Protein AF-A0A9N8F2V9-F1 (afdb_monomer)

Mean predicted aligned error: 12.44 Å

Secondary structure (DSSP, 8-state):
----TTSGGGTTTS---TTSSHHHHHHHHTTTTTSSSS--------------TTS----------------SSHHHHHHHHHHHHHHHHHHGGG-SHHHHHHHHHHHHHS-------EEEEEEEES-GGGHHHHHHHHHHHHHHHHHHT-EEEEEEEEETT--HHHHHHHHHHHHT-TTEEEEEEEEE-SBSTTHHHHHHHHHHHTTS--SEEEEEE--S-HHHHHHHHHHHHSSHHHHHHHHHHHHH-TTEEEEEETT-EE-TT--GGGS-HHHHHHTT--SS--GGGTT-HHHHHHHHHHHHHHHS-SSS-S------GGG--EETTS-EEEEHHHHHS-TTHHHHHTTGGGSPBS---SS-HHHHHHHHHHHHHHHTT-EEEEEPPPPEEEEEE---SS--HHHHHHT-TT--THHHHTT---TT---BPPGGGT---S--TT-HHHHHHHHHHHHHTTEEEEEEEEEE-BSTTS-TTSEES-HHHHHHHHH--S-S-EEEEE--S-EEGGGGT--SS--EEE--B---HHHHHHHHHHHHHHHTSTTB-EETTEEEEEES-GGGTGGGHHHHHHHHHHHHHHTTSS--EEEEEESTTTTTSTTHHHHHHHHT--EEEESSTT--STT-----S--B--S--S-S-S-EEEEEES-B--TTT-TTPPPB---HHHHHHHHHHHHHHHTT-TT---SS-EEEEE-SEEGGGTEE-S-BTTTBTHHHHHHHHHHTTPPPEEE----

Nearest PDB structures (foldseek):
  5wc8-assembly1_M  TM=2.501E-01  e=2.144E-02  Mannheimia haemolytica
  3loq-assembly1_A  TM=4.997E-01  e=1.014E+00  Archaeoglobus fulgidus
  2yfk-assembly2_B  TM=3.468E-01  e=2.652E-01  Enterococcus faecalis
  5ume-assembly2_F  TM=2.755E-01  e=1.500E+00  Haemophilus influenzae Rd KW20
  1tll-assembly1_A  TM=2.735E-01  e=8.578E-01  Rattus norvegicus

Radius of gyration: 31.28 Å; Cα contacts (8 Å, |Δi|>4): 1238; chains: 1; bounding box: 96×68×95 Å

pLDDT: mean 78.49, std 22.44, range [21.75, 98.62]

Sequence (747 aa):
MRINIKTLQSVIKRRCSASSIVKLAFCMIFCVNSILNLFTEIHTNSKYPMLAFKNLLKTETKEDIATTESNEKQSVLGNITSQWELKLAQRRATQVSAINEKTSFQSLIHTQQTIKLKIALLLQIGNTDLWPEMLTCITNIATAAKLSSTAIDIYISLHENTRPNDLTNIQYSVSNLKGIKQIEYIFVQNRGADVEPFLRQILQISKKEYDILLKLHTKSDLIWRERAIQSLCGTPEHIISIWKHLSSNANVDMVVPLGTVFSSYTDPRNVFPHLKRKYNLRGKTDFAKVFDNDTISAIKRVHDVLFLPSNNRGEYVKLNDNNLTIVAGTIFWVRMDVLRSLNYISTLVNLYEEFSLGYSDNKALEHILERLIPTEIVAQGRNISEFPPAPRIFALYFPQYHIFPENDRFWKDGFTEWSFLRSLDLEGIRKPLPLNKNGLGYYNLLNKDIRSKQANMARSAGITGFVYYHYWFVGKNAPICHKAMFRVLEEILIDGEPDMPFMLSWANEPWNKRWSGKSSNNTVLLNQEYGDIADWTLHFKYLLNFFRHPNYILIHGKPVLVIYRLGHLSKQLPPMLNLWQSLAIENGYPGIHLIHTIGSFYSIDKETSKLEERANLDAAFHFWPAATAGTGMELGNKTASTFDFDVNTPVQYWGAFTGFDRRPRVSNATPILRSVGEFRQGLSSSFQAMSNLPQKEIEKNFFFITAWNEWNEQAVLEPDNINEFGYLKALNDALIHFPAKNKIHVE

Organism: NCBI:txid568900

Solvent-accessible surface area (backbone atoms only — not comparable to full-atom values): 41793 Å² total; per-residue (Å²): 130,92,77,68,74,76,64,64,68,72,65,80,76,73,90,83,71,92,72,67,65,66,67,62,56,58,68,62,60,69,74,59,73,84,79,74,86,83,90,90,86,80,90,83,89,84,84,87,89,90,90,77,94,81,79,89,86,80,80,90,83,85,91,85,90,87,86,93,88,78,79,82,69,60,68,63,56,57,61,54,52,56,56,49,55,54,50,57,59,58,63,62,73,73,56,68,64,64,52,52,54,41,53,53,44,31,65,71,42,49,75,90,51,79,46,92,52,38,36,38,38,42,37,35,44,81,42,73,92,52,42,70,62,52,50,50,31,51,52,22,49,22,49,26,22,54,68,22,72,25,53,31,36,40,38,42,34,34,43,73,82,58,54,69,68,56,54,51,51,51,53,56,58,59,73,72,50,65,40,59,75,49,78,47,78,46,73,39,74,71,35,22,57,68,47,46,56,47,52,53,51,49,56,75,45,66,90,55,86,47,53,34,32,36,41,41,63,57,56,87,54,60,74,60,39,50,43,42,43,25,25,65,26,52,35,31,43,45,36,46,13,51,52,48,50,51,72,74,33,87,58,44,47,34,42,33,32,41,27,34,64,44,36,65,81,50,61,72,71,53,30,21,54,73,56,33,62,74,69,65,52,74,92,55,89,54,40,50,72,79,52,32,72,68,52,47,52,49,42,49,54,53,44,49,72,52,55,55,63,95,70,91,77,63,90,66,74,83,83,55,80,88,32,48,30,38,54,65,85,72,45,35,38,33,36,37,65,74,63,57,66,42,85,34,58,72,60,59,59,71,44,57,85,67,35,48,76,40,79,66,83,87,82,39,58,43,64,43,57,64,29,44,61,53,15,49,41,40,60,73,73,36,31,49,31,22,25,37,55,35,74,36,30,29,28,33,32,59,55,73,33,50,70,50,72,69,47,27,75,74,75,37,83,80,36,32,66,58,68,45,54,74,79,55,88,54,91,90,67,68,46,56,13,45,57,97,74,78,33,73,32,93,61,48,56,80,40,53,70,54,37,38,49,51,45,40,48,38,47,48,29,62,39,56,31,37,33,33,55,39,41,72,32,28,61,99,65,30,48,100,77,27,53,48,71,47,60,47,60,54,45,29,76,72,74,52,43,38,89,50,38,30,40,46,26,37,54,62,64,57,42,45,43,71,76,57,50,61,82,85,66,96,48,61,72,32,57,62,43,78,72,50,73,69,51,48,50,53,50,47,61,57,50,50,62,50,60,70,35,89,47,38,44,61,57,95,67,9,40,42,40,33,40,52,49,64,40,77,44,58,87,53,41,45,64,49,52,52,50,50,31,52,53,28,42,77,71,77,26,88,21,60,38,37,30,35,52,38,38,68,52,44,54,62,32,85,48,28,73,70,42,48,76,66,51,74,51,57,28,31,33,24,52,50,43,48,45,44,65,65,32,54,66,53,94,58,87,53,26,23,25,67,73,83,78,100,62,90,52,85,29,77,29,45,15,22,37,48,31,37,30,39,40,56,40,25,80,85,50,82,62,45,85,51,54,52,66,41,34,27,50,16,46,43,51,20,43,48,38,54,30,71,43,30,56,66,80,62,95,69,40,50,30,35,31,37,19,35,55,36,56,58,37,42,13,41,47,56,48,20,65,80,60,41,54,40,52,36,28,27,50,33,54,34,41,40,59,48,48,63,31,73,55,76,77,81,129

Foldseek 3Di:
DPDDPVVVVVPVPDDDDDPVVVVVVVVVVVVPPPPPDDDDDDDDDDDDDDDDPPDPDDDDDDDDDDDDDDPPPPVVVVVVVVVVVVVVVVVVPVPDVLVVLLVVLLPVQDDQAAQEFEEEEEEEEEDLVCVVLVLLLVLQQLVLLVSNVYEYEYEYEDEPPDDPVSVVVNCVSVVPRHRYDYYHYDYDHQWLPLQLSSLVVCVVCLPPDGFKYWYYYDDPDPLVNQQFSLFQRVHSLNVLQVSCCSVVDPQAFKETAFQQKDALPDDNQRHAVVVCVVVVVPPDRVVCVVVPPLLVVVLQVVLCVQQVDPDPDDPGQRDDRLLFMARPPLTIMGTSVLVNSRPCSVVVVVCRVQTGRHDDPDPRPSVSSNRNSSSVCVSVVGWYWHGGRFAAEEFEDELWLFDDDLCCVPPNPGDTLVVLVVPDDDPPAWAWDDVVLVTDHRDHLLDLVSQQSLQSSCVSLNHQAYAYEWFAADDDQAPPLRGDSCNSVVSCLVVVPPVGAYAYEHPQAFAFCVLQQDDDDRDTSGDHDDDDPVSLVSVLVVVVSLLPRPSFDDFVQAGEYEYEAVLVCPPVQQVSQVSQQVVCVVVPGNGHQYEYEDALRCLVSVCNQVVCVRNVHAEYEYAQQVADDSTHDDPDLAFWHLDDDPGPHLYYAIEGFQWFDQCSRHVPDDTGHHDLVSRLVNLLNNLVSSQVRSHHSDRNNYYYYHHCDPSNGPRHCRATPPCGNSNSSSSSVSSSNRDIHIDNSDD

InterPro domains:
  IPR007739 Rhamnan synthesis F-like domain [PF05045] (108-373)
  IPR032719 Glycosyltransferase WbsX [PTHR41244] (380-738)
  IPR060009 Glycosyltransferase WbsX, N-terminal domain [PF14307] (394-730)
  IPR060009 Glycosyltransferase WbsX, N-terminal domain [cd11579] (391-735)

Structure (mmCIF, N/CA/C/O backbone):
data_AF-A0A9N8F2V9-F1
#
_entry.id   AF-A0A9N8F2V9-F1
#
loop_
_atom_site.group_PDB
_atom_site.id
_atom_site.type_symbol
_atom_site.label_atom_id
_atom_site.label_alt_id
_atom_site.label_comp_id
_atom_site.label_asym_id
_atom_site.label_entity_id
_atom_site.label_seq_id
_atom_site.pdbx_PDB_ins_code
_atom_site.Cartn_x
_atom_site.Cartn_y
_atom_site.Cartn_z
_atom_site.occupancy
_atom_site.B_iso_or_equiv
_atom_site.auth_seq_id
_atom_site.auth_comp_id
_atom_site.auth_asym_id
_atom_site.auth_atom_id
_atom_site.pdbx_PDB_model_num
ATOM 1 N N . MET A 1 1 ? -53.732 34.636 -26.649 1.00 30.97 1 MET A N 1
ATOM 2 C CA . MET A 1 1 ? -54.239 35.458 -27.774 1.00 30.97 1 MET A CA 1
ATOM 3 C C . MET A 1 1 ? -54.472 34.570 -28.990 1.00 30.97 1 MET A C 1
ATOM 5 O O . MET A 1 1 ? -53.578 33.809 -29.332 1.00 30.97 1 MET A O 1
ATOM 9 N N . ARG A 1 2 ? -55.638 34.651 -29.652 1.00 29.08 2 ARG A N 1
ATOM 10 C CA . ARG A 1 2 ? -55.781 34.147 -31.031 1.00 29.08 2 ARG A CA 1
ATOM 11 C C . ARG A 1 2 ? -54.828 34.961 -31.908 1.00 29.08 2 ARG A C 1
ATOM 13 O O . ARG A 1 2 ? -55.065 36.150 -32.097 1.00 29.08 2 ARG A O 1
ATOM 20 N N . ILE A 1 3 ? -53.759 34.350 -32.410 1.00 32.00 3 ILE A N 1
ATOM 21 C CA . ILE A 1 3 ? -52.936 34.979 -33.444 1.00 32.00 3 ILE A CA 1
ATOM 22 C C . ILE A 1 3 ? -53.654 34.777 -34.775 1.00 32.00 3 ILE A C 1
ATOM 24 O O . ILE A 1 3 ? -53.959 33.660 -35.190 1.00 32.00 3 ILE A O 1
ATOM 28 N N . ASN A 1 4 ? -53.967 35.898 -35.411 1.00 31.83 4 ASN A N 1
ATOM 29 C CA . ASN A 1 4 ? -54.528 35.974 -36.744 1.00 31.83 4 ASN A CA 1
ATOM 30 C C . ASN A 1 4 ? -53.505 35.419 -37.755 1.00 31.83 4 ASN A C 1
ATOM 32 O O . ASN A 1 4 ? -52.439 35.994 -37.962 1.00 31.83 4 ASN A O 1
ATOM 36 N N . ILE A 1 5 ? -53.848 34.292 -38.382 1.00 40.53 5 ILE A N 1
ATOM 37 C CA . ILE A 1 5 ? -53.035 33.545 -39.361 1.00 40.53 5 ILE A CA 1
ATOM 38 C C . ILE A 1 5 ? -52.695 34.377 -40.621 1.00 40.53 5 ILE A C 1
ATOM 40 O O . ILE A 1 5 ? -51.821 33.997 -41.397 1.00 40.53 5 ILE A O 1
ATOM 44 N N . LYS A 1 6 ? -53.290 35.564 -40.805 1.00 35.62 6 LYS A N 1
ATOM 45 C CA . LYS A 1 6 ? -52.997 36.443 -41.949 1.00 35.62 6 LYS A CA 1
ATOM 46 C C . LYS A 1 6 ? -51.706 37.265 -41.831 1.00 35.62 6 LYS A C 1
ATOM 48 O O . LYS A 1 6 ? -51.233 37.749 -42.855 1.00 35.62 6 LYS A O 1
ATOM 53 N N . THR A 1 7 ? -51.073 37.370 -40.659 1.00 39.88 7 THR A N 1
ATOM 54 C CA . THR A 1 7 ? -49.795 38.109 -40.537 1.00 39.88 7 THR A CA 1
ATOM 55 C C . THR A 1 7 ? -48.567 37.227 -40.821 1.00 39.88 7 THR A C 1
ATOM 57 O O . THR A 1 7 ? -47.537 37.732 -41.266 1.00 39.88 7 THR A O 1
ATOM 60 N N . LEU A 1 8 ? -48.686 35.897 -40.687 1.00 34.38 8 LEU A N 1
ATOM 61 C CA . LEU A 1 8 ? -47.591 34.942 -40.939 1.00 34.38 8 LEU A CA 1
ATOM 62 C C . LEU A 1 8 ? -47.308 34.717 -42.441 1.00 34.38 8 LEU A C 1
ATOM 64 O O . LEU A 1 8 ? -46.210 34.314 -42.817 1.00 34.38 8 LEU A O 1
ATOM 68 N N . GLN A 1 9 ? -48.263 35.037 -43.321 1.00 35.25 9 GLN A N 1
ATOM 69 C CA . GLN A 1 9 ? -48.094 34.913 -44.777 1.00 35.25 9 GLN A CA 1
ATOM 70 C C . GLN A 1 9 ? -47.264 36.046 -45.409 1.00 35.25 9 GLN A C 1
ATOM 72 O O . GLN A 1 9 ? -46.865 35.930 -46.566 1.00 35.25 9 GLN A O 1
ATOM 77 N N . SER A 1 10 ? -46.952 37.118 -44.669 1.00 36.41 10 SER A N 1
ATOM 78 C CA . SER A 1 10 ? -46.193 38.260 -45.210 1.00 36.41 10 SER A CA 1
ATOM 79 C C . SER A 1 10 ? -44.676 38.198 -44.975 1.00 36.41 10 SER A C 1
ATOM 81 O O . SER A 1 10 ? -43.934 38.895 -45.662 1.00 36.41 10 SER A O 1
ATOM 83 N N . VAL A 1 11 ? -44.187 37.318 -44.090 1.00 36.78 11 VAL A N 1
ATOM 84 C CA . VAL A 1 11 ? -42.741 37.200 -43.790 1.00 36.78 11 VAL A CA 1
ATOM 85 C C . VAL A 1 11 ? -42.085 35.996 -44.489 1.00 36.78 11 VAL A C 1
ATOM 87 O O . VAL A 1 11 ? -40.881 35.994 -44.720 1.00 36.78 11 VAL A O 1
ATOM 90 N N . ILE A 1 12 ? -42.870 35.030 -44.983 1.00 40.66 12 ILE A N 1
ATOM 91 C CA . ILE A 1 12 ? -42.379 33.844 -45.725 1.00 40.66 12 ILE A CA 1
ATOM 92 C C . ILE A 1 12 ? -42.066 34.153 -47.211 1.00 40.66 12 ILE A C 1
ATOM 94 O O . ILE A 1 12 ? -41.772 33.257 -47.996 1.00 40.66 12 ILE A O 1
ATOM 98 N N . LYS A 1 13 ? -42.067 35.426 -47.641 1.00 37.69 13 LYS A N 1
ATOM 99 C CA . LYS A 1 13 ? -41.822 35.786 -49.054 1.00 37.69 13 LYS A CA 1
ATOM 100 C C . LYS A 1 13 ? -40.482 36.447 -49.374 1.00 37.69 13 LYS A C 1
ATOM 102 O O . LYS A 1 13 ? -40.286 36.834 -50.524 1.00 37.69 13 LYS A O 1
ATOM 107 N N . ARG A 1 14 ? -39.526 36.550 -48.444 1.00 36.75 14 ARG A N 1
ATOM 108 C CA . ARG A 1 14 ? -38.174 37.033 -48.784 1.00 36.75 14 ARG A CA 1
ATOM 109 C C . ARG A 1 14 ? -37.070 36.297 -48.015 1.00 36.75 14 ARG A C 1
ATOM 111 O O . ARG A 1 14 ? -36.917 36.493 -46.820 1.00 36.75 14 ARG A O 1
ATOM 118 N N . ARG A 1 15 ? -36.245 35.577 -48.792 1.00 35.41 15 ARG A N 1
ATOM 119 C CA . ARG A 1 15 ? -34.910 35.010 -48.492 1.00 35.41 15 ARG A CA 1
ATOM 120 C C . ARG A 1 15 ? -34.866 33.654 -47.767 1.00 35.41 15 ARG A C 1
ATOM 122 O O . ARG A 1 15 ? -34.607 33.580 -46.575 1.00 35.41 15 ARG A O 1
ATOM 129 N N . CYS A 1 16 ? -34.948 32.575 -48.550 1.00 32.22 16 CYS A N 1
ATOM 130 C CA . CYS A 1 16 ? -34.333 31.287 -48.212 1.00 32.22 16 CYS A CA 1
ATOM 131 C C . CYS A 1 16 ? -33.377 30.865 -49.339 1.00 32.22 16 CYS A C 1
ATOM 133 O O . CYS A 1 16 ? -33.783 30.799 -50.496 1.00 32.22 16 CYS A O 1
ATOM 135 N N . SER A 1 17 ? -32.122 30.571 -48.990 1.00 38.34 17 SER A N 1
ATOM 136 C CA . SER A 1 17 ? -31.210 29.732 -49.774 1.00 38.34 17 SER A CA 1
ATOM 137 C C . SER A 1 17 ? -31.076 28.365 -49.085 1.00 38.34 17 SER A C 1
ATOM 139 O O . SER A 1 17 ? -31.327 28.219 -47.888 1.00 38.34 17 SER A O 1
ATOM 141 N N . ALA A 1 18 ? -30.754 27.342 -49.873 1.00 38.91 18 ALA A N 1
ATOM 142 C CA . ALA A 1 18 ? -31.077 25.933 -49.646 1.00 38.91 18 ALA A CA 1
ATOM 143 C C . ALA A 1 18 ? -30.339 25.184 -48.506 1.00 38.91 18 ALA A C 1
ATOM 145 O O . ALA A 1 18 ? -30.407 23.959 -48.469 1.00 38.91 18 ALA A O 1
ATOM 146 N N . SER A 1 19 ? -29.674 25.846 -47.549 1.00 41.41 19 SER A N 1
ATOM 147 C CA . SER A 1 19 ? -28.930 25.141 -46.477 1.00 41.41 19 SER A CA 1
ATOM 148 C C . SER A 1 19 ? -29.618 25.092 -45.101 1.00 41.41 19 SER A C 1
ATOM 150 O O . SER A 1 19 ? -29.145 24.383 -44.212 1.00 41.41 19 SER A O 1
ATOM 152 N N . SER A 1 20 ? -30.781 25.732 -44.927 1.00 39.66 20 SER A N 1
ATOM 153 C CA . SER A 1 20 ? -31.524 25.726 -43.646 1.00 39.66 20 SER A CA 1
ATOM 154 C C . SER A 1 20 ? -32.678 24.713 -43.567 1.00 39.66 20 SER A C 1
ATOM 156 O O . SER A 1 20 ? -33.317 24.599 -42.526 1.00 39.66 20 SER A O 1
ATOM 158 N N . ILE A 1 21 ? -32.926 23.931 -44.625 1.00 41.34 21 ILE A N 1
ATOM 159 C CA . ILE A 1 21 ? -33.958 22.870 -44.641 1.00 41.34 21 ILE A CA 1
ATOM 160 C C . ILE A 1 21 ? -33.389 21.515 -44.171 1.00 41.34 21 ILE A C 1
ATOM 162 O O . ILE A 1 21 ? -34.109 20.698 -43.604 1.00 41.34 21 ILE A O 1
ATOM 166 N N . VAL A 1 22 ? -32.072 21.308 -44.276 1.00 42.00 22 VAL A N 1
ATOM 167 C CA . VAL A 1 22 ? -31.405 20.061 -43.850 1.00 42.00 22 VAL A CA 1
ATOM 168 C C . VAL A 1 22 ? -31.198 19.996 -42.326 1.00 42.00 22 VAL A C 1
ATOM 170 O O . VAL A 1 22 ? -31.173 18.912 -41.749 1.00 42.00 22 VAL A O 1
ATOM 173 N N . LYS A 1 23 ? -31.150 21.144 -41.631 1.00 40.03 23 LYS A N 1
ATOM 174 C CA . LYS A 1 23 ? -30.990 21.197 -40.164 1.00 40.03 23 LYS A CA 1
ATOM 175 C C . LYS A 1 23 ? -32.294 21.029 -39.369 1.00 40.03 23 LYS A C 1
ATOM 177 O O . LYS A 1 23 ? -32.226 20.656 -38.205 1.00 40.03 23 LYS A O 1
ATOM 182 N N . LEU A 1 24 ? -33.469 21.219 -39.981 1.00 35.94 24 LEU A N 1
ATOM 183 C CA . LEU A 1 24 ? -34.766 20.974 -39.323 1.00 35.94 24 LEU A CA 1
ATOM 184 C C . LEU A 1 24 ? -35.269 19.523 -39.472 1.00 35.94 24 LEU A C 1
ATOM 186 O O . LEU A 1 24 ? -36.090 19.083 -38.672 1.00 35.94 24 LEU A O 1
ATOM 190 N N . ALA A 1 25 ? -34.755 18.758 -40.443 1.00 36.12 25 ALA A N 1
ATOM 191 C CA . ALA A 1 25 ? -35.122 17.351 -40.642 1.00 36.12 25 ALA A CA 1
ATOM 192 C C . ALA A 1 25 ? -34.342 16.381 -39.727 1.00 36.12 25 ALA A C 1
ATOM 194 O O . ALA A 1 25 ? -34.879 15.356 -39.314 1.00 36.12 25 ALA A O 1
ATOM 195 N N . PHE A 1 26 ? -33.107 16.722 -39.336 1.00 36.25 26 PHE A N 1
ATOM 196 C CA . PHE A 1 26 ? -32.279 15.864 -38.474 1.00 36.25 26 PHE A CA 1
ATOM 197 C C . PHE A 1 26 ? -32.667 15.912 -36.982 1.00 36.25 26 PHE A C 1
ATOM 199 O O . PHE A 1 26 ? -32.509 14.913 -36.283 1.00 36.25 26 PHE A O 1
ATOM 206 N N . CYS A 1 27 ? -33.256 17.014 -36.494 1.00 34.72 27 CYS A N 1
ATOM 207 C CA . CYS A 1 27 ? -33.721 17.118 -35.101 1.00 34.72 27 CYS A CA 1
ATOM 208 C C . CYS A 1 27 ? -35.041 16.377 -34.816 1.00 34.72 27 CYS A C 1
ATOM 210 O O . CYS A 1 27 ? -35.311 16.078 -33.657 1.00 34.72 27 CYS A O 1
ATOM 212 N N . MET A 1 28 ? -35.844 16.028 -35.831 1.00 32.91 28 MET A N 1
ATOM 213 C CA . MET A 1 28 ? -37.064 15.222 -35.633 1.00 32.91 28 MET A CA 1
ATOM 214 C C . MET A 1 28 ? -36.840 13.705 -35.749 1.00 32.91 28 MET A C 1
ATOM 216 O O . MET A 1 28 ? -37.657 12.939 -35.250 1.00 32.91 28 MET A O 1
ATOM 220 N N . ILE A 1 29 ? -35.721 13.252 -36.327 1.00 34.78 29 ILE A N 1
ATOM 221 C CA . ILE A 1 29 ? -35.413 11.816 -36.491 1.00 34.78 29 ILE A CA 1
ATOM 222 C C . ILE A 1 29 ? -34.713 11.226 -35.248 1.00 34.78 29 ILE A C 1
ATOM 224 O O . ILE A 1 29 ? -34.816 10.028 -34.992 1.00 34.78 29 ILE A O 1
ATOM 228 N N . PHE A 1 30 ? -34.084 12.055 -34.407 1.00 32.66 30 PHE A N 1
ATOM 229 C CA . PHE A 1 30 ? -33.364 11.587 -33.212 1.00 32.66 30 PHE A CA 1
ATOM 230 C C . PHE A 1 30 ? -34.199 11.489 -31.921 1.00 32.66 30 PHE A C 1
ATOM 232 O O . PHE A 1 30 ? -33.745 10.863 -30.968 1.00 32.66 30 PHE A O 1
ATOM 239 N N . CYS A 1 31 ? -35.428 12.017 -31.885 1.00 31.47 31 CYS A N 1
ATOM 240 C CA . CYS A 1 31 ? -36.320 11.869 -30.720 1.00 31.47 31 CYS A CA 1
ATOM 241 C C . CYS A 1 31 ? -37.387 10.770 -30.869 1.00 31.47 31 CYS A C 1
ATOM 243 O O . CYS A 1 31 ? -38.139 10.537 -29.928 1.00 31.47 31 CYS A O 1
ATOM 245 N N . VAL A 1 32 ? -37.453 10.070 -32.010 1.00 32.56 32 VAL A N 1
ATOM 246 C CA . VAL A 1 32 ? -38.481 9.037 -32.268 1.00 32.56 32 VAL A CA 1
ATOM 247 C C . VAL A 1 32 ? -37.928 7.601 -32.193 1.00 32.56 32 VAL A C 1
ATOM 249 O O . VAL A 1 32 ? -38.695 6.666 -31.998 1.00 32.56 32 VAL A O 1
ATOM 252 N N . ASN A 1 33 ? -36.604 7.401 -32.209 1.00 30.69 33 ASN A N 1
ATOM 253 C CA . ASN A 1 33 ? -35.992 6.059 -32.180 1.00 30.69 33 ASN A CA 1
ATOM 254 C C . ASN A 1 33 ? -35.590 5.526 -30.789 1.00 30.69 33 ASN A C 1
ATOM 256 O O . ASN A 1 33 ? -35.081 4.412 -30.700 1.00 30.69 33 ASN A O 1
ATOM 260 N N . SER A 1 34 ? -35.857 6.258 -29.702 1.00 31.75 34 SER A N 1
ATOM 261 C CA . SER A 1 34 ? -35.563 5.792 -28.330 1.00 31.75 34 SER A CA 1
ATOM 262 C C . SER A 1 34 ? -36.787 5.294 -27.552 1.00 31.75 34 SER A C 1
ATOM 264 O O . SER A 1 34 ? -36.648 4.909 -26.396 1.00 31.75 34 SER A O 1
ATOM 266 N N . ILE A 1 35 ? -37.983 5.270 -28.152 1.00 31.08 35 ILE A N 1
ATOM 267 C CA . ILE A 1 35 ? -39.210 4.764 -27.500 1.00 31.08 35 ILE A CA 1
ATOM 268 C C . ILE A 1 35 ? -40.003 3.881 -28.475 1.00 31.08 35 ILE A C 1
ATOM 270 O O . ILE A 1 35 ? -41.203 4.040 -28.670 1.00 31.08 35 ILE A O 1
ATOM 274 N N . LEU A 1 36 ? -39.313 2.958 -29.146 1.00 27.97 36 LEU A N 1
ATOM 275 C CA . LEU A 1 36 ? -39.956 1.937 -29.976 1.00 27.97 36 LEU A CA 1
ATOM 276 C C . LEU A 1 36 ? -39.061 0.697 -30.087 1.00 27.97 36 LEU A C 1
ATOM 278 O O . LEU A 1 36 ? -38.638 0.316 -31.168 1.00 27.97 36 LEU A O 1
ATOM 282 N N . ASN A 1 37 ? -38.696 0.108 -28.942 1.00 28.39 37 ASN A N 1
ATOM 283 C CA . ASN A 1 37 ? -38.094 -1.233 -28.913 1.00 28.39 37 ASN A CA 1
ATOM 284 C C . ASN A 1 37 ? -38.222 -1.964 -27.569 1.00 28.39 37 ASN A C 1
ATOM 286 O O . ASN A 1 37 ? -37.374 -2.776 -27.217 1.00 28.39 37 ASN A O 1
ATOM 290 N N . LEU A 1 38 ? -39.300 -1.730 -26.821 1.00 25.41 38 LEU A N 1
ATOM 291 C CA . LEU A 1 38 ? -39.711 -2.675 -25.787 1.00 25.41 38 LEU A CA 1
ATOM 292 C C . LEU A 1 38 ? -41.238 -2.661 -25.658 1.00 25.41 38 LEU A C 1
ATOM 294 O O . LEU A 1 38 ? -41.821 -1.622 -25.367 1.00 25.41 38 LEU A O 1
ATOM 298 N N . PHE A 1 39 ? -41.822 -3.847 -25.849 1.00 25.62 39 PHE A N 1
ATOM 299 C CA . PHE A 1 39 ? -43.206 -4.272 -25.591 1.00 25.62 39 PHE A CA 1
ATOM 300 C C . PHE A 1 39 ? -44.210 -4.289 -26.757 1.00 25.62 39 PHE A C 1
ATOM 302 O O . PHE A 1 39 ? -44.991 -3.369 -26.967 1.00 25.62 39 PHE A O 1
ATOM 309 N N . THR A 1 40 ? -44.266 -5.448 -27.422 1.00 26.78 40 THR A N 1
ATOM 310 C CA . THR A 1 40 ? -45.496 -6.131 -27.883 1.00 26.78 40 THR A CA 1
ATOM 311 C C . THR A 1 40 ? -45.253 -7.640 -27.724 1.00 26.78 40 THR A C 1
ATOM 313 O O . THR A 1 40 ? -44.328 -8.159 -28.331 1.00 26.78 40 THR A O 1
ATOM 316 N N . GLU A 1 41 ? -45.787 -8.273 -26.671 1.00 24.95 41 GLU A N 1
ATOM 317 C CA . GLU A 1 41 ? -46.856 -9.306 -26.650 1.00 24.95 41 GLU A CA 1
ATOM 318 C C . GLU A 1 41 ? -47.004 -9.718 -25.153 1.00 24.95 41 GLU A C 1
ATOM 320 O O . GLU A 1 41 ? -45.977 -9.871 -24.502 1.00 24.95 41 GLU A O 1
ATOM 325 N N . ILE A 1 42 ? -48.138 -9.850 -24.439 1.00 25.88 42 ILE A N 1
ATOM 326 C CA . ILE A 1 42 ? -49.522 -10.291 -24.704 1.00 25.88 42 ILE A CA 1
ATOM 327 C C . ILE A 1 42 ? -50.480 -9.745 -23.594 1.00 25.88 42 ILE A C 1
ATOM 329 O O . ILE A 1 42 ? -50.080 -9.605 -22.441 1.00 25.88 42 ILE A O 1
ATOM 333 N N . HIS A 1 43 ? -51.733 -9.455 -23.997 1.00 25.55 43 HIS A N 1
ATOM 334 C CA . HIS A 1 43 ? -53.055 -9.318 -23.314 1.00 25.55 43 HIS A CA 1
ATOM 335 C C . HIS A 1 43 ? -53.221 -9.614 -21.791 1.00 25.55 43 HIS A C 1
ATOM 337 O O . HIS A 1 43 ? -52.583 -10.512 -21.271 1.00 25.55 43 HIS A O 1
ATOM 343 N N . THR A 1 44 ? -54.125 -9.015 -20.981 1.00 25.12 44 THR A N 1
ATOM 344 C CA . THR A 1 44 ? -55.447 -8.347 -21.177 1.00 25.12 44 THR A CA 1
ATOM 345 C C . THR A 1 44 ? -55.928 -7.644 -19.871 1.0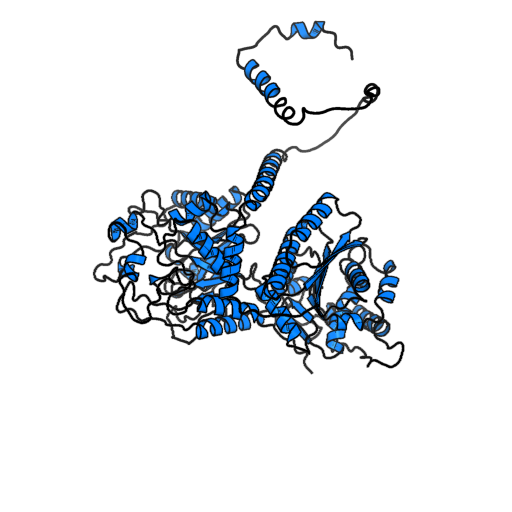0 25.12 44 THR A C 1
ATOM 347 O O . THR A 1 44 ? -55.596 -8.116 -18.789 1.00 25.12 44 THR A O 1
ATOM 350 N N . ASN A 1 45 ? -56.845 -6.657 -20.012 1.00 22.23 45 ASN A N 1
ATOM 351 C CA . ASN A 1 45 ? -57.757 -6.011 -19.021 1.00 22.23 45 ASN A CA 1
ATOM 352 C C . ASN A 1 45 ? -57.156 -5.031 -17.978 1.00 22.23 45 ASN A C 1
ATOM 354 O O . ASN A 1 45 ? -56.193 -5.360 -17.322 1.00 22.23 45 ASN A O 1
ATOM 358 N N . SER A 1 46 ? -57.677 -3.829 -17.672 1.00 23.30 46 SER A N 1
ATOM 359 C CA . SER A 1 46 ? -58.906 -3.115 -18.060 1.00 23.30 46 SER A CA 1
ATOM 360 C C . SER A 1 46 ? -58.814 -1.595 -17.760 1.00 23.30 46 SER A C 1
ATOM 362 O O . SER A 1 46 ? -58.181 -1.205 -16.791 1.00 23.30 46 SER A O 1
ATOM 364 N N . LYS A 1 47 ? -59.505 -0.803 -18.599 1.00 24.16 47 LYS A N 1
ATOM 365 C CA . LYS A 1 47 ? -60.202 0.498 -18.404 1.00 24.16 47 LYS A CA 1
ATOM 366 C C . LYS A 1 47 ? -59.456 1.800 -17.976 1.00 24.16 47 LYS A C 1
ATOM 368 O O . LYS A 1 47 ? -59.074 1.952 -16.829 1.00 24.16 47 LYS A O 1
ATOM 373 N N . TYR A 1 48 ? -59.419 2.757 -18.933 1.00 27.48 48 TYR A N 1
ATOM 374 C CA . TYR A 1 48 ? -59.522 4.256 -18.931 1.00 27.48 48 TYR A CA 1
ATOM 375 C C . TYR A 1 48 ? -59.682 5.036 -17.593 1.00 27.48 48 TYR A C 1
ATOM 377 O O . TYR A 1 48 ? -60.330 4.487 -16.705 1.00 27.48 48 TYR A O 1
ATOM 385 N N . PRO A 1 49 ? -59.290 6.347 -17.460 1.00 36.66 49 PRO A N 1
ATOM 386 C CA . PRO A 1 49 ? -59.619 7.442 -18.412 1.00 36.66 49 PRO A CA 1
ATOM 387 C C . PRO A 1 49 ? -58.643 8.651 -18.542 1.00 36.66 49 PRO A C 1
ATOM 389 O O . PRO A 1 49 ? -57.748 8.867 -17.733 1.00 36.66 49 PRO A O 1
ATOM 392 N N . MET A 1 50 ? -58.885 9.513 -19.545 1.00 22.98 50 MET A N 1
ATOM 393 C CA . MET A 1 50 ? -58.219 10.814 -19.730 1.00 22.98 50 MET A CA 1
ATOM 394 C C . MET A 1 50 ? -59.266 11.944 -19.818 1.00 22.98 50 MET A C 1
ATOM 396 O O . MET A 1 50 ? -59.919 12.105 -20.846 1.00 22.98 50 MET A O 1
ATOM 400 N N . LEU A 1 51 ? -59.432 12.731 -18.745 1.00 22.95 51 LEU A N 1
ATOM 401 C CA . LEU A 1 51 ? -60.232 13.967 -18.745 1.00 22.95 51 LEU A CA 1
ATOM 402 C C . LEU A 1 51 ? -59.840 14.914 -17.589 1.00 22.95 51 LEU A C 1
ATOM 404 O O . LEU A 1 51 ? -60.616 15.127 -16.669 1.00 22.95 51 LEU A O 1
ATOM 408 N N . ALA A 1 52 ? -58.635 15.493 -17.618 1.00 24.92 52 ALA A N 1
ATOM 409 C CA . ALA A 1 52 ? -58.290 16.646 -16.761 1.00 24.92 52 ALA A CA 1
ATOM 410 C C . ALA A 1 52 ? -57.112 17.495 -17.287 1.00 24.92 52 ALA A C 1
ATOM 412 O O . ALA A 1 52 ? -56.556 18.313 -16.564 1.00 24.92 52 ALA A O 1
ATOM 413 N N . PHE A 1 53 ? -56.736 17.358 -18.564 1.00 24.50 53 PHE A N 1
ATOM 414 C CA . PHE A 1 53 ? -55.606 18.089 -19.164 1.00 24.50 53 PHE A CA 1
ATOM 415 C C . PHE A 1 53 ? -55.972 19.513 -19.634 1.00 24.50 53 PHE A C 1
ATOM 417 O O . PHE A 1 53 ? -55.295 20.101 -20.471 1.00 24.50 53 PHE A O 1
ATOM 424 N N . LYS A 1 54 ? -57.090 20.073 -19.157 1.00 25.14 54 LYS A N 1
ATOM 425 C CA . LYS A 1 54 ? -57.713 21.249 -19.783 1.00 25.14 54 LYS A CA 1
ATOM 426 C C . LYS A 1 54 ? -57.801 22.505 -18.922 1.00 25.14 54 LYS A C 1
ATOM 428 O O . LYS A 1 54 ? -58.547 23.389 -19.313 1.00 25.14 54 LYS A O 1
ATOM 433 N N . ASN A 1 55 ? -57.079 22.615 -17.799 1.00 24.17 55 ASN A N 1
ATOM 434 C CA . ASN A 1 55 ? -57.309 23.758 -16.901 1.00 24.17 55 ASN A CA 1
ATOM 435 C C . ASN A 1 55 ? -56.132 24.399 -16.151 1.00 24.17 55 ASN A C 1
ATOM 437 O O . ASN A 1 55 ? -56.390 25.349 -15.421 1.00 24.17 55 ASN A O 1
ATOM 441 N N . LEU A 1 56 ? -54.870 23.998 -16.308 1.00 24.56 56 LEU A N 1
ATOM 442 C CA . LEU A 1 56 ? -53.819 24.525 -15.417 1.00 24.56 56 LEU A CA 1
ATOM 443 C C . LEU A 1 56 ? -52.566 25.022 -16.137 1.00 24.56 56 LEU A C 1
ATOM 445 O O . LEU A 1 56 ? -51.454 24.624 -15.828 1.00 24.56 56 LEU A O 1
ATOM 449 N N . LEU A 1 57 ? -52.759 25.968 -17.057 1.00 21.75 57 LEU A N 1
ATOM 450 C CA . LEU A 1 57 ? -51.769 27.019 -17.295 1.00 21.75 57 LEU A CA 1
ATOM 451 C C . LEU A 1 57 ? -52.492 28.371 -17.387 1.00 21.75 57 LEU A C 1
ATOM 453 O O . LEU A 1 57 ? -53.091 28.706 -18.409 1.00 21.75 57 LEU A O 1
ATOM 457 N N . LYS A 1 58 ? -52.434 29.139 -16.295 1.00 22.61 58 LYS A N 1
ATOM 458 C CA . LYS A 1 58 ? -52.662 30.589 -16.255 1.00 22.61 58 LYS A CA 1
ATOM 459 C C . LYS A 1 58 ? -51.361 31.260 -15.789 1.00 22.61 58 LYS A C 1
ATOM 461 O O . LYS A 1 58 ? -50.923 30.993 -14.679 1.00 22.61 58 LYS A O 1
ATOM 466 N N . THR A 1 59 ? -50.787 32.054 -16.702 1.00 24.09 59 THR A N 1
ATOM 467 C CA . THR A 1 59 ? -50.173 33.404 -16.560 1.00 24.09 59 THR A CA 1
ATOM 468 C C . THR A 1 59 ? -49.260 33.702 -15.359 1.00 24.09 59 THR A C 1
ATOM 470 O O . THR A 1 59 ? -49.730 33.651 -14.232 1.00 24.09 59 THR A O 1
ATOM 473 N N . GLU A 1 60 ? -47.957 33.945 -15.611 1.00 23.30 60 GLU A N 1
ATOM 474 C CA . GLU A 1 60 ? -47.228 35.258 -15.590 1.00 23.30 60 GLU A CA 1
ATOM 475 C C . GLU A 1 60 ? -46.933 35.765 -14.150 1.00 23.30 60 GLU A C 1
ATOM 477 O O . GLU A 1 60 ? -47.805 35.682 -13.301 1.00 23.30 60 GLU A O 1
ATOM 482 N N . THR A 1 61 ? -45.733 36.208 -13.731 1.00 22.56 61 THR A N 1
ATOM 483 C CA . THR A 1 61 ? -44.863 37.300 -14.240 1.00 22.56 61 THR A CA 1
ATOM 484 C C . THR A 1 61 ? -43.486 37.361 -13.514 1.00 22.56 61 THR A C 1
ATOM 486 O O . THR A 1 61 ? -43.453 37.116 -12.312 1.00 22.56 61 THR A O 1
ATOM 489 N N . LYS A 1 62 ? -42.458 37.870 -14.235 1.00 22.50 62 LYS A N 1
ATOM 490 C CA . LYS A 1 62 ? -41.350 38.812 -13.855 1.00 22.50 62 LYS A CA 1
ATOM 491 C C . LYS A 1 62 ? -40.141 38.377 -12.988 1.00 22.50 62 LYS A C 1
ATOM 493 O O . LYS A 1 62 ? -40.324 37.830 -11.913 1.00 22.50 62 LYS A O 1
ATOM 498 N N . GLU A 1 63 ? -38.922 38.473 -13.564 1.00 22.97 63 GLU A N 1
ATOM 499 C CA . GLU A 1 63 ? -37.803 39.448 -13.306 1.00 22.97 63 GLU A CA 1
ATOM 500 C C . GLU A 1 63 ? -37.100 39.158 -11.954 1.00 22.97 63 GLU A C 1
ATOM 502 O O . GLU A 1 63 ? -37.764 39.121 -10.932 1.00 22.97 63 GLU A O 1
ATOM 507 N N . ASP A 1 64 ? -35.796 38.862 -11.827 1.00 21.88 64 ASP A N 1
ATOM 508 C CA . ASP A 1 64 ? -34.634 39.589 -12.353 1.00 21.88 64 ASP A CA 1
ATOM 509 C C . ASP A 1 64 ? -33.287 38.868 -12.009 1.00 21.88 64 ASP A C 1
ATOM 511 O O . ASP A 1 64 ? -33.201 38.160 -11.009 1.00 21.88 64 ASP A O 1
ATOM 515 N N . ILE A 1 65 ? -32.231 39.163 -12.790 1.00 22.84 65 ILE A N 1
ATOM 516 C CA . ILE A 1 65 ? -30.784 39.216 -12.428 1.00 22.84 65 ILE A CA 1
ATOM 517 C C . ILE A 1 65 ? -29.902 37.925 -12.354 1.00 22.84 65 ILE A C 1
ATOM 519 O O . ILE A 1 65 ? -30.048 37.058 -11.503 1.00 22.84 65 ILE 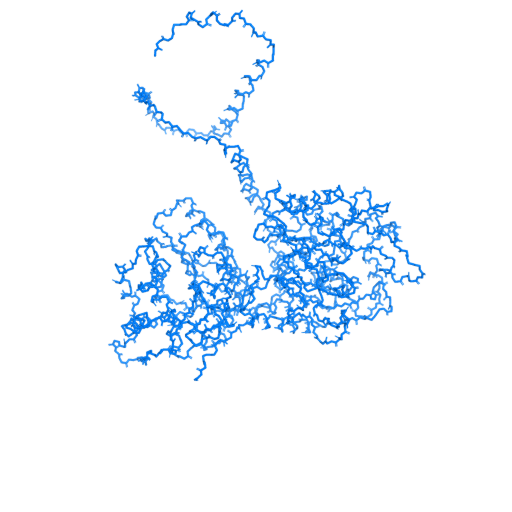A O 1
ATOM 523 N N . ALA A 1 66 ? -28.839 37.974 -13.183 1.00 23.02 66 ALA A N 1
ATOM 524 C CA . ALA A 1 66 ? -27.453 37.477 -13.019 1.00 23.02 66 ALA A CA 1
ATOM 525 C C . ALA A 1 66 ? -26.989 36.083 -13.529 1.00 23.02 66 ALA A C 1
ATOM 527 O O . ALA A 1 66 ? -27.254 35.028 -12.963 1.00 23.02 66 ALA A O 1
ATOM 528 N N . THR A 1 67 ? -26.086 36.186 -14.521 1.00 25.36 67 THR A N 1
ATOM 529 C CA . THR A 1 67 ? -24.857 35.399 -14.781 1.00 25.36 67 THR A CA 1
ATOM 530 C C . THR A 1 67 ? -24.965 33.952 -15.276 1.00 25.36 67 THR A C 1
ATOM 532 O O . THR A 1 67 ? -24.945 32.983 -14.525 1.00 25.36 67 THR A O 1
ATOM 535 N N . THR A 1 68 ? -24.943 33.840 -16.604 1.00 24.91 68 THR A N 1
ATOM 536 C CA . THR A 1 68 ? -24.536 32.686 -17.415 1.00 24.91 68 THR A CA 1
ATOM 537 C C . THR A 1 68 ? -23.021 32.461 -17.378 1.00 24.91 68 THR A C 1
ATOM 539 O O . THR A 1 68 ? -22.286 33.377 -17.726 1.00 24.91 68 THR A O 1
ATOM 542 N N . GLU A 1 69 ? -22.584 31.246 -17.019 1.00 28.30 69 GLU A N 1
ATOM 543 C CA . GLU A 1 69 ? -21.618 30.395 -17.759 1.00 28.30 69 GLU A CA 1
ATOM 544 C C . GLU A 1 69 ? -21.173 29.199 -16.887 1.00 28.30 69 GLU A C 1
ATOM 546 O O . GLU A 1 69 ? -20.156 29.250 -16.200 1.00 28.30 69 GLU A O 1
ATOM 551 N N . SER A 1 70 ? -21.933 28.092 -16.891 1.00 28.73 70 SER A N 1
ATOM 552 C CA . SER A 1 70 ? -21.471 26.835 -16.260 1.00 28.73 70 SER A CA 1
ATOM 553 C C . SER A 1 70 ? -22.148 25.527 -16.713 1.00 28.73 70 SER A C 1
ATOM 555 O O . SER A 1 70 ? -21.890 24.494 -16.103 1.00 28.73 70 SER A O 1
ATOM 557 N N . ASN A 1 71 ? -22.945 25.492 -17.791 1.00 27.34 71 ASN A N 1
ATOM 558 C CA . ASN A 1 71 ? -23.800 24.319 -18.071 1.00 27.34 71 ASN A CA 1
ATOM 559 C C . ASN A 1 71 ? -23.512 23.489 -19.335 1.00 27.34 71 ASN A C 1
ATOM 561 O O . ASN A 1 71 ? -24.289 22.590 -19.645 1.00 27.34 71 ASN A O 1
ATOM 565 N N . GLU A 1 72 ? -22.365 23.650 -19.999 1.00 29.12 72 GLU A N 1
ATOM 566 C CA . GLU A 1 72 ? -21.942 22.692 -21.046 1.00 29.12 72 GLU A CA 1
ATOM 567 C C . GLU A 1 72 ? -20.970 21.598 -20.560 1.00 29.12 72 GLU A C 1
ATOM 569 O O . GLU A 1 72 ? -20.689 20.657 -21.298 1.00 29.12 72 GLU A O 1
ATOM 574 N N . LYS A 1 73 ? -20.511 21.627 -19.297 1.00 30.08 73 LYS A N 1
ATOM 575 C CA . LYS A 1 73 ? -19.612 20.587 -18.747 1.00 30.08 73 LYS A CA 1
ATOM 576 C C . LYS A 1 73 ? -20.319 19.410 -18.057 1.00 30.08 73 LYS A C 1
ATOM 578 O O . LYS A 1 73 ? -19.688 18.376 -17.861 1.00 30.08 73 LYS A O 1
ATOM 583 N N . GLN A 1 74 ? -21.610 19.505 -17.724 1.00 30.09 74 GLN A N 1
ATOM 584 C CA . GLN A 1 74 ? -22.322 18.447 -16.982 1.00 30.09 74 GLN A CA 1
ATOM 585 C C . GLN A 1 74 ? -22.966 17.356 -17.858 1.00 30.09 74 GLN A C 1
ATOM 587 O O . GLN A 1 74 ? -23.137 16.233 -17.387 1.00 30.09 74 GLN A O 1
ATOM 592 N N . SER A 1 75 ? -23.264 17.616 -19.137 1.00 31.36 75 SER A N 1
ATOM 593 C CA . SER A 1 75 ? -23.918 16.614 -20.003 1.00 31.36 75 SER A CA 1
ATOM 594 C C . SER A 1 75 ? -22.959 15.533 -20.527 1.00 31.36 75 SER A C 1
ATOM 596 O O . SER A 1 75 ? -23.382 14.416 -20.822 1.00 31.36 75 SER A O 1
ATOM 598 N N . VAL A 1 76 ? -21.654 15.823 -20.576 1.00 33.97 76 VAL A N 1
ATOM 599 C CA . VAL A 1 76 ? -20.617 14.867 -21.004 1.00 33.97 76 VAL A CA 1
ATOM 600 C C . VAL A 1 76 ? -20.246 13.896 -19.872 1.00 33.97 76 VAL A C 1
ATOM 602 O O . VAL A 1 76 ? -19.992 12.721 -20.128 1.00 33.97 76 VAL A O 1
ATOM 605 N N . LEU A 1 77 ? -20.301 14.343 -18.612 1.00 32.47 77 LEU A N 1
ATOM 606 C CA . LEU A 1 77 ? -20.002 13.519 -17.432 1.00 32.47 77 LEU A CA 1
ATOM 607 C C . LEU A 1 77 ? -21.063 12.434 -17.171 1.00 32.47 77 LEU A C 1
ATOM 609 O O . LEU A 1 77 ? -20.688 11.318 -16.815 1.00 32.47 77 LEU A O 1
ATOM 613 N N . GLY A 1 78 ? -22.351 12.721 -17.413 1.00 27.08 78 GLY A N 1
ATOM 614 C CA . GLY A 1 78 ? -23.468 11.781 -17.196 1.00 27.08 78 GLY A CA 1
ATOM 615 C C . GLY A 1 78 ? -23.576 10.641 -18.224 1.00 27.08 78 GLY A C 1
ATOM 616 O O . GLY A 1 78 ? -24.006 9.533 -17.901 1.00 27.08 78 GLY A O 1
ATOM 617 N N . ASN A 1 79 ? -23.129 10.868 -19.464 1.00 31.81 79 ASN A N 1
ATOM 618 C CA . ASN A 1 79 ? -23.109 9.826 -20.501 1.00 31.81 79 ASN A CA 1
ATOM 619 C C . ASN A 1 79 ? -21.904 8.874 -20.380 1.00 31.81 79 ASN A C 1
ATOM 621 O O . ASN A 1 79 ? -21.968 7.736 -20.841 1.00 31.81 79 ASN A O 1
ATOM 625 N N . ILE A 1 80 ? -20.821 9.303 -19.724 1.00 35.84 80 ILE A N 1
ATOM 626 C CA . ILE A 1 80 ? -19.650 8.457 -19.442 1.00 35.84 80 ILE A CA 1
ATOM 627 C C . ILE A 1 80 ? -19.909 7.554 -18.223 1.00 35.84 80 ILE A C 1
ATOM 629 O O . ILE A 1 80 ? -19.496 6.394 -18.223 1.00 35.84 80 ILE A O 1
ATOM 633 N N . THR A 1 81 ? -20.650 8.036 -17.218 1.00 35.25 81 THR A N 1
ATOM 634 C CA . THR A 1 81 ? -21.022 7.251 -16.022 1.00 35.25 81 THR A CA 1
ATOM 635 C C . THR A 1 81 ? -21.993 6.113 -16.347 1.00 35.25 81 THR A C 1
ATOM 637 O O . THR A 1 81 ? -21.819 5.002 -15.854 1.00 35.25 81 THR A O 1
ATOM 640 N N . SER A 1 82 ? -22.957 6.325 -17.245 1.00 35.41 82 SER A N 1
ATOM 641 C CA . SER A 1 82 ? -23.937 5.289 -17.614 1.00 35.41 82 SER A CA 1
ATOM 642 C C . SER A 1 82 ? -23.345 4.146 -18.458 1.00 35.41 82 SER A C 1
ATOM 644 O O . SER A 1 82 ? -23.705 2.985 -18.264 1.00 35.41 82 SER A O 1
ATOM 646 N N . GLN A 1 83 ? -22.370 4.417 -19.337 1.00 35.12 83 GLN A N 1
ATOM 647 C CA . GLN A 1 83 ? -21.618 3.354 -20.028 1.00 35.12 83 GLN A CA 1
ATOM 648 C C . GLN A 1 83 ? -20.629 2.613 -19.106 1.00 35.12 83 GLN A C 1
ATOM 650 O O . GLN A 1 83 ? -20.325 1.440 -19.345 1.00 35.12 83 GLN A O 1
ATOM 655 N N . TRP A 1 84 ? -20.134 3.278 -18.056 1.00 40.75 84 TRP A N 1
ATOM 656 C CA . TRP A 1 84 ? -19.241 2.714 -17.037 1.00 40.75 84 TRP A CA 1
ATOM 657 C C . TRP A 1 84 ? -19.956 1.683 -16.147 1.00 40.75 84 TRP A C 1
ATOM 659 O O . TRP A 1 84 ? -19.439 0.579 -15.959 1.00 40.75 84 TRP A O 1
ATOM 669 N N . GLU A 1 85 ? -21.183 1.972 -15.703 1.00 34.66 85 GLU A N 1
ATOM 670 C CA . GLU A 1 85 ? -21.999 1.037 -14.908 1.00 34.66 85 GLU A CA 1
ATOM 671 C C . GLU A 1 85 ? -22.432 -0.202 -15.713 1.00 34.66 85 GLU A C 1
ATOM 673 O O . GLU A 1 85 ? -22.346 -1.332 -15.222 1.00 34.66 85 GLU A O 1
ATOM 678 N N . LEU A 1 86 ? -22.797 -0.024 -16.989 1.00 34.53 86 LEU A N 1
ATOM 679 C CA . LEU A 1 86 ? -23.169 -1.123 -17.892 1.00 34.53 86 LEU A CA 1
ATOM 680 C C . LEU A 1 86 ? -21.986 -2.056 -18.220 1.00 34.53 86 LEU A C 1
ATOM 682 O O . LEU A 1 86 ? -22.159 -3.277 -18.275 1.00 34.53 86 LEU A O 1
ATOM 686 N N . LYS A 1 87 ? -20.764 -1.523 -18.374 1.00 43.03 87 LYS A N 1
ATOM 687 C CA . LYS A 1 87 ? -19.549 -2.335 -18.600 1.00 43.03 87 LYS A CA 1
ATOM 688 C C . LYS A 1 87 ? -19.067 -3.062 -17.341 1.00 43.03 87 LYS A C 1
ATOM 690 O O . LYS A 1 87 ? -18.576 -4.188 -17.451 1.00 43.03 87 LYS A O 1
ATOM 695 N N . LEU A 1 88 ? -19.236 -2.470 -16.155 1.00 41.78 88 LEU A N 1
ATOM 696 C CA . LEU A 1 88 ? -18.988 -3.134 -14.865 1.00 41.78 88 LEU A CA 1
ATOM 697 C C . LEU A 1 88 ? -19.949 -4.308 -14.634 1.00 41.78 88 LEU A C 1
ATOM 699 O O . LEU A 1 88 ? -19.530 -5.351 -14.129 1.00 41.78 88 LEU A O 1
ATOM 703 N N . ALA A 1 89 ? -21.211 -4.169 -15.048 1.00 34.34 89 ALA A N 1
ATOM 704 C CA . ALA A 1 89 ? -22.194 -5.247 -14.997 1.00 34.34 89 ALA A CA 1
ATOM 705 C C . ALA A 1 89 ? -21.874 -6.382 -15.991 1.00 34.34 89 ALA A C 1
ATOM 707 O O . ALA A 1 89 ? -21.953 -7.553 -15.625 1.00 34.34 89 ALA A O 1
ATOM 708 N N . GLN A 1 90 ? -21.433 -6.061 -17.215 1.00 34.38 90 GLN A N 1
ATOM 709 C CA . GLN A 1 90 ? -21.092 -7.062 -18.241 1.00 34.38 90 GLN A CA 1
ATOM 710 C C . GLN A 1 90 ? -19.779 -7.817 -17.960 1.00 34.38 90 GLN A C 1
ATOM 712 O O . GLN A 1 90 ? -19.696 -9.015 -18.227 1.00 34.38 90 GLN A O 1
ATOM 717 N N . ARG A 1 91 ? -18.763 -7.175 -17.361 1.00 43.38 91 ARG A N 1
ATOM 718 C CA . ARG A 1 91 ? -17.489 -7.835 -16.990 1.00 43.38 91 ARG A CA 1
ATOM 719 C C . ARG A 1 91 ? -17.622 -8.842 -15.840 1.00 43.38 91 ARG A C 1
ATOM 721 O O . ARG A 1 91 ? -16.788 -9.734 -15.710 1.00 43.38 91 ARG A O 1
ATOM 728 N N . ARG A 1 92 ? -18.688 -8.759 -15.036 1.00 43.91 92 ARG A N 1
ATOM 729 C CA . ARG A 1 92 ? -18.984 -9.729 -13.964 1.00 43.91 92 ARG A CA 1
ATOM 730 C C . ARG A 1 92 ? -19.467 -11.093 -14.486 1.00 43.91 92 ARG A C 1
ATOM 732 O O . ARG A 1 92 ? -19.527 -12.038 -13.707 1.00 43.91 92 ARG A O 1
ATOM 739 N N . ALA A 1 93 ? -19.753 -11.227 -15.784 1.00 29.03 93 ALA A N 1
ATOM 740 C CA . ALA A 1 93 ? -20.277 -12.461 -16.377 1.00 29.03 93 ALA A CA 1
ATOM 741 C C . ALA A 1 93 ? -19.206 -13.493 -16.804 1.00 29.03 93 ALA A C 1
ATOM 743 O O . ALA A 1 93 ? -19.554 -14.637 -17.082 1.00 29.03 93 ALA A O 1
ATOM 744 N N . THR A 1 94 ? -17.907 -13.160 -16.797 1.00 38.53 94 THR A N 1
ATOM 745 C CA . THR A 1 94 ? -16.818 -14.079 -17.219 1.00 38.53 94 THR A CA 1
ATOM 746 C C . THR A 1 94 ? -15.955 -14.578 -16.051 1.00 38.53 94 THR A C 1
ATOM 748 O O . THR A 1 94 ? -14.750 -14.782 -16.176 1.00 38.53 94 THR A O 1
ATOM 751 N N . GLN A 1 95 ? -16.562 -14.765 -14.876 1.00 42.09 95 GLN A N 1
ATOM 752 C CA . GLN A 1 95 ? -15.852 -14.851 -13.595 1.00 42.09 95 GLN A CA 1
ATOM 753 C C . GLN A 1 95 ? -15.787 -16.258 -12.970 1.00 42.09 95 GLN A C 1
ATOM 755 O O . GLN A 1 95 ? -15.718 -16.378 -11.755 1.00 42.09 95 GLN A O 1
ATOM 760 N N . VAL A 1 96 ? -15.794 -17.342 -13.751 1.00 38.06 96 VAL A N 1
ATOM 761 C CA . VAL A 1 96 ? -15.722 -18.708 -13.177 1.00 38.06 96 VAL A CA 1
ATOM 762 C C . VAL A 1 96 ? -14.303 -19.297 -13.229 1.00 38.06 96 VAL A C 1
ATOM 764 O O . VAL A 1 96 ? -13.878 -19.940 -12.272 1.00 38.06 96 VAL A O 1
ATOM 767 N N . SER A 1 97 ? -13.503 -19.002 -14.261 1.00 38.28 97 SER A N 1
ATOM 768 C CA . SER A 1 97 ? -12.104 -19.469 -14.353 1.00 38.28 97 SER A CA 1
ATOM 769 C C . SER A 1 97 ? -11.137 -18.651 -13.481 1.00 38.28 97 SER A C 1
ATOM 771 O O . SER A 1 97 ? -10.339 -19.227 -12.743 1.00 38.28 97 SER A O 1
ATOM 773 N N . ALA A 1 98 ? -11.258 -17.318 -13.480 1.00 42.59 98 ALA A N 1
ATOM 774 C CA . ALA A 1 98 ? -10.401 -16.421 -12.694 1.00 42.59 98 ALA A CA 1
ATOM 775 C C . ALA A 1 98 ? -10.591 -16.574 -11.171 1.00 42.59 98 ALA A C 1
ATOM 777 O O . ALA A 1 98 ? -9.647 -16.397 -10.401 1.00 42.59 98 ALA A O 1
ATOM 778 N N . ILE A 1 99 ? -11.798 -16.939 -10.717 1.00 50.00 99 ILE A N 1
ATOM 779 C CA . ILE A 1 99 ? -12.064 -17.222 -9.298 1.00 50.00 99 ILE A CA 1
ATOM 780 C C . ILE A 1 99 ? -11.386 -18.533 -8.875 1.00 50.00 99 ILE A C 1
ATOM 782 O O . ILE A 1 99 ? -10.799 -18.581 -7.792 1.00 50.00 99 ILE A O 1
ATOM 786 N N . ASN A 1 100 ? -11.401 -19.564 -9.724 1.00 44.53 100 ASN A N 1
ATOM 787 C CA . ASN A 1 100 ? -10.751 -20.843 -9.430 1.00 44.53 100 ASN A CA 1
ATOM 788 C C . ASN A 1 100 ? -9.219 -20.711 -9.373 1.00 44.53 100 ASN A C 1
ATOM 790 O O . ASN A 1 100 ? -8.617 -21.182 -8.410 1.00 44.53 100 ASN A O 1
ATOM 794 N N . GLU A 1 101 ? -8.596 -19.991 -10.314 1.00 52.94 101 GLU A N 1
ATOM 795 C CA . GLU A 1 101 ? -7.141 -19.743 -10.286 1.00 52.94 101 GLU A CA 1
ATOM 796 C C . GLU A 1 101 ? -6.705 -18.838 -9.119 1.00 52.94 101 GLU A C 1
ATOM 798 O O . GLU A 1 101 ? -5.670 -19.063 -8.490 1.00 52.94 101 GLU A O 1
ATOM 803 N N . LYS A 1 102 ? -7.504 -17.823 -8.762 1.00 55.72 102 LYS A N 1
ATOM 804 C CA . LYS A 1 102 ? -7.219 -16.992 -7.580 1.00 55.72 102 LYS A CA 1
ATOM 805 C C . LYS A 1 102 ? -7.240 -17.828 -6.299 1.00 55.72 102 LYS A C 1
ATOM 807 O O . LYS A 1 102 ? -6.390 -17.650 -5.433 1.00 55.72 102 LYS A O 1
ATOM 812 N N . THR A 1 103 ? -8.177 -18.767 -6.195 1.00 58.59 103 THR A N 1
ATOM 813 C CA . THR A 1 103 ? -8.294 -19.649 -5.026 1.00 58.59 103 THR A CA 1
ATOM 814 C C . THR A 1 103 ? -7.162 -20.688 -4.983 1.00 58.59 103 THR A C 1
ATOM 816 O O . THR A 1 103 ? -6.674 -21.008 -3.898 1.00 58.59 103 THR A O 1
ATOM 819 N N . SER A 1 104 ? -6.667 -21.158 -6.138 1.00 68.88 104 SER A N 1
ATOM 820 C CA . SER A 1 104 ? -5.532 -22.090 -6.187 1.00 68.88 104 SER A CA 1
ATOM 821 C C . SER A 1 104 ? -4.225 -21.441 -5.728 1.00 68.88 104 SER A C 1
ATOM 823 O O . SER A 1 104 ? -3.544 -22.009 -4.877 1.00 68.88 104 SER A O 1
ATOM 825 N N . PHE A 1 105 ? -3.889 -20.232 -6.198 1.00 80.19 105 PHE A N 1
ATOM 826 C CA . PHE A 1 105 ? -2.669 -19.545 -5.741 1.00 80.19 105 PHE A CA 1
ATOM 827 C C . PHE A 1 105 ? -2.731 -19.136 -4.273 1.00 80.19 105 PHE A C 1
ATOM 829 O O . PHE A 1 105 ? -1.728 -19.249 -3.570 1.00 80.19 105 PHE A O 1
ATOM 836 N N . GLN A 1 106 ? -3.907 -18.736 -3.787 1.00 78.00 106 GLN A N 1
ATOM 837 C CA . GLN A 1 106 ? -4.112 -18.462 -2.367 1.00 78.00 106 GLN A CA 1
ATOM 838 C C . GLN A 1 106 ? -3.724 -19.663 -1.496 1.00 78.00 106 GLN A C 1
ATOM 840 O O . GLN A 1 106 ? -2.989 -19.487 -0.530 1.00 78.00 106 GLN A O 1
ATOM 845 N N . SER A 1 107 ? -4.126 -20.882 -1.866 1.00 80.75 107 SER A N 1
ATOM 846 C CA . SER A 1 107 ? -3.759 -22.098 -1.118 1.00 80.75 107 SER A CA 1
ATOM 847 C C . SER A 1 107 ? -2.257 -22.418 -1.138 1.00 80.75 107 SER A C 1
ATOM 849 O O . SER A 1 107 ? -1.751 -23.074 -0.232 1.00 80.75 107 SER A O 1
ATOM 851 N N . LEU A 1 108 ? -1.531 -21.936 -2.153 1.00 83.12 108 LEU A N 1
ATOM 852 C CA . LEU A 1 108 ? -0.086 -22.134 -2.285 1.00 83.12 108 LEU A CA 1
ATOM 853 C C . LEU A 1 108 ? 0.724 -21.120 -1.476 1.00 83.12 108 LEU A C 1
ATOM 855 O O . LEU A 1 108 ? 1.879 -21.403 -1.167 1.00 83.12 108 LEU A O 1
ATOM 859 N N . ILE A 1 109 ? 0.156 -19.955 -1.155 1.00 83.56 109 ILE A N 1
ATOM 860 C CA . ILE A 1 109 ? 0.846 -18.855 -0.463 1.00 83.56 109 ILE A CA 1
ATOM 861 C C . ILE A 1 109 ? 0.429 -18.776 1.005 1.00 83.56 109 ILE A C 1
ATOM 863 O O . ILE A 1 109 ? 1.282 -18.625 1.877 1.00 83.56 109 ILE A O 1
ATOM 867 N N . HIS A 1 110 ? -0.864 -18.895 1.292 1.00 80.62 110 HIS A N 1
ATOM 868 C CA . HIS A 1 110 ? -1.370 -18.786 2.650 1.00 80.62 110 HIS A CA 1
ATOM 869 C C . HIS A 1 110 ? -1.292 -20.134 3.361 1.00 80.62 110 HIS A C 1
ATOM 871 O O . HIS A 1 110 ? -1.896 -21.120 2.939 1.00 80.62 110 HIS A O 1
ATOM 877 N N . THR A 1 111 ? -0.617 -20.162 4.506 1.00 65.69 111 THR A N 1
ATOM 878 C CA . THR A 1 111 ? -0.812 -21.239 5.476 1.00 65.69 111 THR A CA 1
ATOM 879 C C . THR A 1 111 ? -2.204 -21.072 6.081 1.00 65.69 111 THR A C 1
ATOM 881 O O . THR A 1 111 ? -2.540 -19.982 6.542 1.00 65.69 111 THR A O 1
ATOM 884 N N . GLN A 1 112 ? -3.023 -22.125 6.077 1.00 58.91 112 GLN A N 1
ATOM 885 C CA . GLN A 1 112 ? -4.390 -22.078 6.597 1.00 58.91 112 GLN A CA 1
ATOM 886 C C . GLN A 1 112 ? -4.369 -21.742 8.099 1.00 58.91 112 GLN A C 1
ATOM 888 O O . GLN A 1 112 ? -4.095 -22.592 8.942 1.00 58.91 112 GLN A O 1
ATOM 893 N N . GLN A 1 113 ? -4.616 -20.477 8.437 1.00 63.75 113 GLN A N 1
ATOM 894 C CA . GLN A 1 113 ? -4.644 -19.985 9.811 1.00 63.75 113 GLN A CA 1
ATOM 895 C C . GLN A 1 113 ? -6.093 -19.711 10.189 1.00 63.75 113 GLN A C 1
ATOM 897 O O . GLN A 1 113 ? -6.699 -18.740 9.744 1.00 63.75 113 GLN A O 1
ATOM 902 N N . THR A 1 114 ? -6.664 -20.606 10.991 1.00 70.81 114 THR A N 1
ATOM 903 C CA . THR A 1 114 ? -8.046 -20.457 11.452 1.00 70.81 114 THR A CA 1
ATOM 904 C C . THR A 1 114 ? -8.065 -19.500 12.637 1.00 70.81 114 THR A C 1
ATOM 906 O O . THR A 1 114 ? -7.575 -19.847 13.711 1.00 70.81 114 THR A O 1
ATOM 909 N N . ILE A 1 115 ? -8.648 -18.314 12.459 1.00 79.31 115 ILE A N 1
ATOM 910 C CA . ILE A 1 115 ? -8.913 -17.381 13.560 1.00 79.31 115 ILE A CA 1
ATOM 911 C C . ILE A 1 115 ? -10.385 -17.537 13.935 1.00 79.31 115 ILE A C 1
ATOM 913 O O . ILE A 1 115 ? -11.281 -17.086 13.220 1.00 79.31 115 ILE A O 1
ATOM 917 N N . LYS A 1 116 ? -10.651 -18.204 15.060 1.00 83.31 116 LYS A N 1
ATOM 918 C CA . LYS A 1 116 ? -12.013 -18.378 15.579 1.00 83.31 116 LYS A CA 1
ATOM 919 C C . LYS A 1 116 ? -12.383 -17.193 16.468 1.00 83.31 116 LYS A C 1
ATOM 921 O O . LYS A 1 116 ? -12.313 -17.303 17.684 1.00 83.31 116 LYS A O 1
ATOM 926 N N . LEU A 1 117 ? -12.746 -16.076 15.844 1.00 88.81 117 LEU A N 1
ATOM 927 C CA . LEU A 1 117 ? -13.335 -14.920 16.521 1.00 88.81 117 LEU A CA 1
ATOM 928 C C . LEU A 1 117 ? -14.772 -14.704 16.033 1.00 88.81 117 LEU A C 1
ATOM 930 O O . LEU A 1 117 ? -15.077 -14.883 14.853 1.00 88.81 117 LEU A O 1
ATOM 934 N N . LYS A 1 118 ? -15.661 -14.299 16.934 1.00 92.56 118 LYS A N 1
ATOM 935 C CA . LYS A 1 118 ? -16.973 -13.734 16.619 1.00 92.56 118 LYS A CA 1
ATOM 936 C C . LYS A 1 118 ? -16.811 -12.220 16.539 1.00 92.56 118 LYS A C 1
ATOM 938 O O . LYS A 1 118 ? -16.499 -11.582 17.544 1.00 92.56 118 LYS A O 1
ATOM 943 N N . ILE A 1 119 ? -17.008 -11.644 15.355 1.00 95.25 119 ILE A N 1
ATOM 944 C CA . ILE A 1 119 ? -16.691 -10.234 15.093 1.00 95.25 119 ILE A CA 1
ATOM 945 C C . ILE A 1 119 ? -17.950 -9.446 14.726 1.00 95.25 119 ILE A C 1
ATOM 947 O O . ILE A 1 119 ? -18.735 -9.891 13.887 1.00 95.25 119 ILE A O 1
ATOM 951 N N . ALA A 1 120 ? -18.095 -8.251 15.304 1.00 96.06 120 ALA A N 1
ATOM 952 C CA . ALA A 1 120 ? -19.101 -7.267 14.909 1.00 96.06 120 ALA A CA 1
ATOM 953 C C . ALA A 1 120 ? -18.456 -6.014 14.294 1.00 96.06 120 ALA A C 1
ATOM 955 O O . ALA A 1 120 ? -17.494 -5.470 14.834 1.00 96.06 120 ALA A O 1
ATOM 956 N N . LEU A 1 121 ? -19.002 -5.514 13.186 1.00 96.94 121 LEU A N 1
ATOM 957 C CA . LEU A 1 121 ? -18.640 -4.208 12.629 1.00 96.94 121 LEU A CA 1
ATOM 958 C C . LEU A 1 121 ? -19.772 -3.224 12.889 1.00 96.94 121 LEU A C 1
ATOM 960 O O . LEU A 1 121 ? -20.888 -3.435 12.418 1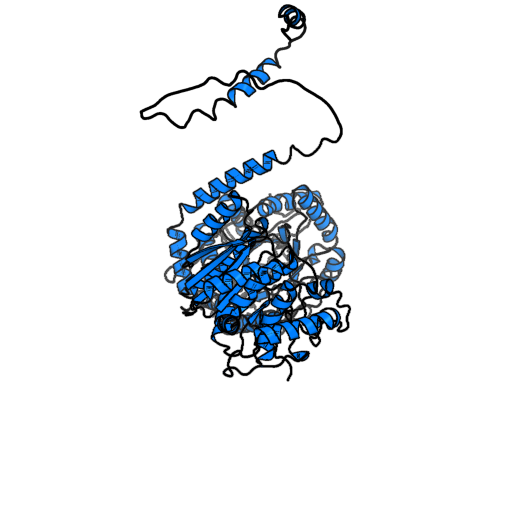.00 96.94 121 LEU A O 1
ATOM 964 N N . LEU A 1 122 ? -19.479 -2.152 13.617 1.00 96.69 122 LEU A N 1
ATOM 965 C CA . LEU A 1 122 ? -20.419 -1.081 13.921 1.00 96.69 122 LEU A CA 1
ATOM 966 C C . LEU A 1 122 ? -20.056 0.135 13.072 1.00 96.69 122 LEU A C 1
ATOM 968 O O . LEU A 1 122 ? -19.079 0.831 13.356 1.00 96.69 122 LEU A O 1
ATOM 972 N N . LEU A 1 123 ? -20.830 0.354 12.011 1.00 96.31 123 LEU A N 1
ATOM 973 C CA . LEU A 1 123 ? -20.629 1.411 11.024 1.00 96.31 123 LEU A CA 1
ATOM 974 C C . LEU A 1 123 ? -21.630 2.538 11.267 1.00 96.31 123 LEU A C 1
ATOM 976 O O . LEU A 1 123 ? -22.834 2.306 11.154 1.00 96.31 123 LEU A O 1
ATOM 980 N N . GLN A 1 124 ? -21.146 3.747 11.546 1.00 95.88 124 GLN A N 1
ATOM 981 C CA . GLN A 1 124 ? -21.977 4.946 11.651 1.00 95.88 124 GLN A CA 1
ATOM 982 C C . GLN A 1 124 ? -21.829 5.824 10.399 1.00 95.88 124 GLN A C 1
ATOM 984 O O . GLN A 1 124 ? -20.825 6.519 10.216 1.00 95.88 124 GLN A O 1
ATOM 989 N N . ILE A 1 125 ? -22.822 5.779 9.506 1.00 94.81 125 ILE A N 1
ATOM 990 C CA . ILE A 1 125 ? -22.818 6.505 8.231 1.00 94.81 125 ILE A CA 1
ATOM 991 C C . ILE A 1 125 ? -23.616 7.803 8.380 1.00 94.81 125 ILE A C 1
ATOM 993 O O . ILE A 1 125 ? -24.830 7.834 8.185 1.00 94.81 125 ILE A O 1
ATOM 997 N N . GLY A 1 126 ? -22.911 8.882 8.720 1.00 91.31 126 GLY A N 1
ATOM 998 C CA . GLY A 1 126 ? -23.471 10.236 8.768 1.00 91.31 126 GLY A CA 1
ATOM 999 C C . GLY A 1 126 ? -23.368 10.993 7.439 1.00 91.31 126 GLY A C 1
ATOM 1000 O O . GLY A 1 126 ? -24.179 11.868 7.154 1.00 91.31 126 GLY A O 1
ATOM 1001 N N . ASN A 1 127 ? -22.395 10.637 6.594 1.00 92.31 127 ASN A N 1
ATOM 1002 C CA . ASN A 1 127 ? -22.227 11.194 5.253 1.00 92.31 127 ASN A CA 1
ATOM 1003 C C . ASN A 1 127 ? -22.118 10.072 4.210 1.00 92.31 127 ASN A C 1
ATOM 1005 O O . ASN A 1 127 ? -21.100 9.380 4.130 1.00 92.31 127 ASN A O 1
ATOM 1009 N N . THR A 1 128 ? -23.158 9.912 3.392 1.00 94.12 128 THR A N 1
ATOM 1010 C CA . THR A 1 128 ? -23.244 8.868 2.362 1.00 94.12 128 THR A CA 1
ATOM 1011 C C . THR A 1 128 ? -22.283 9.077 1.195 1.00 94.12 128 THR A C 1
ATOM 1013 O O . THR A 1 128 ? -21.891 8.093 0.569 1.00 94.12 128 THR A O 1
ATOM 1016 N N . ASP A 1 129 ? -21.806 10.301 0.946 1.00 93.00 129 ASP A N 1
ATOM 1017 C CA . ASP A 1 129 ? -20.827 10.574 -0.115 1.00 93.00 129 ASP A CA 1
ATOM 1018 C C . ASP A 1 129 ? -19.461 9.914 0.184 1.00 93.00 129 ASP A C 1
ATOM 1020 O O . ASP A 1 129 ? -18.665 9.667 -0.720 1.00 93.00 129 ASP A O 1
ATOM 1024 N N . LEU A 1 130 ? -19.198 9.562 1.452 1.00 93.25 130 LEU A N 1
ATOM 1025 C CA . LEU A 1 130 ? -17.990 8.849 1.889 1.00 93.25 130 LEU A CA 1
ATOM 1026 C C . LEU A 1 130 ? -18.131 7.316 1.845 1.00 93.25 130 LEU A C 1
ATOM 1028 O O . LEU A 1 130 ? -17.207 6.594 2.232 1.00 93.25 130 LEU A O 1
ATOM 1032 N N . TRP A 1 131 ? -19.264 6.794 1.360 1.00 92.88 131 TRP A N 1
ATOM 1033 C CA . TRP A 1 131 ? -19.513 5.354 1.263 1.00 92.88 131 TRP A CA 1
ATOM 1034 C C . TRP A 1 131 ? -18.452 4.566 0.476 1.00 92.88 131 TRP A C 1
ATOM 1036 O O . TRP A 1 131 ? -18.089 3.488 0.946 1.00 92.88 131 TRP A O 1
ATOM 1046 N N . PRO A 1 132 ? -17.888 5.043 -0.654 1.00 90.38 132 PRO A N 1
ATOM 1047 C CA . PRO A 1 132 ? -16.889 4.269 -1.400 1.00 90.38 132 PRO A CA 1
ATOM 1048 C C . PRO A 1 132 ? -15.647 3.892 -0.573 1.00 90.38 132 PRO A C 1
ATOM 1050 O O . PRO A 1 132 ? -15.115 2.783 -0.690 1.00 90.38 132 PRO A O 1
ATOM 1053 N N . GLU A 1 133 ? -15.202 4.788 0.311 1.00 88.00 133 GLU A N 1
ATOM 1054 C CA . GLU A 1 133 ? -14.075 4.531 1.213 1.00 88.00 133 GLU A CA 1
ATOM 1055 C C . GLU A 1 133 ? -14.453 3.519 2.308 1.00 88.00 133 GLU A C 1
ATOM 1057 O O . GLU A 1 133 ? -13.684 2.599 2.602 1.00 88.00 133 GLU A O 1
ATOM 1062 N N . MET A 1 134 ? -15.668 3.629 2.860 1.00 91.38 134 MET A N 1
ATOM 1063 C CA . MET A 1 134 ? -16.203 2.662 3.829 1.00 91.38 134 MET A CA 1
ATOM 1064 C C . MET A 1 134 ? -16.364 1.274 3.201 1.00 91.38 134 MET A C 1
ATOM 1066 O O . MET A 1 134 ? -15.962 0.274 3.790 1.00 91.38 134 MET A O 1
ATOM 1070 N N . LEU A 1 135 ? -16.876 1.199 1.973 1.00 92.00 135 LEU A N 1
ATOM 1071 C CA . LEU A 1 135 ? -17.026 -0.048 1.232 1.00 92.00 135 LEU A CA 1
ATOM 1072 C C . LEU A 1 135 ? -15.674 -0.727 0.994 1.00 92.00 135 LEU A C 1
ATOM 1074 O O . LEU A 1 135 ? -15.578 -1.948 1.109 1.00 92.00 135 LEU A O 1
ATOM 1078 N N . THR A 1 136 ? -14.622 0.047 0.713 1.00 90.62 136 THR A N 1
ATOM 1079 C CA . THR A 1 136 ? -13.253 -0.479 0.573 1.00 90.62 136 THR A CA 1
ATOM 1080 C C . THR A 1 136 ? -12.789 -1.142 1.872 1.00 90.62 136 THR A C 1
ATOM 1082 O O . THR A 1 136 ? -12.353 -2.294 1.860 1.00 90.62 136 THR A O 1
ATOM 1085 N N . CYS A 1 137 ? -12.963 -0.456 3.003 1.00 92.56 137 CYS A N 1
ATOM 1086 C CA . CYS A 1 137 ? -12.663 -0.985 4.333 1.00 92.56 137 CYS A CA 1
ATOM 1087 C C . CYS A 1 137 ? -13.433 -2.290 4.624 1.00 92.56 137 CYS A C 1
ATOM 1089 O O . CYS A 1 137 ? -12.832 -3.305 4.979 1.00 92.56 137 CYS A O 1
ATOM 1091 N N . ILE A 1 138 ? -14.752 -2.305 4.394 1.00 93.12 138 ILE A N 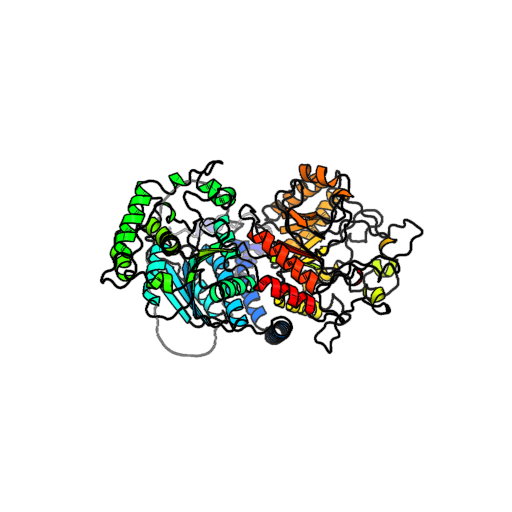1
ATOM 1092 C CA . ILE A 1 138 ? -15.606 -3.484 4.624 1.00 93.12 138 ILE A CA 1
ATOM 1093 C C . ILE A 1 138 ? -15.213 -4.639 3.692 1.00 93.12 138 ILE A C 1
ATOM 1095 O O . ILE A 1 138 ? -15.176 -5.791 4.118 1.00 93.12 138 ILE A O 1
ATOM 1099 N N . THR A 1 139 ? -14.861 -4.350 2.438 1.00 92.94 139 THR A N 1
ATOM 1100 C CA . THR A 1 139 ? -14.402 -5.360 1.470 1.00 92.94 139 THR A CA 1
ATOM 1101 C C . THR A 1 139 ? -13.100 -6.020 1.924 1.00 92.94 139 THR A C 1
ATOM 1103 O O . THR A 1 139 ? -12.960 -7.244 1.823 1.00 92.94 139 THR A O 1
ATOM 1106 N N . ASN A 1 140 ? -12.160 -5.242 2.469 1.00 93.81 140 ASN A N 1
ATOM 1107 C CA . ASN A 1 140 ? -10.922 -5.775 3.036 1.00 93.81 140 ASN A CA 1
ATOM 1108 C C . ASN A 1 140 ? -11.198 -6.668 4.252 1.00 93.81 140 ASN A C 1
ATOM 1110 O O . ASN A 1 140 ? -10.624 -7.752 4.353 1.00 93.81 140 ASN A O 1
ATOM 1114 N N . ILE A 1 141 ? -12.122 -6.260 5.127 1.00 94.62 141 ILE A N 1
ATOM 1115 C CA . ILE A 1 141 ? -12.535 -7.040 6.303 1.00 94.62 141 ILE A CA 1
ATOM 1116 C C . ILE A 1 141 ? -13.223 -8.346 5.898 1.00 94.62 141 ILE A C 1
ATOM 1118 O O . ILE A 1 141 ? -12.865 -9.409 6.399 1.00 94.62 141 ILE A O 1
ATOM 1122 N N . ALA A 1 142 ? -14.152 -8.299 4.947 1.00 91.62 142 ALA A N 1
ATOM 1123 C CA . ALA A 1 142 ? -14.825 -9.484 4.422 1.00 91.62 142 ALA A CA 1
ATOM 1124 C C . ALA A 1 142 ? -13.830 -10.455 3.751 1.00 91.62 142 ALA A C 1
ATOM 1126 O O . ALA A 1 142 ? -13.920 -11.675 3.907 1.00 91.62 142 ALA A O 1
ATOM 1127 N N . THR A 1 143 ? -12.823 -9.914 3.057 1.00 90.06 143 THR A N 1
ATOM 1128 C CA . THR A 1 143 ? -11.733 -10.708 2.473 1.00 90.06 143 THR A CA 1
ATOM 1129 C C . THR A 1 143 ? -10.872 -11.361 3.555 1.00 90.06 143 THR A C 1
ATOM 1131 O O . THR A 1 143 ? -10.615 -12.561 3.464 1.00 90.06 143 THR A O 1
ATOM 1134 N N . ALA A 1 144 ? -10.476 -10.615 4.593 1.00 91.81 144 ALA A N 1
ATOM 1135 C CA . ALA A 1 144 ? -9.749 -11.151 5.745 1.00 91.81 144 ALA A CA 1
ATOM 1136 C C . ALA A 1 144 ? -10.534 -12.285 6.418 1.00 91.81 144 ALA A C 1
ATOM 1138 O O . ALA A 1 144 ? -9.986 -13.364 6.624 1.00 91.81 144 ALA A O 1
ATOM 1139 N N . ALA A 1 145 ? -11.837 -12.086 6.641 1.00 90.62 145 ALA A N 1
ATOM 1140 C CA . ALA A 1 145 ? -12.736 -13.075 7.232 1.00 90.62 145 ALA A CA 1
ATOM 1141 C C . ALA A 1 145 ? -12.756 -14.389 6.450 1.00 90.62 145 ALA A C 1
ATOM 1143 O O . ALA A 1 145 ? -12.668 -15.475 7.023 1.00 90.62 145 ALA A O 1
ATOM 1144 N N . LYS A 1 146 ? -12.829 -14.293 5.116 1.00 87.00 146 LYS A N 1
ATOM 1145 C CA . LYS A 1 146 ? -12.782 -15.458 4.232 1.00 87.00 146 LYS A CA 1
ATOM 1146 C C . LYS A 1 146 ? -11.442 -16.190 4.349 1.00 87.00 146 LYS A C 1
ATOM 1148 O O . LYS A 1 146 ? -11.435 -17.416 4.409 1.00 87.00 146 LYS A O 1
ATOM 1153 N N . LEU A 1 147 ? -10.328 -15.455 4.372 1.00 85.94 147 LEU A N 1
ATOM 1154 C CA . LEU A 1 147 ? -8.982 -16.030 4.474 1.00 85.94 147 LEU A CA 1
ATOM 1155 C C . LEU A 1 147 ? -8.745 -16.725 5.823 1.00 85.94 147 LEU A C 1
ATOM 1157 O O . LEU A 1 147 ? -8.058 -17.743 5.865 1.00 85.94 147 LEU A O 1
ATOM 1161 N N . SER A 1 148 ? -9.344 -16.225 6.906 1.00 87.06 148 SER A N 1
ATOM 1162 C CA . SER A 1 148 ? -9.180 -16.763 8.262 1.00 87.06 148 SER A CA 1
ATOM 1163 C C . SER A 1 148 ? -10.313 -17.683 8.732 1.00 87.06 148 SER A C 1
ATOM 1165 O O . SER A 1 148 ? -10.281 -18.157 9.869 1.00 87.06 148 SER A O 1
ATOM 1167 N N . SER A 1 149 ? -11.304 -17.963 7.872 1.00 86.56 149 SER A N 1
ATOM 1168 C CA . SER A 1 149 ? -12.519 -18.731 8.205 1.00 86.56 149 SER A CA 1
ATOM 1169 C C . SER A 1 149 ? -13.277 -18.170 9.419 1.00 86.56 149 SER A C 1
ATOM 1171 O O . SER A 1 149 ? -13.738 -18.909 10.289 1.00 86.56 149 SER A O 1
ATOM 1173 N N . THR A 1 150 ? -13.389 -16.845 9.476 1.00 87.50 150 THR A N 1
ATOM 1174 C CA . THR A 1 150 ? -14.019 -16.084 10.560 1.00 87.50 150 THR A CA 1
ATOM 1175 C C . THR A 1 150 ? -15.402 -15.594 10.127 1.00 87.50 150 THR A C 1
ATOM 1177 O O . THR A 1 150 ? -15.609 -15.263 8.961 1.00 87.50 150 THR A O 1
ATOM 1180 N N . ALA A 1 151 ? -16.362 -15.540 11.055 1.00 85.19 151 ALA A N 1
ATOM 1181 C CA . ALA A 1 151 ? -17.700 -15.015 10.787 1.00 85.19 151 ALA A CA 1
ATOM 1182 C C . ALA A 1 151 ? -17.815 -13.558 11.252 1.00 85.19 151 ALA A C 1
ATOM 1184 O O . ALA A 1 151 ? -17.407 -13.228 12.368 1.00 85.19 151 ALA A O 1
ATOM 1185 N N . ILE A 1 152 ? -18.401 -12.710 10.403 1.00 93.19 152 ILE A N 1
ATOM 1186 C CA . ILE A 1 152 ? -18.567 -11.280 10.670 1.00 93.19 152 ILE A CA 1
ATOM 1187 C C . ILE A 1 152 ? -20.024 -10.877 10.512 1.00 93.19 152 ILE A C 1
ATOM 1189 O O . ILE A 1 152 ? -20.646 -11.166 9.488 1.00 93.19 152 ILE A O 1
ATOM 1193 N N . ASP A 1 153 ? -20.521 -10.153 11.505 1.00 95.31 153 ASP A N 1
ATOM 1194 C CA . ASP A 1 153 ? -21.817 -9.491 11.474 1.00 95.31 153 ASP A CA 1
ATOM 1195 C C . ASP A 1 153 ? -21.619 -7.979 11.330 1.00 95.31 153 ASP A C 1
ATOM 1197 O O . ASP A 1 153 ? -20.714 -7.402 11.937 1.00 95.31 153 ASP A O 1
ATOM 1201 N N . ILE A 1 154 ? -22.455 -7.325 10.527 1.00 95.88 154 ILE A N 1
ATOM 1202 C CA . ILE A 1 154 ? -22.358 -5.888 10.259 1.00 95.88 154 ILE A CA 1
ATOM 1203 C C . ILE A 1 154 ? -23.618 -5.174 10.737 1.00 95.88 154 ILE A C 1
ATOM 1205 O O . ILE A 1 154 ? -24.732 -5.608 10.459 1.00 95.88 154 ILE A O 1
ATOM 1209 N N . TYR A 1 155 ? -23.431 -4.038 11.396 1.00 96.69 155 TYR A N 1
ATOM 1210 C CA . TYR A 1 155 ? -24.487 -3.138 11.834 1.00 96.69 155 TYR A CA 1
ATOM 1211 C C . TYR A 1 155 ? -24.217 -1.763 11.236 1.00 96.69 155 TYR A C 1
ATOM 1213 O O . TYR A 1 155 ? -23.162 -1.177 11.475 1.00 96.69 155 TYR A O 1
ATOM 1221 N N . ILE A 1 156 ? -25.153 -1.255 10.439 1.00 96.88 156 ILE A N 1
ATOM 1222 C CA . ILE A 1 156 ? -25.023 0.025 9.737 1.00 96.88 156 ILE A CA 1
ATOM 1223 C C . ILE A 1 156 ? -26.064 0.990 10.292 1.00 96.88 156 ILE A C 1
ATOM 1225 O O . ILE A 1 156 ? -27.261 0.724 10.197 1.00 96.88 156 ILE A O 1
ATOM 1229 N N . SER A 1 157 ? -25.621 2.113 10.857 1.00 96.06 157 SER A N 1
ATOM 1230 C CA . SER A 1 157 ? -26.506 3.220 11.207 1.00 96.06 157 SER A CA 1
ATOM 1231 C C . SER A 1 157 ? -26.515 4.271 10.105 1.00 96.06 157 SER A C 1
ATOM 1233 O O . SER A 1 157 ? -25.463 4.619 9.565 1.00 96.06 157 SER A O 1
ATOM 1235 N N . LEU A 1 158 ? -27.701 4.779 9.785 1.00 95.44 158 LEU A N 1
ATOM 1236 C CA . LEU A 1 158 ? -27.945 5.813 8.778 1.00 95.44 158 LEU A CA 1
ATOM 1237 C C . LEU A 1 158 ? -28.888 6.868 9.348 1.00 95.44 158 LEU A C 1
ATOM 1239 O O . LEU A 1 158 ? -29.722 6.558 10.197 1.00 95.44 158 LEU A O 1
ATOM 1243 N N . HIS A 1 159 ? -28.811 8.102 8.856 1.00 93.00 159 HIS A N 1
ATOM 1244 C CA . HIS A 1 159 ? -29.793 9.106 9.252 1.00 93.00 159 HIS A CA 1
ATOM 1245 C C . HIS A 1 159 ? -31.183 8.795 8.676 1.00 93.00 159 HIS A C 1
ATOM 1247 O O . HIS A 1 159 ? -31.294 8.319 7.543 1.00 93.00 159 HIS A O 1
ATOM 1253 N N . GLU A 1 160 ? -32.249 9.099 9.419 1.00 91.19 160 GLU A N 1
ATOM 1254 C CA . GLU A 1 160 ? -33.647 8.903 8.981 1.00 91.19 160 GLU A CA 1
ATOM 1255 C C . GLU A 1 160 ? -33.971 9.607 7.650 1.00 91.19 160 GLU A C 1
ATOM 1257 O O . GLU A 1 160 ? -34.797 9.136 6.875 1.00 91.19 160 GLU A O 1
ATOM 1262 N N . ASN A 1 161 ? -33.287 10.713 7.353 1.00 89.69 161 ASN A N 1
ATOM 1263 C CA . ASN A 1 161 ? -33.444 11.496 6.127 1.00 89.69 161 ASN A CA 1
ATOM 1264 C C . ASN A 1 161 ? -32.484 11.081 4.990 1.00 89.69 161 ASN A C 1
ATOM 1266 O O . ASN A 1 161 ? -32.327 11.828 4.021 1.00 89.69 161 ASN A O 1
ATOM 1270 N N . THR A 1 162 ? -31.826 9.920 5.094 1.00 92.69 162 THR A N 1
ATOM 1271 C CA . THR A 1 162 ? -30.932 9.402 4.046 1.00 92.69 162 THR A CA 1
ATOM 1272 C C . THR A 1 162 ? -31.667 9.280 2.709 1.00 92.69 162 THR A C 1
ATOM 1274 O O . THR A 1 162 ? -32.778 8.752 2.639 1.00 92.69 162 THR A O 1
ATOM 1277 N N . ARG A 1 163 ? -31.033 9.731 1.616 1.00 93.75 163 ARG A N 1
ATOM 1278 C CA . ARG A 1 163 ? -31.614 9.656 0.266 1.00 93.75 163 ARG A CA 1
ATOM 1279 C C . ARG A 1 163 ? -31.903 8.188 -0.107 1.00 93.75 163 ARG A C 1
ATOM 1281 O O . ARG A 1 163 ? -31.005 7.356 0.033 1.00 93.75 163 ARG A O 1
ATOM 1288 N N . PRO A 1 164 ? -33.083 7.852 -0.669 1.00 93.75 164 PRO A N 1
ATOM 1289 C CA . PRO A 1 164 ? -33.420 6.470 -1.038 1.00 93.75 164 PRO A CA 1
ATOM 1290 C C . PRO A 1 164 ? -32.408 5.798 -1.979 1.00 93.75 164 PRO A C 1
ATOM 1292 O O . PRO A 1 164 ? -32.114 4.610 -1.836 1.00 93.75 164 PRO A O 1
ATOM 1295 N N . ASN A 1 165 ? -31.831 6.565 -2.909 1.00 93.56 165 ASN A N 1
ATOM 1296 C CA . ASN A 1 165 ? -30.805 6.065 -3.827 1.00 93.56 165 ASN A CA 1
ATOM 1297 C C . ASN A 1 165 ? -29.515 5.679 -3.092 1.00 93.56 165 ASN A C 1
ATOM 1299 O O . ASN A 1 165 ? -28.944 4.631 -3.383 1.00 93.56 165 ASN A O 1
ATOM 1303 N N . ASP A 1 166 ? -29.087 6.478 -2.111 1.00 93.31 166 ASP A N 1
ATOM 1304 C CA . ASP A 1 166 ? -27.891 6.183 -1.318 1.00 93.31 166 ASP A CA 1
ATOM 1305 C C . ASP A 1 166 ? -28.102 4.928 -0.473 1.00 93.31 166 ASP A C 1
ATOM 1307 O O . ASP A 1 166 ? -27.245 4.048 -0.455 1.00 93.31 166 ASP A O 1
ATOM 1311 N N . LEU A 1 167 ? -29.269 4.804 0.173 1.00 93.75 167 LEU A N 1
ATOM 1312 C CA . LEU A 1 167 ? -29.638 3.608 0.933 1.00 93.75 167 LEU A CA 1
ATOM 1313 C C . LEU A 1 167 ? -29.600 2.355 0.048 1.00 93.75 167 LEU A C 1
ATOM 1315 O O . LEU A 1 167 ? -28.988 1.354 0.420 1.00 93.75 167 LEU A O 1
ATOM 1319 N N . THR A 1 168 ? -30.209 2.430 -1.137 1.00 93.75 168 THR A N 1
ATOM 1320 C CA . THR A 1 168 ? -30.237 1.321 -2.101 1.00 93.75 168 THR A CA 1
ATOM 1321 C C . THR A 1 168 ? -28.824 0.948 -2.546 1.00 93.75 168 THR A C 1
ATOM 1323 O O . THR A 1 168 ? -28.473 -0.231 -2.571 1.00 93.75 168 THR A O 1
ATOM 1326 N N . ASN A 1 169 ? -27.982 1.943 -2.842 1.00 92.75 169 ASN A N 1
ATOM 1327 C CA . ASN A 1 169 ? -26.587 1.729 -3.220 1.00 92.75 169 ASN A CA 1
ATOM 1328 C C . ASN A 1 169 ? -25.788 1.049 -2.095 1.00 92.75 169 ASN A C 1
ATOM 1330 O O . ASN A 1 169 ? -25.063 0.082 -2.339 1.00 92.75 169 ASN A O 1
ATOM 1334 N N . ILE A 1 170 ? -25.956 1.507 -0.852 1.00 93.25 170 ILE A N 1
ATOM 1335 C CA . ILE A 1 170 ? -25.326 0.913 0.331 1.00 93.25 170 ILE A CA 1
ATOM 1336 C C . ILE A 1 170 ? -25.754 -0.550 0.472 1.00 93.25 170 ILE A C 1
ATOM 1338 O O . ILE A 1 170 ? -24.898 -1.434 0.489 1.00 93.25 170 ILE A O 1
ATOM 1342 N N . GLN A 1 171 ? -27.061 -0.825 0.496 1.00 93.06 171 GLN A N 1
ATOM 1343 C CA . GLN A 1 171 ? -27.619 -2.177 0.628 1.00 93.06 171 GLN A CA 1
ATOM 1344 C C . GLN A 1 171 ? -27.146 -3.122 -0.482 1.00 93.06 171 GLN A C 1
ATOM 1346 O O . GLN A 1 171 ? -26.715 -4.249 -0.214 1.00 93.06 171 GLN A O 1
ATOM 1351 N N . TYR A 1 172 ? -27.161 -2.656 -1.729 1.00 91.00 172 TYR A N 1
ATOM 1352 C CA . TYR A 1 172 ? -26.668 -3.424 -2.866 1.00 91.00 172 TYR A CA 1
ATOM 1353 C C . TYR A 1 172 ? -25.161 -3.701 -2.764 1.00 91.00 172 TYR A C 1
ATOM 1355 O O . TYR A 1 172 ? -24.705 -4.807 -3.051 1.00 91.00 172 TYR A O 1
ATOM 1363 N N . SER A 1 173 ? -24.374 -2.725 -2.310 1.00 89.94 173 SER A N 1
ATOM 1364 C CA . SER A 1 173 ? -22.922 -2.869 -2.186 1.00 89.94 173 SER A CA 1
ATOM 1365 C C . SER A 1 173 ? -22.526 -3.928 -1.154 1.00 89.94 173 SER A C 1
ATOM 1367 O O . SER A 1 173 ? -21.687 -4.775 -1.456 1.00 89.94 173 SER A O 1
ATOM 1369 N N . VAL A 1 174 ? -23.133 -3.923 0.042 1.00 87.88 174 VAL A N 1
ATOM 1370 C CA . VAL A 1 174 ? -22.782 -4.892 1.102 1.00 87.88 174 VAL A CA 1
ATOM 1371 C C . VAL A 1 174 ? -23.404 -6.275 0.915 1.00 87.88 174 VAL A C 1
ATOM 1373 O O . VAL A 1 174 ? -22.767 -7.260 1.276 1.00 87.88 174 VAL A O 1
ATOM 1376 N N . SER A 1 175 ? -24.592 -6.393 0.311 1.00 85.38 175 SER A N 1
ATOM 1377 C CA . SER A 1 175 ? -25.230 -7.704 0.066 1.00 85.38 175 SER A CA 1
ATOM 1378 C C . SER A 1 175 ? -24.441 -8.604 -0.894 1.00 85.38 175 SER A C 1
ATOM 1380 O O . SER A 1 175 ? -24.548 -9.826 -0.831 1.00 85.38 175 SER A O 1
ATOM 1382 N N . ASN A 1 176 ? -23.606 -8.014 -1.753 1.00 83.25 176 ASN A N 1
ATOM 1383 C CA . ASN A 1 176 ? -22.752 -8.741 -2.693 1.00 83.25 176 ASN A CA 1
ATOM 1384 C C . ASN A 1 176 ? -21.413 -9.208 -2.090 1.00 83.25 176 ASN A C 1
ATOM 1386 O O . ASN A 1 176 ? -20.640 -9.906 -2.758 1.00 83.25 176 ASN A O 1
ATOM 1390 N N . LEU A 1 177 ? -21.100 -8.823 -0.851 1.00 84.12 177 LEU A N 1
ATOM 1391 C CA . LEU A 1 177 ? -19.838 -9.179 -0.212 1.00 84.12 177 LEU A CA 1
ATOM 1392 C C . LEU A 1 177 ? -19.896 -10.598 0.365 1.00 84.12 177 LEU A C 1
ATOM 1394 O O . LEU A 1 177 ? -20.768 -10.958 1.151 1.00 84.12 177 LEU A O 1
ATOM 1398 N N . LYS A 1 178 ? -18.907 -11.416 -0.002 1.00 82.31 178 LYS A N 1
ATOM 1399 C CA . LYS A 1 178 ? -18.721 -12.764 0.551 1.00 82.31 178 LYS A CA 1
ATOM 1400 C C . LYS A 1 178 ? -17.967 -12.679 1.879 1.00 82.31 178 LYS A C 1
ATOM 1402 O O . LYS A 1 178 ? -17.019 -11.912 1.974 1.00 82.31 178 LYS A O 1
ATOM 1407 N N . GLY A 1 179 ? -18.321 -13.516 2.856 1.00 79.00 179 GLY A N 1
ATOM 1408 C CA . GLY A 1 179 ? -17.668 -13.546 4.178 1.00 79.00 179 GLY A CA 1
ATOM 1409 C C . GLY A 1 179 ? -18.407 -12.768 5.273 1.00 79.00 179 GLY A C 1
ATOM 1410 O O . GLY A 1 179 ? -17.937 -12.722 6.405 1.00 79.00 179 GLY A O 1
ATOM 1411 N N . ILE A 1 180 ? -19.570 -12.195 4.953 1.00 86.88 180 ILE A N 1
ATOM 1412 C CA . ILE A 1 180 ? -20.479 -11.567 5.917 1.00 86.88 180 ILE A CA 1
ATOM 1413 C C . ILE A 1 180 ? -21.613 -12.546 6.219 1.00 86.88 180 ILE A C 1
ATOM 1415 O O . ILE A 1 180 ? -22.187 -13.131 5.300 1.00 86.88 180 ILE A O 1
ATOM 1419 N N . LYS A 1 181 ? -21.924 -12.733 7.502 1.00 89.69 181 LYS A N 1
ATOM 1420 C CA . LYS A 1 181 ? -22.981 -13.635 7.968 1.00 89.69 181 LYS A CA 1
ATOM 1421 C C . LYS A 1 181 ? -24.334 -12.931 8.043 1.00 89.69 181 LYS A C 1
ATOM 1423 O O . LYS A 1 181 ? -25.317 -13.479 7.554 1.00 89.69 181 LYS A O 1
ATOM 1428 N N . GLN A 1 182 ? -24.389 -11.742 8.641 1.00 92.06 182 GLN A N 1
ATOM 1429 C CA . GLN A 1 182 ? -25.617 -10.949 8.725 1.00 92.06 182 GLN A CA 1
ATOM 1430 C C . GLN A 1 182 ? -25.328 -9.450 8.615 1.00 92.06 182 GLN A C 1
ATOM 1432 O O . GLN A 1 182 ? -24.235 -8.990 8.955 1.00 92.06 182 GLN A O 1
ATOM 1437 N N . ILE A 1 183 ? -26.328 -8.700 8.152 1.00 94.31 183 ILE A N 1
ATOM 1438 C CA . ILE A 1 183 ? -26.295 -7.240 8.065 1.00 94.31 183 ILE A CA 1
ATOM 1439 C C . ILE A 1 183 ? -27.585 -6.710 8.687 1.00 94.31 183 ILE A C 1
ATOM 1441 O O . ILE A 1 183 ? -28.675 -7.117 8.287 1.00 94.31 183 ILE A O 1
ATOM 1445 N N . GLU A 1 184 ? -27.464 -5.800 9.645 1.00 95.19 184 GLU A N 1
ATOM 1446 C CA . GLU A 1 184 ? -28.591 -5.125 10.287 1.00 95.19 184 GLU A CA 1
ATOM 1447 C C . GLU A 1 184 ? -28.470 -3.608 10.107 1.00 95.19 184 GLU A C 1
ATOM 1449 O O . GLU A 1 184 ? -27.373 -3.045 10.125 1.00 95.19 184 GLU A O 1
ATOM 1454 N N . TYR A 1 185 ? -29.611 -2.944 9.928 1.00 94.81 185 TYR A N 1
ATOM 1455 C CA . TYR A 1 185 ? -29.691 -1.501 9.723 1.00 94.81 185 TYR A CA 1
ATOM 1456 C C . TYR A 1 185 ? -30.435 -0.846 10.880 1.00 94.81 185 TYR A C 1
ATOM 1458 O O . TYR A 1 185 ? -31.444 -1.375 11.346 1.00 94.81 185 TYR A O 1
ATOM 1466 N N . ILE A 1 186 ? -29.962 0.323 11.303 1.00 93.50 186 ILE A N 1
ATOM 1467 C CA . ILE A 1 186 ? -30.655 1.184 12.261 1.00 93.50 186 ILE A CA 1
ATOM 1468 C C . ILE A 1 186 ? -30.728 2.607 11.708 1.00 93.50 186 ILE A C 1
ATOM 1470 O O . ILE A 1 186 ? -29.747 3.135 11.186 1.00 93.50 186 ILE A O 1
ATOM 1474 N N . PHE A 1 187 ? -31.900 3.224 11.803 1.00 93.62 187 PHE A N 1
ATOM 1475 C CA . PHE A 1 187 ? -32.102 4.610 11.395 1.00 93.62 187 PHE A CA 1
ATOM 1476 C C . PHE A 1 187 ? -32.131 5.496 12.635 1.00 93.62 187 PHE A C 1
ATOM 1478 O O . PHE A 1 187 ? -32.771 5.149 13.626 1.00 93.62 187 PHE A O 1
ATOM 1485 N N . VAL A 1 188 ? -31.381 6.593 12.589 1.00 89.88 188 VAL A N 1
ATOM 1486 C CA . VAL A 1 188 ? -31.154 7.487 13.730 1.00 89.88 188 VAL A CA 1
ATOM 1487 C C . VAL A 1 188 ? -31.348 8.944 13.329 1.00 89.88 188 VAL A C 1
ATOM 1489 O O . VAL A 1 188 ? -31.158 9.329 12.172 1.00 89.88 188 VAL A O 1
ATOM 1492 N N . GLN A 1 189 ? -31.692 9.791 14.291 1.00 86.75 189 GLN A N 1
ATOM 1493 C CA . GLN A 1 189 ? -31.680 11.237 14.087 1.00 86.75 189 GLN A CA 1
ATOM 1494 C C . GLN A 1 189 ? -30.236 11.759 14.083 1.00 86.75 189 GLN A C 1
ATOM 1496 O O . GLN A 1 189 ? -29.322 11.104 14.577 1.00 86.75 189 GLN A O 1
ATOM 1501 N N . ASN A 1 190 ? -30.000 12.940 13.509 1.00 84.12 190 ASN A N 1
ATOM 1502 C CA . ASN A 1 190 ? -28.679 13.576 13.555 1.00 84.12 190 ASN A CA 1
ATOM 1503 C C . ASN A 1 190 ? -28.436 14.240 14.922 1.00 84.12 190 ASN A C 1
ATOM 1505 O O . ASN A 1 190 ? -28.495 15.465 15.056 1.00 84.12 190 ASN A O 1
ATOM 1509 N N . ARG A 1 191 ? -28.222 13.412 15.945 1.00 83.38 191 ARG A N 1
ATOM 1510 C CA . ARG A 1 191 ? -28.035 13.815 17.341 1.00 83.38 191 ARG A CA 1
ATOM 1511 C C . ARG A 1 191 ? -26.829 13.077 17.929 1.00 83.38 191 ARG A C 1
ATOM 1513 O O . ARG A 1 191 ? -26.673 11.892 17.668 1.00 83.38 191 ARG A O 1
ATOM 1520 N N . GLY A 1 192 ? -25.977 13.764 18.694 1.00 78.31 192 GLY A N 1
ATOM 1521 C CA . GLY A 1 192 ? -24.805 13.160 19.349 1.00 78.31 192 GLY A CA 1
ATOM 1522 C C . GLY A 1 192 ? -23.740 12.615 18.384 1.00 78.31 192 GLY A C 1
ATOM 1523 O O . GLY A 1 192 ? -22.990 11.709 18.753 1.00 78.31 192 GLY A O 1
ATOM 1524 N N . ALA A 1 193 ? -23.694 13.141 17.154 1.00 84.94 193 ALA A N 1
ATOM 1525 C CA . ALA A 1 193 ? -22.775 12.756 16.081 1.00 84.94 193 ALA A CA 1
ATOM 1526 C C . ALA A 1 193 ? -22.635 11.226 15.887 1.00 84.94 193 ALA A C 1
ATOM 1528 O O . ALA A 1 193 ? -23.604 10.557 15.537 1.00 84.94 193 ALA A O 1
ATOM 1529 N N . ASP A 1 194 ? -21.434 10.661 16.056 1.00 87.19 194 ASP A N 1
ATOM 1530 C CA . ASP A 1 194 ? -21.174 9.219 15.930 1.00 87.19 194 ASP A CA 1
ATOM 1531 C C . ASP A 1 194 ? -21.335 8.434 17.243 1.00 87.19 194 ASP A C 1
ATOM 1533 O O . ASP A 1 194 ? -21.308 7.201 17.225 1.00 87.19 194 ASP A O 1
ATOM 1537 N N . VAL A 1 195 ? -21.540 9.119 18.370 1.00 87.50 195 VAL A N 1
ATOM 1538 C CA . VAL A 1 195 ? -21.612 8.507 19.704 1.00 87.50 195 VAL A CA 1
ATOM 1539 C C . VAL A 1 195 ? -22.979 7.900 19.962 1.00 87.50 195 VAL A C 1
ATOM 1541 O O . VAL A 1 195 ? -23.071 6.739 20.352 1.00 87.50 195 VAL A O 1
ATOM 1544 N N . GLU A 1 196 ? -24.047 8.658 19.722 1.00 86.38 196 GLU A N 1
ATOM 1545 C CA . GLU A 1 196 ? -25.415 8.175 19.927 1.00 86.38 196 GLU A CA 1
ATOM 1546 C C . GLU A 1 196 ? -25.725 6.933 19.070 1.00 86.38 196 GLU A C 1
ATOM 1548 O O . GLU A 1 196 ? -26.156 5.919 19.641 1.00 86.38 196 GLU A O 1
ATOM 1553 N N . PRO A 1 197 ? -25.410 6.914 17.755 1.00 90.19 197 PRO A N 1
ATOM 1554 C CA . PRO A 1 197 ? -25.704 5.750 16.929 1.00 90.19 197 PRO A CA 1
ATOM 1555 C C . PRO A 1 197 ? -24.868 4.538 17.347 1.00 90.19 197 PRO A C 1
ATOM 1557 O O . PRO A 1 197 ? -25.354 3.406 17.330 1.00 90.19 197 PRO A O 1
ATOM 1560 N N . PHE A 1 198 ? -23.627 4.770 17.787 1.00 90.62 198 PHE A N 1
ATOM 1561 C CA . PHE A 1 198 ? -22.771 3.730 18.347 1.00 90.62 198 PHE A CA 1
ATOM 1562 C C . PHE A 1 198 ? -23.367 3.131 19.631 1.00 90.62 198 PHE A C 1
ATOM 1564 O O . PHE A 1 198 ? -23.447 1.909 19.744 1.00 90.62 198 PHE A O 1
ATOM 1571 N N . LEU A 1 199 ? -23.861 3.947 20.567 1.00 86.94 199 LEU A N 1
ATOM 1572 C CA . LEU A 1 199 ? -24.499 3.458 21.798 1.00 86.94 199 LEU A CA 1
ATOM 1573 C C . LEU A 1 199 ? -25.765 2.638 21.512 1.00 86.94 199 LEU A C 1
ATOM 1575 O O . LEU A 1 199 ? -25.967 1.589 22.130 1.00 86.94 199 LEU A O 1
ATOM 1579 N N . ARG A 1 200 ? -26.588 3.050 20.537 1.00 87.06 200 ARG A N 1
ATOM 1580 C CA . ARG A 1 200 ? -27.743 2.245 20.098 1.00 87.06 200 ARG A CA 1
ATOM 1581 C C . ARG A 1 200 ? -27.330 0.905 19.505 1.00 87.06 200 ARG A C 1
ATOM 1583 O O . ARG A 1 200 ? -27.953 -0.113 19.805 1.00 87.06 200 ARG A O 1
ATOM 1590 N N . GLN A 1 201 ? -26.283 0.887 18.687 1.00 91.44 201 GLN A N 1
ATOM 1591 C CA . GLN A 1 201 ? -25.756 -0.355 18.129 1.00 91.44 201 GLN A CA 1
ATOM 1592 C C . GLN A 1 201 ? -25.217 -1.274 19.231 1.00 91.44 201 GLN A C 1
ATOM 1594 O O . GLN A 1 201 ? -25.495 -2.471 19.214 1.00 91.44 201 GLN A O 1
ATOM 1599 N N . ILE A 1 202 ? -24.531 -0.726 20.238 1.00 88.56 202 ILE A N 1
ATOM 1600 C CA . ILE A 1 202 ? -24.076 -1.486 21.409 1.00 88.56 202 ILE A CA 1
ATOM 1601 C C . ILE A 1 202 ? -25.254 -2.089 22.188 1.00 88.56 202 ILE A C 1
ATOM 1603 O O . ILE A 1 202 ? -25.203 -3.271 22.533 1.00 88.56 202 ILE A O 1
ATOM 1607 N N . LEU A 1 203 ? -26.353 -1.351 22.395 1.00 85.00 203 LEU A N 1
ATOM 1608 C CA . LEU A 1 203 ? -27.582 -1.917 22.975 1.00 85.00 203 LEU A CA 1
ATOM 1609 C C . LEU A 1 203 ? -28.116 -3.094 22.163 1.00 85.00 203 LEU A C 1
ATOM 1611 O O . LEU A 1 203 ? -28.427 -4.143 22.733 1.00 85.00 203 LEU A O 1
ATOM 1615 N N . GLN A 1 204 ? -28.218 -2.919 20.845 1.00 87.00 204 GLN A N 1
ATOM 1616 C CA . GLN A 1 204 ? -28.742 -3.922 19.919 1.00 87.00 204 GLN A CA 1
ATOM 1617 C C . GLN A 1 204 ? -27.945 -5.230 19.986 1.00 87.00 204 GLN A C 1
ATOM 1619 O O . GLN A 1 204 ? -28.526 -6.314 19.896 1.00 87.00 204 GLN A O 1
ATOM 1624 N N . ILE A 1 205 ? -26.628 -5.144 20.198 1.00 89.12 205 ILE A N 1
ATOM 1625 C CA . ILE A 1 205 ? -25.746 -6.315 20.264 1.00 89.12 205 ILE A CA 1
ATOM 1626 C C . ILE A 1 205 ? -25.420 -6.790 21.683 1.00 89.12 205 ILE A C 1
ATOM 1628 O O . ILE A 1 205 ? -24.744 -7.803 21.828 1.00 89.12 205 ILE A O 1
ATOM 1632 N N . SER A 1 206 ? -25.906 -6.115 22.727 1.00 82.12 206 SER A N 1
ATOM 1633 C CA . SER A 1 206 ? -25.544 -6.389 24.131 1.00 82.12 206 SER A CA 1
ATOM 1634 C C . SER A 1 206 ? -25.769 -7.843 24.571 1.00 82.12 206 SER A C 1
ATOM 1636 O O . SER A 1 206 ? -24.983 -8.391 25.340 1.00 82.12 206 SER A O 1
ATOM 1638 N N . LYS A 1 207 ? -26.816 -8.494 24.046 1.00 81.44 207 LYS A N 1
ATOM 1639 C CA . LYS A 1 207 ? -27.159 -9.902 24.327 1.00 81.44 207 LYS A CA 1
ATOM 1640 C C . LYS A 1 207 ? -26.470 -10.905 23.396 1.00 81.44 207 LYS A C 1
ATOM 1642 O O . LYS A 1 207 ? -26.667 -12.108 23.550 1.00 81.44 207 LYS A O 1
ATOM 1647 N N . LYS A 1 208 ? -25.718 -10.433 22.401 1.00 87.00 208 LYS A N 1
ATOM 1648 C CA . LYS A 1 208 ? -25.000 -11.278 21.443 1.00 87.00 208 LYS A CA 1
ATOM 1649 C C . LYS A 1 208 ? -23.582 -11.550 21.950 1.00 87.00 208 LYS A C 1
ATOM 1651 O O . LYS A 1 208 ? -22.994 -10.779 22.712 1.00 87.00 208 LYS A O 1
ATOM 1656 N N . GLU A 1 209 ? -23.029 -12.681 21.529 1.00 88.56 209 GLU A N 1
ATOM 1657 C CA . GLU A 1 209 ? -21.662 -13.074 21.856 1.00 88.56 209 GLU A CA 1
ATOM 1658 C C . GLU A 1 209 ? -20.708 -12.663 20.741 1.00 88.56 209 GLU A C 1
ATOM 1660 O O . GLU A 1 209 ? -20.644 -13.327 19.708 1.00 88.56 209 GLU A O 1
ATOM 1665 N N . TYR A 1 210 ? -19.969 -11.581 20.970 1.00 93.25 210 TYR A N 1
ATOM 1666 C CA . TYR A 1 210 ? -18.849 -11.148 20.139 1.00 93.25 210 TYR A CA 1
ATOM 1667 C C . TYR A 1 210 ? -17.583 -11.118 20.987 1.00 93.25 210 TYR A C 1
ATOM 1669 O O . TYR A 1 210 ? -17.656 -10.793 22.169 1.00 93.25 210 TYR A O 1
ATOM 1677 N N . ASP A 1 211 ? -16.443 -11.439 20.384 1.00 93.25 211 ASP A N 1
ATOM 1678 C CA . ASP A 1 211 ? -15.137 -11.360 21.041 1.00 93.25 211 ASP A CA 1
ATOM 1679 C C . ASP A 1 211 ? -14.547 -9.955 20.865 1.00 93.25 211 ASP A C 1
ATOM 1681 O O . ASP A 1 211 ? -14.062 -9.331 21.811 1.00 93.25 211 ASP A O 1
ATOM 1685 N N . ILE A 1 212 ? -14.628 -9.435 19.638 1.00 94.94 212 ILE A N 1
ATOM 1686 C CA . ILE A 1 212 ? -14.119 -8.117 19.257 1.00 94.94 212 ILE A CA 1
ATOM 1687 C C . ILE A 1 212 ? -15.110 -7.386 18.350 1.00 94.94 212 ILE A C 1
ATOM 1689 O O . ILE A 1 212 ? -15.888 -8.005 17.617 1.00 94.94 212 ILE A O 1
ATOM 1693 N N . LEU A 1 213 ? -15.036 -6.058 18.358 1.00 95.38 213 LEU A N 1
ATOM 1694 C CA . LEU A 1 213 ? -15.758 -5.196 17.431 1.00 95.38 213 LEU A CA 1
ATOM 1695 C C . LEU A 1 213 ? -14.849 -4.151 16.787 1.00 95.38 213 LEU A C 1
ATOM 1697 O O . LEU A 1 213 ? -13.851 -3.741 17.376 1.00 95.38 213 LEU A O 1
ATOM 1701 N N . LEU A 1 214 ? -15.236 -3.689 15.601 1.00 97.25 214 LEU A N 1
ATOM 1702 C CA . LEU A 1 214 ? -14.712 -2.469 14.989 1.00 97.25 214 LEU A CA 1
ATOM 1703 C C . LEU A 1 214 ? -15.778 -1.380 15.070 1.00 97.25 214 LEU A C 1
ATOM 1705 O O . LEU A 1 214 ? -16.865 -1.556 14.519 1.00 97.25 214 LEU A O 1
ATOM 1709 N N . LYS A 1 215 ? -15.453 -0.246 15.693 1.00 95.94 215 LYS A N 1
ATOM 1710 C CA . LYS A 1 215 ? -16.218 0.998 15.554 1.00 95.94 215 LYS A CA 1
ATOM 1711 C C . LYS A 1 215 ? -15.628 1.804 14.402 1.00 95.94 215 LYS A C 1
ATOM 1713 O O . LYS A 1 215 ? -14.443 2.140 14.436 1.00 95.94 215 LYS A O 1
ATOM 1718 N N . LEU A 1 216 ? -16.446 2.134 13.407 1.00 95.44 216 LEU A N 1
ATOM 1719 C CA . LEU A 1 216 ? -16.064 2.964 12.268 1.00 95.44 216 LEU A CA 1
ATOM 1720 C C . LEU A 1 216 ? -17.182 3.951 11.940 1.00 95.44 216 LEU A C 1
ATOM 1722 O O . LEU A 1 216 ? -18.350 3.582 11.925 1.00 95.44 216 LEU A O 1
ATOM 1726 N N . HIS A 1 217 ? -16.827 5.191 11.619 1.00 94.44 217 HIS A N 1
ATOM 1727 C CA . HIS A 1 217 ? -17.800 6.197 11.214 1.00 94.44 217 HIS A CA 1
ATOM 1728 C C . HIS A 1 217 ? -17.282 7.061 10.064 1.00 94.44 217 HIS A C 1
ATOM 1730 O O . HIS A 1 217 ? -16.076 7.160 9.818 1.00 94.44 217 HIS A O 1
ATOM 1736 N N . THR A 1 218 ? -18.197 7.712 9.349 1.00 93.06 218 THR A N 1
ATOM 1737 C CA . THR A 1 218 ? -17.844 8.640 8.269 1.00 93.06 218 THR A CA 1
ATOM 1738 C C . THR A 1 218 ? -17.266 9.933 8.845 1.00 93.06 218 THR A C 1
ATOM 1740 O O . THR A 1 218 ? -18.002 10.788 9.339 1.00 93.06 218 THR A O 1
ATOM 1743 N N . LYS A 1 219 ? -15.940 10.089 8.777 1.00 90.69 219 LYS A N 1
ATOM 1744 C CA . LYS A 1 219 ? -15.218 11.270 9.273 1.00 90.69 219 LYS A CA 1
ATOM 1745 C C . LYS A 1 219 ? -14.966 12.276 8.152 1.00 90.69 219 LYS A C 1
ATOM 1747 O O . LYS A 1 219 ? -14.302 11.933 7.188 1.00 90.69 219 LYS A O 1
ATOM 1752 N N . SER A 1 220 ? -15.410 13.525 8.275 1.00 88.69 220 SER A N 1
ATOM 1753 C CA . SER A 1 220 ? -15.244 14.522 7.196 1.00 88.69 220 SER A CA 1
ATOM 1754 C C . SER A 1 220 ? -13.786 14.916 6.914 1.00 88.69 220 SER A C 1
ATOM 1756 O O . SER A 1 220 ? -13.440 15.194 5.769 1.00 88.69 220 SER A O 1
ATOM 1758 N N . ASP A 1 221 ? -12.922 14.904 7.933 1.00 89.44 221 ASP A N 1
ATOM 1759 C CA . ASP A 1 221 ? -11.492 15.213 7.799 1.00 89.44 221 ASP A CA 1
ATOM 1760 C C . ASP A 1 221 ? -10.765 14.113 7.005 1.00 89.44 221 ASP A C 1
ATOM 1762 O O . ASP A 1 221 ? -10.647 12.985 7.484 1.00 89.44 221 ASP A O 1
ATOM 1766 N N . LEU A 1 222 ? -10.296 14.445 5.796 1.00 87.31 222 LEU A N 1
ATOM 1767 C CA . LEU A 1 222 ? -9.673 13.498 4.864 1.00 87.31 222 LEU A CA 1
ATOM 1768 C C . L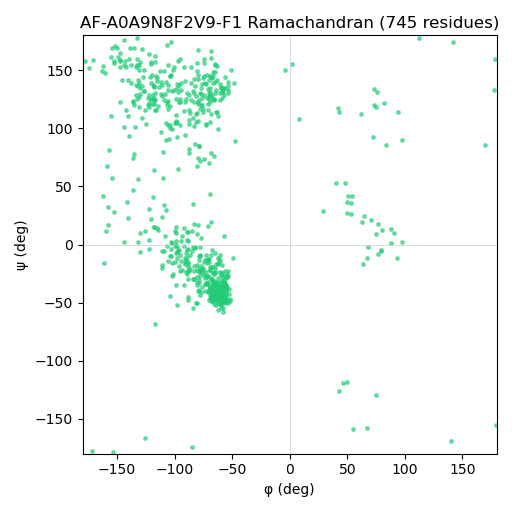EU A 1 222 ? -8.418 12.841 5.449 1.00 87.31 222 LEU A C 1
ATOM 1770 O O . LEU A 1 222 ? -8.322 11.620 5.446 1.00 87.31 222 LEU A O 1
ATOM 1774 N N . ILE A 1 223 ? -7.480 13.633 5.976 1.00 88.12 223 ILE A N 1
ATOM 1775 C CA . ILE A 1 223 ? -6.185 13.134 6.466 1.00 88.12 223 ILE A CA 1
ATOM 1776 C C . ILE A 1 223 ? -6.406 12.170 7.635 1.00 88.12 223 ILE A C 1
ATOM 1778 O O . ILE A 1 223 ? -5.782 11.110 7.727 1.00 88.12 223 ILE A O 1
ATOM 1782 N N . TRP A 1 224 ? -7.328 12.522 8.530 1.00 87.75 224 TRP A N 1
ATOM 1783 C CA . TRP A 1 224 ? -7.684 11.672 9.657 1.00 87.75 224 TRP A CA 1
ATOM 1784 C C . TRP A 1 224 ? -8.376 10.386 9.210 1.00 87.75 224 TRP A C 1
ATOM 1786 O O . TRP A 1 224 ? -8.005 9.295 9.651 1.00 87.75 224 TRP A O 1
ATOM 1796 N N . ARG A 1 225 ? -9.362 10.513 8.317 1.00 90.00 225 ARG A N 1
ATOM 1797 C CA . ARG A 1 225 ? -10.118 9.387 7.770 1.00 90.00 225 ARG A CA 1
ATOM 1798 C C . ARG A 1 225 ? -9.196 8.401 7.063 1.00 90.00 225 ARG A C 1
ATOM 1800 O O . ARG A 1 225 ? -9.247 7.211 7.362 1.00 90.00 225 ARG A O 1
ATOM 1807 N N . GLU A 1 226 ? -8.311 8.887 6.197 1.00 89.31 226 GLU A N 1
ATOM 1808 C CA . GLU A 1 226 ? -7.350 8.049 5.483 1.00 89.31 226 GLU A CA 1
ATOM 1809 C C . GLU A 1 226 ? -6.417 7.315 6.443 1.00 89.31 226 GLU A C 1
ATOM 1811 O O . GLU A 1 226 ? -6.233 6.107 6.293 1.00 89.31 226 GLU A O 1
ATOM 1816 N N . ARG A 1 227 ? -5.881 7.997 7.465 1.00 91.38 227 ARG A N 1
ATOM 1817 C CA . ARG A 1 227 ? -5.029 7.345 8.468 1.00 91.38 227 ARG A CA 1
ATOM 1818 C C . ARG A 1 227 ? -5.783 6.249 9.216 1.00 91.38 227 ARG A C 1
ATOM 1820 O O . ARG A 1 227 ? -5.255 5.152 9.360 1.00 91.38 227 ARG A O 1
ATOM 1827 N N . ALA A 1 228 ? -7.012 6.514 9.656 1.00 92.31 228 ALA A N 1
ATOM 1828 C CA . ALA A 1 228 ? -7.811 5.537 10.390 1.00 92.31 228 ALA A CA 1
ATOM 1829 C C . ALA A 1 228 ? -8.157 4.306 9.540 1.00 92.31 228 ALA A C 1
ATOM 1831 O O . ALA A 1 228 ? -7.937 3.176 9.977 1.00 92.31 228 ALA A O 1
ATOM 1832 N N . ILE A 1 229 ? -8.632 4.518 8.307 1.00 92.00 229 ILE A N 1
ATOM 1833 C CA . ILE A 1 229 ? -8.961 3.432 7.375 1.00 92.00 229 ILE A CA 1
ATOM 1834 C C . ILE A 1 229 ? -7.712 2.613 7.056 1.00 92.00 229 ILE A C 1
ATOM 1836 O O . ILE A 1 229 ? -7.744 1.389 7.163 1.00 92.00 229 ILE A O 1
ATOM 1840 N N . GLN A 1 230 ? -6.598 3.264 6.707 1.00 92.44 230 GLN A N 1
ATOM 1841 C CA . GLN A 1 230 ? -5.368 2.549 6.370 1.00 92.44 230 GLN A CA 1
ATOM 1842 C C . GLN A 1 230 ? -4.827 1.759 7.569 1.00 92.44 230 GLN A C 1
ATOM 1844 O O . GLN A 1 230 ? -4.365 0.639 7.375 1.00 92.44 230 GLN A O 1
ATOM 1849 N N . SER A 1 231 ? -4.911 2.296 8.788 1.00 94.44 231 SER A N 1
ATOM 1850 C CA . SER A 1 231 ? -4.428 1.629 10.005 1.00 94.44 231 SER A CA 1
ATOM 1851 C C . SER A 1 231 ? -5.285 0.455 10.469 1.00 94.44 231 SER A C 1
ATOM 1853 O O . SER A 1 231 ? -4.759 -0.474 11.066 1.00 94.44 231 SER A O 1
ATOM 1855 N N . LEU A 1 232 ? -6.605 0.493 10.272 1.00 95.94 232 LEU A N 1
ATOM 1856 C CA . LEU A 1 232 ? -7.510 -0.482 10.902 1.00 95.94 232 LEU A CA 1
ATOM 1857 C C . LEU A 1 232 ? -8.153 -1.448 9.910 1.00 95.94 232 LEU A C 1
ATOM 1859 O O . LEU A 1 232 ? -8.614 -2.515 10.317 1.00 95.94 232 LEU A O 1
ATOM 1863 N N . CYS A 1 233 ? -8.183 -1.089 8.626 1.00 94.62 233 CYS A N 1
ATOM 1864 C CA . CYS A 1 233 ? -8.750 -1.909 7.561 1.00 94.62 233 CYS A CA 1
ATOM 1865 C C . CYS A 1 233 ? -8.124 -1.654 6.177 1.00 94.62 233 CYS A C 1
ATOM 1867 O O . CYS A 1 233 ? -8.773 -1.850 5.146 1.00 94.62 233 CYS A O 1
ATOM 1869 N N . GLY A 1 234 ? -6.857 -1.224 6.137 1.00 92.19 234 GLY A N 1
ATOM 1870 C CA . GLY A 1 234 ? -6.179 -0.838 4.897 1.00 92.19 234 GLY A CA 1
ATOM 1871 C C . GLY A 1 234 ? -5.953 -1.994 3.923 1.00 92.19 234 GLY A C 1
ATOM 1872 O O . GLY A 1 234 ? -6.117 -1.811 2.717 1.00 92.19 234 GLY A O 1
ATOM 1873 N N . THR A 1 235 ? -5.627 -3.185 4.435 1.00 93.75 235 THR A N 1
ATOM 1874 C CA . THR A 1 235 ? -5.504 -4.424 3.649 1.00 93.75 235 THR A CA 1
ATOM 1875 C C . THR A 1 235 ? -6.021 -5.633 4.439 1.00 93.75 235 THR A C 1
ATOM 1877 O O . THR A 1 235 ? -6.048 -5.584 5.675 1.00 93.75 235 THR A O 1
ATOM 1880 N N . PRO A 1 236 ? -6.414 -6.733 3.765 1.00 93.44 236 PRO A N 1
ATOM 1881 C CA . PRO A 1 236 ? -6.817 -7.968 4.438 1.00 93.44 236 PRO A CA 1
ATOM 1882 C C . PRO A 1 236 ? -5.744 -8.524 5.383 1.00 93.44 236 PRO A C 1
ATOM 1884 O O . PRO A 1 236 ? -6.056 -8.925 6.502 1.00 93.44 236 PRO A O 1
ATOM 1887 N N . GLU A 1 237 ? -4.476 -8.513 4.972 1.00 93.88 237 GLU A N 1
ATOM 1888 C CA . GLU A 1 237 ? -3.361 -9.029 5.771 1.00 93.88 237 GLU A CA 1
ATOM 1889 C C . GLU A 1 237 ? -3.162 -8.218 7.052 1.00 93.88 237 GLU A C 1
ATOM 1891 O O . GLU A 1 237 ? -2.942 -8.783 8.123 1.00 93.88 237 GLU A O 1
ATOM 1896 N N . HIS A 1 238 ? -3.303 -6.894 6.958 1.00 94.19 238 HIS A N 1
ATOM 1897 C CA . HIS A 1 238 ? -3.173 -6.004 8.105 1.00 94.19 238 HIS A CA 1
ATOM 1898 C C . HIS A 1 238 ? -4.290 -6.238 9.134 1.00 94.19 238 HIS A C 1
ATOM 1900 O O . HIS A 1 238 ? -4.028 -6.281 10.333 1.00 94.19 238 HIS A O 1
ATOM 1906 N N . ILE A 1 239 ? -5.521 -6.485 8.671 1.00 96.12 239 ILE A N 1
ATOM 1907 C CA . ILE A 1 239 ? -6.664 -6.843 9.528 1.00 96.12 239 ILE A CA 1
ATOM 1908 C C . ILE A 1 239 ? -6.420 -8.181 10.233 1.00 96.12 239 ILE A C 1
ATOM 1910 O O . ILE A 1 239 ? -6.637 -8.290 11.439 1.00 96.12 239 ILE A O 1
ATOM 1914 N N . ILE A 1 240 ? -5.913 -9.184 9.507 1.00 94.88 240 ILE A N 1
ATOM 1915 C CA . ILE A 1 240 ? -5.516 -10.472 10.093 1.00 94.88 240 ILE A CA 1
ATOM 1916 C C . ILE A 1 240 ? -4.445 -10.257 11.171 1.00 94.88 240 ILE A C 1
ATOM 1918 O O . ILE A 1 240 ? -4.533 -10.873 12.234 1.00 94.88 240 ILE A O 1
ATOM 1922 N N . SER A 1 241 ? -3.475 -9.363 10.942 1.00 95.06 241 SER A N 1
ATOM 1923 C CA . SER A 1 241 ? -2.467 -9.014 11.952 1.00 95.06 241 SER A CA 1
ATOM 1924 C C . SER A 1 241 ? -3.097 -8.417 13.216 1.00 95.06 241 SER A C 1
ATOM 1926 O O . SER A 1 241 ? -2.765 -8.832 14.326 1.00 95.06 241 SER A O 1
ATOM 1928 N N . ILE A 1 242 ? -4.066 -7.507 13.071 1.00 96.44 242 ILE A N 1
ATOM 1929 C CA . ILE A 1 242 ? -4.801 -6.921 14.205 1.00 96.44 242 ILE A CA 1
ATOM 1930 C C . ILE A 1 242 ? -5.569 -7.997 14.980 1.00 96.44 242 ILE A C 1
ATOM 1932 O O . ILE A 1 242 ? -5.502 -8.041 16.209 1.00 96.44 242 ILE A O 1
ATOM 1936 N N . TRP A 1 243 ? -6.279 -8.890 14.287 1.00 95.88 243 TRP A N 1
ATOM 1937 C CA . TRP A 1 243 ? -7.027 -9.971 14.934 1.00 95.88 243 TRP A CA 1
ATOM 1938 C C . TRP A 1 243 ? -6.115 -10.943 15.664 1.00 95.88 243 TRP A C 1
ATOM 1940 O O . TRP A 1 243 ? -6.423 -11.329 16.790 1.00 95.88 243 TRP A O 1
ATOM 1950 N N . LYS A 1 244 ? -4.970 -11.294 15.071 1.00 93.81 244 LYS A N 1
ATOM 1951 C CA . LYS A 1 244 ? -3.943 -12.079 15.756 1.00 93.81 244 LYS A CA 1
ATOM 1952 C C . LYS A 1 244 ? -3.455 -11.364 16.998 1.00 93.81 244 LYS A C 1
ATOM 1954 O O . LYS A 1 244 ? -3.497 -11.968 18.062 1.00 93.81 244 LYS A O 1
ATOM 1959 N N . HIS A 1 245 ? -3.081 -10.090 16.878 1.00 94.44 245 HIS A N 1
ATOM 1960 C CA . HIS A 1 245 ? -2.594 -9.278 17.991 1.00 94.44 245 HIS A CA 1
ATOM 1961 C C . HIS A 1 245 ? -3.596 -9.247 19.146 1.00 94.44 245 HIS A C 1
ATOM 1963 O O . HIS A 1 245 ? -3.219 -9.515 20.284 1.00 94.44 245 HIS A O 1
ATOM 1969 N N . LEU A 1 246 ? -4.879 -9.010 18.866 1.00 93.88 246 LEU A N 1
ATOM 1970 C CA . LEU A 1 246 ? -5.936 -9.072 19.878 1.00 93.88 246 LEU A CA 1
ATOM 1971 C C . LEU A 1 246 ? -6.153 -10.503 20.395 1.00 93.88 246 LEU A C 1
ATOM 1973 O O . LEU A 1 246 ? -6.374 -10.693 21.582 1.00 93.88 246 LEU A O 1
ATOM 1977 N N . SER A 1 247 ? -6.062 -11.543 19.573 1.00 91.62 247 SER A N 1
ATOM 1978 C CA . SER A 1 247 ? -6.231 -12.923 20.058 1.00 91.62 247 SER A CA 1
ATOM 1979 C C . SER A 1 247 ? -5.064 -13.415 20.927 1.00 91.62 247 SER A C 1
ATOM 1981 O O . SER A 1 247 ? -5.283 -14.183 21.858 1.00 91.62 247 SER A O 1
ATOM 1983 N N . SER A 1 248 ? -3.834 -12.961 20.657 1.00 91.25 248 SER A N 1
ATOM 1984 C CA . SER A 1 248 ? -2.616 -13.428 21.328 1.00 91.25 248 SER A CA 1
ATOM 1985 C C . SER A 1 248 ? -2.214 -12.581 22.533 1.00 91.25 248 SER A C 1
ATOM 1987 O O . SER A 1 248 ? -1.483 -13.064 23.393 1.00 91.25 248 SER A O 1
ATOM 1989 N N . ASN A 1 249 ? -2.657 -11.323 22.612 1.00 91.75 249 ASN A N 1
ATOM 1990 C CA . ASN A 1 249 ? -2.296 -10.412 23.698 1.00 91.75 249 ASN A CA 1
ATOM 1991 C C . ASN A 1 249 ? -3.478 -10.192 24.639 1.00 91.75 249 ASN A C 1
ATOM 1993 O O . ASN A 1 249 ? -4.244 -9.241 24.487 1.00 91.75 249 ASN A O 1
ATOM 1997 N N . ALA A 1 250 ? -3.583 -11.044 25.658 1.00 90.38 250 ALA A N 1
ATOM 1998 C CA . ALA A 1 250 ? -4.663 -11.001 26.641 1.00 90.38 250 ALA A CA 1
ATOM 1999 C C . ALA A 1 250 ? -4.714 -9.711 27.478 1.00 90.38 250 ALA A C 1
ATOM 2001 O O . ALA A 1 250 ? -5.712 -9.515 28.152 1.00 90.38 250 ALA A O 1
ATOM 2002 N N . ASN A 1 251 ? -3.691 -8.846 27.441 1.00 91.00 251 ASN A N 1
ATOM 2003 C CA . ASN A 1 251 ? -3.653 -7.555 28.151 1.00 91.00 251 ASN A CA 1
ATOM 2004 C C . ASN A 1 251 ? -4.028 -6.350 27.277 1.00 91.00 251 ASN A C 1
ATOM 2006 O O . ASN A 1 251 ? -4.105 -5.234 27.783 1.00 91.00 251 ASN A O 1
ATOM 2010 N N . VAL A 1 252 ? -4.209 -6.552 25.971 1.00 94.00 252 VAL A N 1
ATOM 2011 C CA . VAL A 1 252 ? -4.612 -5.496 25.037 1.00 94.00 252 VAL A CA 1
ATOM 2012 C C . VAL A 1 252 ? -6.107 -5.605 24.814 1.00 94.00 252 VAL A C 1
ATOM 2014 O O . VAL A 1 252 ? -6.584 -6.661 24.390 1.00 94.00 252 VAL A O 1
ATOM 2017 N N . ASP A 1 253 ? -6.826 -4.513 25.052 1.00 93.94 253 ASP A N 1
ATOM 2018 C CA . ASP A 1 253 ? -8.276 -4.470 24.860 1.00 93.94 253 ASP A CA 1
ATOM 2019 C C . ASP A 1 253 ? -8.715 -3.595 23.696 1.00 93.94 253 ASP A C 1
ATOM 2021 O O . ASP A 1 253 ? -9.833 -3.761 23.214 1.00 93.94 253 ASP A O 1
ATOM 2025 N N . MET A 1 254 ? -7.848 -2.706 23.211 1.00 95.56 254 MET A N 1
ATOM 2026 C CA . MET A 1 254 ? -8.164 -1.805 22.110 1.00 95.56 254 MET A CA 1
ATOM 2027 C C . MET A 1 254 ? -6.980 -1.643 21.157 1.00 95.56 254 MET A C 1
ATOM 2029 O O . MET A 1 254 ? -5.825 -1.562 21.577 1.00 95.56 254 MET A O 1
ATOM 2033 N N . VAL A 1 255 ? -7.284 -1.573 19.862 1.00 97.19 255 VAL A N 1
ATOM 2034 C CA . VAL A 1 255 ? -6.345 -1.253 18.785 1.00 97.19 255 VAL A CA 1
ATOM 2035 C C . VAL A 1 255 ? -6.843 -0.028 18.026 1.00 97.19 255 VAL A C 1
ATOM 2037 O O . VAL A 1 255 ? -7.988 0.010 17.572 1.00 97.19 255 VAL A O 1
ATOM 2040 N N . VAL A 1 256 ? -5.970 0.966 17.864 1.00 96.75 256 VAL A N 1
ATOM 2041 C CA . VAL A 1 256 ? -6.305 2.262 17.254 1.00 96.75 256 VAL A CA 1
ATOM 2042 C C . VAL A 1 256 ? -5.235 2.707 16.243 1.00 96.75 256 VAL A C 1
ATOM 2044 O O . VAL A 1 256 ? -4.160 2.104 16.182 1.00 96.75 256 VAL A O 1
ATOM 2047 N N . PRO A 1 257 ? -5.475 3.756 15.433 1.00 95.56 257 PRO A N 1
ATOM 2048 C CA . PRO A 1 257 ? -4.480 4.252 14.486 1.00 95.56 257 PRO A CA 1
ATOM 2049 C C . PRO A 1 257 ? -3.264 4.873 15.187 1.00 95.56 257 PRO A C 1
ATOM 2051 O O . PRO A 1 257 ? -3.393 5.564 16.197 1.00 95.56 257 PRO A O 1
ATOM 2054 N N . LEU A 1 258 ? -2.071 4.687 14.625 1.00 93.94 258 LEU A N 1
ATOM 2055 C CA . LEU A 1 258 ? -0.821 5.145 15.229 1.00 93.94 258 LEU A CA 1
ATOM 2056 C C . LEU A 1 258 ? -0.778 6.657 15.459 1.00 93.94 258 LEU A C 1
ATOM 2058 O O . LEU A 1 258 ? -1.004 7.445 14.538 1.00 93.94 258 LEU A O 1
ATOM 2062 N N . GLY A 1 259 ? -0.389 7.061 16.665 1.00 91.62 259 GLY A N 1
ATOM 2063 C CA . GLY A 1 259 ? -0.251 8.452 17.080 1.00 91.62 259 GLY A CA 1
ATOM 2064 C C . GLY A 1 259 ? -1.581 9.140 17.379 1.00 91.62 259 GLY A C 1
ATOM 2065 O O . GLY A 1 259 ? -1.623 10.371 17.373 1.00 91.62 259 GLY A O 1
ATOM 2066 N N . THR A 1 260 ? -2.657 8.378 17.596 1.00 91.94 260 THR A N 1
ATOM 2067 C CA . THR A 1 260 ? -3.986 8.917 17.937 1.00 91.94 260 THR A CA 1
ATOM 2068 C C . THR A 1 260 ? -4.339 8.758 19.412 1.00 91.94 260 THR A C 1
ATOM 2070 O O . THR A 1 260 ? -5.299 9.386 19.859 1.00 91.94 260 THR A O 1
ATOM 2073 N N . VAL A 1 261 ? -3.550 7.996 20.182 1.00 91.19 261 VAL A N 1
ATOM 2074 C CA . VAL A 1 261 ? -3.713 7.887 21.639 1.00 91.19 261 VAL A CA 1
ATOM 2075 C C . VAL A 1 261 ? -2.878 8.943 22.343 1.00 91.19 261 VAL A C 1
ATOM 2077 O O . VAL A 1 261 ? -1.650 8.965 22.198 1.00 91.19 261 VAL A O 1
ATOM 2080 N N . PHE A 1 262 ? -3.486 9.759 23.200 1.00 87.25 262 PHE A N 1
ATOM 2081 C CA . PHE A 1 262 ? -2.737 10.670 24.067 1.00 87.25 262 PHE A CA 1
ATOM 2082 C C . PHE A 1 262 ? -3.456 11.015 25.375 1.00 87.25 262 PHE A C 1
ATOM 2084 O O . PHE A 1 262 ? -4.671 10.908 25.499 1.00 87.25 262 PHE A O 1
ATOM 2091 N N . SER A 1 263 ? -2.656 11.437 26.349 1.00 84.94 263 SER A N 1
ATOM 2092 C CA . SER A 1 263 ? -3.036 11.937 27.673 1.00 84.94 263 SER A CA 1
ATOM 2093 C C . SER A 1 263 ? -2.272 13.235 27.958 1.00 84.94 263 SER A C 1
ATOM 2095 O O . SER A 1 263 ? -1.415 13.636 27.160 1.00 84.94 263 SER A O 1
ATOM 2097 N N . SER A 1 264 ? -2.527 13.871 29.103 1.00 78.62 264 SER A N 1
ATOM 2098 C CA . SER A 1 264 ? -1.793 15.062 29.564 1.00 78.62 264 SER A CA 1
ATOM 2099 C C . SER A 1 264 ? -0.266 14.869 29.619 1.00 78.62 264 SER A C 1
ATOM 2101 O O . SER A 1 264 ? 0.475 15.835 29.440 1.00 78.62 264 SER A O 1
ATOM 2103 N N . TYR A 1 265 ? 0.204 13.626 29.776 1.00 78.31 265 TYR A N 1
ATOM 2104 C CA . TYR A 1 265 ? 1.620 13.254 29.913 1.00 78.31 265 TYR A CA 1
ATOM 2105 C C . TYR A 1 265 ? 2.253 12.677 28.637 1.00 78.31 265 TYR A C 1
ATOM 2107 O O . TYR A 1 265 ? 3.418 12.284 28.638 1.00 78.31 265 TYR A O 1
ATOM 2115 N N . THR A 1 266 ? 1.507 12.577 27.533 1.00 82.44 266 THR A N 1
ATOM 2116 C CA . THR A 1 266 ? 2.050 11.993 26.298 1.00 82.44 266 THR A CA 1
ATOM 2117 C C . THR A 1 266 ? 3.090 12.921 25.664 1.00 82.44 266 THR A C 1
ATOM 2119 O O . THR A 1 266 ? 2.823 14.096 25.436 1.00 82.44 266 THR A O 1
ATOM 2122 N N . ASP A 1 267 ? 4.266 12.392 25.311 1.00 83.44 267 ASP A N 1
ATOM 2123 C CA . ASP A 1 267 ? 5.256 13.142 24.528 1.00 83.44 267 ASP A CA 1
ATOM 2124 C C . ASP A 1 267 ? 4.662 13.534 23.153 1.00 83.44 267 ASP A C 1
ATOM 2126 O O . ASP A 1 267 ? 4.249 12.644 22.401 1.00 83.44 267 ASP A O 1
ATOM 2130 N N . PRO A 1 268 ? 4.641 14.827 22.766 1.00 80.62 268 PRO A N 1
ATOM 2131 C CA . PRO A 1 268 ? 4.117 15.274 21.472 1.00 80.62 268 PRO A CA 1
ATOM 2132 C C . PRO A 1 268 ? 4.767 14.610 20.245 1.00 80.62 268 PRO A C 1
ATOM 2134 O O . PRO A 1 268 ? 4.174 14.566 19.163 1.00 80.62 268 PRO A O 1
ATOM 2137 N N . ARG A 1 269 ? 5.986 14.077 20.359 1.00 83.06 269 ARG A N 1
ATOM 2138 C CA . ARG A 1 269 ? 6.632 13.305 19.282 1.00 83.06 269 ARG A CA 1
ATOM 2139 C C . ARG A 1 269 ? 5.901 11.997 18.992 1.00 83.06 269 ARG A C 1
ATOM 2141 O O . ARG A 1 269 ? 5.950 11.527 17.864 1.00 83.06 269 ARG A O 1
ATOM 2148 N N . ASN A 1 270 ? 5.172 11.462 19.971 1.00 86.56 270 ASN A N 1
ATOM 2149 C CA . ASN A 1 270 ? 4.360 10.259 19.824 1.00 86.56 270 ASN A CA 1
ATOM 2150 C C . ASN A 1 270 ? 2.964 10.519 19.244 1.00 86.56 270 ASN A C 1
ATOM 2152 O O . ASN A 1 270 ? 2.229 9.562 19.028 1.00 86.56 270 ASN A O 1
ATOM 2156 N N . VAL A 1 271 ? 2.601 11.776 18.972 1.00 86.81 271 VAL A N 1
ATOM 2157 C CA . VAL A 1 271 ? 1.284 12.151 18.443 1.00 86.81 271 VAL A CA 1
ATOM 2158 C C . VAL A 1 271 ? 1.377 12.527 16.968 1.00 86.81 271 VAL A C 1
ATOM 2160 O O . VAL A 1 271 ? 2.289 13.244 16.539 1.00 86.81 271 VAL A O 1
ATOM 2163 N N . PHE A 1 272 ? 0.400 12.051 16.198 1.00 88.88 272 PHE A N 1
ATOM 2164 C CA . PHE A 1 272 ? 0.253 12.306 14.769 1.00 88.88 272 PHE A CA 1
ATOM 2165 C C . PHE A 1 272 ? 0.265 13.826 14.467 1.00 88.88 272 PHE A C 1
ATOM 2167 O O . PHE A 1 272 ? -0.465 14.574 15.128 1.00 88.88 272 PHE A O 1
ATOM 2174 N N . PRO A 1 273 ? 1.071 14.339 13.508 1.00 87.88 273 PRO A N 1
ATOM 2175 C CA . PRO A 1 273 ? 1.247 15.782 13.331 1.00 87.88 273 PRO A CA 1
ATOM 2176 C C . PRO A 1 273 ? -0.020 16.547 12.962 1.00 87.88 273 PRO A C 1
ATOM 2178 O O . PRO A 1 273 ? -0.207 17.657 13.461 1.00 87.88 273 PRO A O 1
ATOM 2181 N N . HIS A 1 274 ? -0.931 15.951 12.192 1.00 87.38 274 HIS A N 1
ATOM 2182 C CA . HIS A 1 274 ? -2.245 16.547 11.933 1.00 87.38 274 HIS A CA 1
ATOM 2183 C C . HIS A 1 274 ? -3.024 16.868 13.210 1.00 87.38 274 HIS A C 1
ATOM 2185 O O . HIS A 1 274 ? -3.561 17.967 13.349 1.00 87.38 274 HIS A O 1
ATOM 2191 N N . LEU A 1 275 ? -3.006 15.963 14.194 1.00 84.56 275 LEU A N 1
ATOM 2192 C CA . LEU A 1 275 ? -3.640 16.203 15.493 1.00 84.56 275 LEU A CA 1
ATOM 2193 C C . LEU A 1 275 ? -2.926 17.311 16.259 1.00 84.56 275 LEU A C 1
ATOM 2195 O O . LEU A 1 275 ? -3.581 18.164 16.851 1.00 84.56 275 LEU A O 1
ATOM 2199 N N . LYS A 1 276 ? -1.592 17.368 16.191 1.00 82.19 276 LYS A N 1
ATOM 2200 C CA . LYS A 1 276 ? -0.835 18.467 16.806 1.00 82.19 276 LYS A CA 1
ATOM 2201 C C . LYS A 1 276 ? -1.233 19.828 16.263 1.00 82.19 276 LYS A C 1
ATOM 2203 O O . LYS A 1 276 ? -1.416 20.754 17.048 1.00 82.19 276 LYS A O 1
ATOM 2208 N N . ARG A 1 277 ? -1.397 19.947 14.944 1.00 84.00 277 ARG A N 1
ATOM 2209 C CA . ARG A 1 277 ? -1.863 21.188 14.311 1.00 84.00 277 ARG A CA 1
ATOM 2210 C C . ARG A 1 277 ? -3.280 21.532 14.768 1.00 84.00 277 ARG A C 1
ATOM 2212 O O . ARG A 1 277 ? -3.510 22.657 15.202 1.00 84.00 277 ARG A O 1
ATOM 2219 N N . LYS A 1 278 ? -4.193 20.555 14.752 1.00 77.56 278 LYS A N 1
ATOM 2220 C CA . LYS A 1 278 ? -5.596 20.739 15.157 1.00 77.56 278 LYS A CA 1
ATOM 2221 C C . LYS A 1 278 ? -5.753 21.184 16.615 1.00 77.56 278 LYS A C 1
ATOM 2223 O O . LYS A 1 278 ? -6.532 22.088 16.887 1.00 77.56 278 LYS A O 1
ATOM 2228 N N . TYR A 1 279 ? -4.992 20.597 17.535 1.00 71.69 279 TYR A N 1
ATOM 2229 C CA . TYR A 1 279 ? -5.018 20.951 18.960 1.00 71.69 279 TYR A CA 1
ATOM 2230 C C . TYR A 1 279 ? -4.035 22.085 19.329 1.00 71.69 279 TYR A C 1
ATOM 2232 O O . TYR A 1 279 ? -3.815 22.342 20.509 1.00 71.69 279 TYR A O 1
ATOM 2240 N N . ASN A 1 280 ? -3.440 22.773 18.341 1.00 67.00 280 ASN A N 1
ATOM 2241 C CA . ASN A 1 280 ? -2.464 23.861 18.517 1.00 67.00 280 ASN A CA 1
ATOM 2242 C C . ASN A 1 280 ? -1.295 23.509 19.468 1.00 67.00 280 ASN A C 1
ATOM 2244 O O . ASN A 1 280 ? -0.850 24.320 20.284 1.00 67.00 280 ASN A O 1
ATOM 2248 N N . LEU A 1 281 ? -0.775 22.286 19.354 1.00 59.44 281 LEU A N 1
ATOM 2249 C CA . LEU A 1 281 ? 0.301 21.746 20.187 1.00 59.44 281 LEU A CA 1
ATOM 2250 C C . LEU A 1 281 ? 1.669 22.269 19.707 1.00 59.44 281 LEU A C 1
ATOM 2252 O O . LEU A 1 281 ? 2.438 21.560 19.052 1.00 59.44 281 LEU A O 1
ATOM 2256 N N . ARG A 1 282 ? 1.978 23.540 19.994 1.00 53.38 282 ARG A N 1
ATOM 2257 C CA . ARG A 1 282 ? 3.267 24.173 19.652 1.00 53.38 282 ARG A CA 1
ATOM 2258 C C . ARG A 1 282 ? 4.371 23.769 20.634 1.00 53.38 282 ARG A C 1
ATOM 2260 O O . ARG A 1 282 ? 4.662 24.496 21.575 1.00 53.38 282 ARG A O 1
ATOM 2267 N N . GLY A 1 283 ? 5.010 22.622 20.403 1.00 50.69 283 GLY A N 1
ATOM 2268 C CA . GLY A 1 283 ? 6.356 22.298 20.915 1.00 50.69 283 GLY A CA 1
ATOM 2269 C C . GLY A 1 283 ? 6.538 22.121 22.434 1.00 50.69 283 GLY A C 1
ATOM 2270 O O . GLY A 1 283 ? 7.567 21.596 22.846 1.00 50.69 283 GLY A O 1
ATOM 2271 N N . LYS A 1 284 ? 5.560 22.486 23.269 1.00 46.56 284 LYS A N 1
ATOM 2272 C CA . LYS A 1 284 ? 5.484 22.142 24.693 1.00 46.56 284 LYS A CA 1
ATOM 2273 C C . LYS A 1 284 ? 4.092 21.602 25.017 1.00 46.56 284 LYS A C 1
ATOM 2275 O O . LYS A 1 284 ? 3.093 22.037 24.453 1.00 46.56 284 LYS A O 1
ATOM 2280 N N . THR A 1 285 ? 4.084 20.602 25.887 1.00 47.72 285 THR A N 1
ATOM 2281 C CA . THR A 1 285 ? 2.954 19.865 26.463 1.00 47.72 285 THR A CA 1
ATOM 2282 C C . THR A 1 285 ? 1.842 20.782 26.979 1.00 47.72 285 THR A C 1
ATOM 2284 O O . THR A 1 285 ? 1.834 21.143 28.150 1.00 47.72 285 THR A O 1
ATOM 2287 N N . ASP A 1 286 ? 0.883 21.141 26.129 1.00 54.47 286 ASP A N 1
ATOM 2288 C CA . ASP A 1 286 ? -0.376 21.762 26.564 1.00 54.47 286 ASP A CA 1
ATOM 2289 C C . ASP A 1 286 ? -1.574 20.883 26.181 1.00 54.47 286 ASP A C 1
ATOM 2291 O O . ASP A 1 286 ? -2.627 21.348 25.751 1.00 54.47 286 ASP A O 1
ATOM 2295 N N . PHE A 1 287 ? -1.418 19.563 26.354 1.00 61.12 287 PHE A N 1
ATOM 2296 C CA . PHE A 1 287 ? -2.568 18.657 26.428 1.00 61.12 287 PHE A CA 1
ATOM 2297 C C . PHE A 1 287 ? -3.506 19.049 27.585 1.00 61.12 287 PHE A C 1
ATOM 2299 O O . PHE A 1 287 ? -4.674 18.680 27.553 1.00 61.12 287 PHE A O 1
ATOM 2306 N N . ALA A 1 288 ? -3.042 19.857 28.550 1.00 55.72 288 ALA A N 1
ATOM 2307 C CA . ALA A 1 288 ? -3.864 20.457 29.600 1.00 55.72 288 ALA A CA 1
ATOM 2308 C C . ALA A 1 288 ? -5.036 21.296 29.052 1.00 55.72 288 ALA A C 1
ATOM 2310 O O . ALA A 1 288 ? -6.080 21.348 29.687 1.00 55.72 288 ALA A O 1
ATOM 2311 N N . LYS A 1 289 ? -4.942 21.870 27.843 1.00 59.84 289 LYS A N 1
ATOM 2312 C CA . LYS A 1 289 ? -6.105 22.491 27.173 1.00 59.84 289 LYS A CA 1
ATOM 2313 C C . LYS A 1 289 ? -7.143 21.495 26.659 1.00 59.84 289 LYS A C 1
ATOM 2315 O O . LYS A 1 289 ? -8.306 21.852 26.525 1.00 59.84 289 LYS A O 1
ATOM 2320 N N . VAL A 1 290 ? -6.730 20.272 26.325 1.00 67.81 290 VAL A N 1
ATOM 2321 C CA . VAL A 1 290 ? -7.647 19.194 25.909 1.00 67.81 290 VAL A CA 1
ATOM 2322 C C . VAL A 1 290 ? -8.293 18.533 27.133 1.00 67.81 290 VAL A C 1
ATOM 2324 O O . VAL A 1 290 ? -9.421 18.042 27.054 1.00 67.81 290 VAL A O 1
ATOM 2327 N N . PHE A 1 291 ? -7.586 18.558 28.262 1.00 71.75 291 PHE A N 1
ATOM 2328 C CA . PHE A 1 291 ? -8.038 18.129 29.581 1.00 71.75 291 PHE A CA 1
ATOM 2329 C C . PHE A 1 291 ? -8.214 19.343 30.505 1.00 71.75 291 PHE A C 1
ATOM 2331 O O . PHE A 1 291 ? -7.579 19.422 31.553 1.00 71.75 291 PHE A O 1
ATOM 2338 N N . ASP A 1 292 ? -9.040 20.317 30.116 1.00 77.12 292 ASP A N 1
ATOM 2339 C CA . ASP A 1 292 ? -9.355 21.430 31.012 1.00 77.12 292 ASP A CA 1
ATOM 2340 C C . ASP A 1 292 ? -10.118 20.930 32.255 1.00 77.12 292 ASP A C 1
ATOM 2342 O O . ASP A 1 292 ? -10.778 19.886 32.222 1.00 77.12 292 ASP A O 1
ATOM 2346 N N . ASN A 1 293 ? -10.037 21.674 33.362 1.00 80.25 293 ASN A N 1
ATOM 2347 C CA . ASN A 1 293 ? -10.583 21.246 34.654 1.00 80.25 293 ASN A CA 1
ATOM 2348 C C . ASN A 1 293 ? -12.083 20.909 34.612 1.00 80.25 293 ASN A C 1
ATOM 2350 O O . ASN A 1 293 ? -12.513 19.994 35.323 1.00 80.25 293 ASN A O 1
ATOM 2354 N N . ASP A 1 294 ? -12.876 21.605 33.788 1.00 79.62 294 ASP A N 1
ATOM 2355 C CA . ASP A 1 294 ? -14.311 21.331 33.672 1.00 79.62 294 ASP A CA 1
ATOM 2356 C C . ASP A 1 294 ? -14.530 19.976 32.999 1.00 79.62 294 ASP A C 1
ATOM 2358 O O . ASP A 1 294 ? -15.297 19.149 33.499 1.00 79.62 294 ASP A O 1
ATOM 2362 N N . THR A 1 295 ? -13.811 19.726 31.901 1.00 78.75 295 THR A N 1
ATOM 2363 C CA . THR A 1 295 ? -13.865 18.460 31.163 1.00 78.75 295 THR A CA 1
ATOM 2364 C C . THR A 1 295 ? -13.377 17.289 32.014 1.00 78.75 295 THR A C 1
ATOM 2366 O O . THR A 1 295 ? -14.048 16.260 32.067 1.00 78.75 295 THR A O 1
ATOM 2369 N N . ILE A 1 296 ? -12.260 17.442 32.738 1.00 83.19 296 ILE A N 1
ATOM 2370 C CA . ILE A 1 296 ? -11.765 16.427 33.686 1.00 83.19 296 ILE A CA 1
ATOM 2371 C C . ILE A 1 296 ? -12.839 16.103 34.726 1.00 83.19 296 ILE A C 1
ATOM 2373 O O . ILE A 1 296 ? -13.163 14.936 34.958 1.00 83.19 296 ILE A O 1
ATOM 2377 N N . SER A 1 297 ? -13.404 17.138 35.349 1.00 84.38 297 SER A N 1
ATOM 2378 C CA . SER A 1 297 ? -14.405 16.968 36.401 1.00 84.38 297 SER A CA 1
ATOM 2379 C C . SER A 1 297 ? -15.668 16.294 35.868 1.00 84.38 297 SER A C 1
ATOM 2381 O O . SER A 1 297 ? -16.261 15.470 36.559 1.00 84.38 297 SER A O 1
ATOM 2383 N N . ALA A 1 298 ? -16.077 16.615 34.639 1.00 82.69 298 ALA A N 1
ATOM 2384 C CA . ALA A 1 298 ? -17.217 15.982 33.993 1.00 82.69 298 ALA A CA 1
ATOM 2385 C C . ALA A 1 298 ? -16.953 14.504 33.670 1.00 82.69 298 ALA A C 1
ATOM 2387 O O . ALA A 1 298 ? -17.793 13.671 33.999 1.00 82.69 298 ALA A O 1
ATOM 2388 N N . ILE A 1 299 ? -15.778 14.164 33.124 1.00 83.81 299 ILE A N 1
ATOM 2389 C CA . ILE A 1 299 ? -15.376 12.770 32.866 1.00 83.81 299 ILE A CA 1
ATOM 2390 C C . ILE A 1 299 ? -15.413 11.955 34.157 1.00 83.81 299 ILE A C 1
ATOM 2392 O O . ILE A 1 299 ? -16.033 10.898 34.176 1.00 83.81 299 ILE A O 1
ATOM 2396 N N . LYS A 1 300 ? -14.819 12.461 35.246 1.00 86.69 300 LYS A N 1
ATOM 2397 C CA . LYS A 1 300 ? -14.822 11.775 36.547 1.00 86.69 300 LYS A CA 1
ATOM 2398 C C . LYS A 1 300 ? -16.234 11.572 37.090 1.00 86.69 300 LYS A C 1
ATOM 2400 O O . LYS A 1 300 ? -16.570 10.468 37.481 1.00 86.69 300 LYS A O 1
ATOM 2405 N N . ARG A 1 301 ? -17.095 12.596 37.053 1.00 84.00 301 ARG A N 1
ATOM 2406 C CA . ARG A 1 301 ? -18.491 12.458 37.512 1.00 84.00 301 ARG A CA 1
ATOM 2407 C C . ARG A 1 301 ? -19.273 11.429 36.703 1.00 84.00 301 ARG A C 1
ATOM 2409 O O . ARG A 1 301 ? -20.008 10.637 37.281 1.00 84.00 301 ARG A O 1
ATOM 2416 N N . VAL A 1 302 ? -19.152 11.463 35.375 1.00 81.94 302 VAL A N 1
ATOM 2417 C CA . VAL A 1 302 ? -19.856 10.511 34.507 1.00 81.94 302 VAL A CA 1
ATOM 2418 C C . VAL A 1 302 ? -19.289 9.105 34.697 1.00 81.94 302 VAL A C 1
ATOM 2420 O O . VAL A 1 302 ? -20.059 8.155 34.754 1.00 81.94 302 VAL A O 1
ATOM 2423 N N . HIS A 1 303 ? -17.972 8.969 34.861 1.00 84.00 303 HIS A N 1
ATOM 2424 C CA . HIS A 1 303 ? -17.340 7.698 35.199 1.00 84.00 303 HIS A CA 1
ATOM 2425 C C . HIS A 1 303 ? -17.867 7.140 36.522 1.00 84.00 303 HIS A C 1
ATOM 2427 O O . HIS A 1 303 ? -18.384 6.028 36.526 1.00 84.00 303 HIS A O 1
ATOM 2433 N N . ASP A 1 304 ? -17.856 7.930 37.598 1.00 80.62 304 ASP A N 1
ATOM 2434 C CA . ASP A 1 304 ? -18.404 7.523 38.891 1.00 80.62 304 ASP A CA 1
ATOM 2435 C C . ASP A 1 304 ? -19.852 7.014 38.703 1.00 80.62 304 ASP A C 1
ATOM 2437 O O . ASP A 1 304 ? -20.187 5.902 39.093 1.00 80.62 304 ASP A O 1
ATOM 2441 N N . VAL A 1 305 ? -20.715 7.752 37.997 1.00 77.44 305 VAL A N 1
ATOM 2442 C CA . VAL A 1 305 ? -22.106 7.320 37.744 1.00 77.44 305 VAL A CA 1
ATOM 2443 C C . VAL A 1 305 ? -22.200 6.002 36.958 1.00 77.44 305 VAL A C 1
ATOM 2445 O O . VAL A 1 305 ? -23.075 5.187 37.254 1.00 77.44 305 VAL A O 1
ATOM 2448 N N . LEU A 1 306 ? -21.337 5.797 35.961 1.00 75.56 306 LEU A N 1
ATOM 2449 C CA . LEU A 1 306 ? -21.384 4.654 35.038 1.00 75.56 306 LEU A CA 1
ATOM 2450 C C . LEU A 1 306 ? -20.565 3.437 35.482 1.00 75.56 306 LEU A C 1
ATOM 2452 O O . LEU A 1 306 ? -20.684 2.384 34.863 1.00 75.56 306 LEU A O 1
ATOM 2456 N N . PHE A 1 307 ? -19.707 3.558 36.488 1.00 73.50 307 PHE A N 1
ATOM 2457 C CA . PHE A 1 307 ? -18.826 2.467 36.912 1.00 73.50 307 PHE A CA 1
ATOM 2458 C C . PHE A 1 307 ? -18.874 2.208 38.424 1.00 73.50 307 PHE A C 1
ATOM 2460 O O . PHE A 1 307 ? -18.330 1.198 38.875 1.00 73.50 307 PHE A O 1
ATOM 2467 N N . LEU A 1 308 ? -19.568 3.037 39.221 1.00 66.62 308 LEU A N 1
ATOM 2468 C CA . LEU A 1 308 ? -19.842 2.729 40.630 1.00 66.62 308 LEU A CA 1
ATOM 2469 C C . LEU A 1 308 ? -20.655 1.422 40.750 1.00 66.62 308 LEU A C 1
ATOM 2471 O O . LEU A 1 308 ? -21.686 1.282 40.097 1.00 66.62 308 LEU A O 1
ATOM 2475 N N . PRO A 1 309 ? -20.270 0.452 41.598 1.00 57.34 309 PRO A N 1
ATOM 2476 C CA . PRO A 1 309 ? -20.966 -0.825 41.674 1.00 57.34 309 PRO A CA 1
ATOM 2477 C C . PRO A 1 309 ? -22.380 -0.637 42.229 1.00 57.34 309 PRO A C 1
ATOM 2479 O O . PRO A 1 309 ? -22.555 -0.162 43.348 1.00 57.34 309 PRO A O 1
ATOM 2482 N N . SER A 1 310 ? -23.394 -1.100 41.499 1.00 51.16 310 SER A N 1
ATOM 2483 C CA . SER A 1 310 ? -24.763 -1.179 42.023 1.00 51.16 310 SER A CA 1
ATOM 2484 C C . SER A 1 310 ? -24.915 -2.255 43.107 1.00 51.16 310 SER A C 1
ATOM 2486 O O . SER A 1 310 ? -25.819 -2.152 43.925 1.00 51.16 310 SER A O 1
ATOM 2488 N N . ASN A 1 311 ? -24.021 -3.258 43.137 1.00 43.06 311 ASN A N 1
ATOM 2489 C CA . ASN A 1 311 ? -23.978 -4.349 44.119 1.00 43.06 311 ASN A CA 1
ATOM 2490 C C . ASN A 1 311 ? -22.559 -4.967 44.227 1.00 43.06 311 ASN A C 1
ATOM 2492 O O . ASN A 1 311 ? -22.316 -5.990 43.596 1.00 43.06 311 ASN A O 1
ATOM 2496 N N . ASN A 1 312 ? -21.624 -4.359 44.977 1.00 41.28 312 ASN A N 1
ATOM 2497 C CA . ASN A 1 312 ? -20.382 -4.921 45.586 1.00 41.28 312 ASN A CA 1
ATOM 2498 C C . ASN A 1 312 ? -19.632 -6.128 44.936 1.00 41.28 312 ASN A C 1
ATOM 2500 O O . ASN A 1 312 ? -18.988 -6.895 45.649 1.00 41.28 312 ASN A O 1
ATOM 2504 N N . ARG A 1 313 ? -19.675 -6.345 43.615 1.00 43.03 313 ARG A N 1
ATOM 2505 C CA . ARG A 1 313 ? -19.062 -7.522 42.954 1.00 43.03 313 ARG A CA 1
ATOM 2506 C C . ARG A 1 313 ? -18.028 -7.194 41.873 1.00 43.03 313 ARG A C 1
ATOM 2508 O O . ARG A 1 313 ? -17.517 -8.117 41.250 1.00 43.03 313 ARG A O 1
ATOM 2515 N N . GLY A 1 314 ? -17.699 -5.920 41.671 1.00 53.38 314 GLY A N 1
ATOM 2516 C CA . GLY A 1 314 ? -16.584 -5.485 40.824 1.00 53.38 314 GLY A CA 1
ATOM 2517 C C . GLY A 1 314 ? -15.672 -4.531 41.589 1.00 53.38 314 GLY A C 1
ATOM 2518 O O . GLY A 1 314 ? -16.161 -3.754 42.413 1.00 53.38 314 GLY A O 1
ATOM 2519 N N . GLU A 1 315 ? -14.364 -4.599 41.340 1.00 60.12 315 GLU A N 1
ATOM 2520 C CA . GLU A 1 315 ? -13.412 -3.612 41.854 1.00 60.12 315 GLU A CA 1
ATOM 2521 C C . GLU A 1 315 ? -13.656 -2.277 41.147 1.00 60.12 315 GLU A C 1
ATOM 2523 O O . GLU A 1 315 ? -13.349 -2.101 39.972 1.00 60.12 315 GLU A O 1
ATOM 2528 N N . TYR A 1 316 ? -14.269 -1.341 41.864 1.00 70.94 316 TYR A N 1
ATOM 2529 C CA . TYR A 1 316 ? -14.404 0.033 41.407 1.00 70.94 316 TYR A CA 1
ATOM 2530 C C . TYR A 1 316 ? -13.040 0.719 41.395 1.00 70.94 316 TYR A C 1
ATOM 2532 O O . TYR A 1 316 ? -12.400 0.839 42.443 1.00 70.94 316 TYR A O 1
ATOM 2540 N N . VAL A 1 317 ? -12.626 1.227 40.236 1.00 75.19 317 VAL A N 1
ATOM 2541 C CA . VAL A 1 317 ? -11.412 2.037 40.116 1.00 75.19 317 VAL A CA 1
ATOM 2542 C C . VAL A 1 317 ? -11.795 3.508 40.095 1.00 75.19 317 VAL A C 1
ATOM 2544 O O . VAL A 1 317 ? -12.375 4.002 39.135 1.00 75.19 317 VAL A O 1
ATOM 2547 N N . LYS A 1 318 ? -11.438 4.241 41.151 1.00 82.75 318 LYS A N 1
ATOM 2548 C CA . LYS A 1 318 ? -11.609 5.696 41.171 1.00 82.75 318 LYS A CA 1
ATOM 2549 C C . LYS A 1 318 ? -10.598 6.350 40.227 1.00 82.75 318 LYS A C 1
ATOM 2551 O O . LYS A 1 318 ? -9.394 6.221 40.446 1.00 82.75 318 LYS A O 1
ATOM 2556 N N . LEU A 1 319 ? -11.078 7.097 39.230 1.00 85.19 319 LEU A N 1
ATOM 2557 C CA . LEU A 1 319 ? -10.200 7.759 38.263 1.00 85.19 319 LEU A CA 1
ATOM 2558 C C . LEU A 1 319 ? -9.296 8.815 38.909 1.00 85.19 319 LEU A C 1
ATOM 2560 O O . LEU A 1 319 ? -9.748 9.718 39.623 1.00 85.19 319 LEU A O 1
ATOM 2564 N N . ASN A 1 320 ? -8.018 8.764 38.552 1.00 84.19 320 ASN A N 1
ATOM 2565 C CA . ASN A 1 320 ? -7.065 9.853 38.728 1.00 84.19 320 ASN A CA 1
ATOM 2566 C C . ASN A 1 320 ? -6.747 10.521 37.373 1.00 84.19 320 ASN A C 1
ATOM 2568 O O . ASN A 1 320 ? -7.163 10.050 36.314 1.00 84.19 320 ASN A O 1
ATOM 2572 N N . ASP A 1 321 ? -6.020 11.641 37.399 1.00 81.44 321 ASP A N 1
ATOM 2573 C CA . ASP A 1 321 ? -5.716 12.409 36.179 1.00 81.44 321 ASP A CA 1
ATOM 2574 C C . ASP A 1 321 ? -4.798 11.651 35.206 1.00 81.44 321 ASP A C 1
ATOM 2576 O O . ASP A 1 321 ? -4.862 11.884 33.999 1.00 81.44 321 ASP A O 1
ATOM 2580 N N . ASN A 1 322 ? -3.992 10.703 35.699 1.00 81.44 322 ASN A N 1
ATOM 2581 C CA . ASN A 1 322 ? -3.100 9.884 34.874 1.00 81.44 322 ASN A CA 1
ATOM 2582 C C . ASN A 1 322 ? -3.869 8.849 34.042 1.00 81.44 322 ASN A C 1
ATOM 2584 O O . ASN A 1 322 ? -3.367 8.415 33.004 1.00 81.44 322 ASN A O 1
ATOM 2588 N N . ASN A 1 323 ? -5.081 8.469 34.464 1.00 86.31 323 ASN A N 1
ATOM 2589 C CA . ASN A 1 323 ? -5.921 7.533 33.715 1.00 86.31 323 ASN A CA 1
ATOM 2590 C C . ASN A 1 323 ? -6.546 8.173 32.465 1.00 86.31 323 ASN A C 1
ATOM 2592 O O . ASN A 1 323 ? -6.865 7.471 31.504 1.00 86.31 323 ASN A O 1
ATOM 2596 N N . LEU A 1 324 ? -6.729 9.498 32.462 1.00 87.62 324 LEU A N 1
ATOM 2597 C CA . LEU A 1 324 ? -7.476 10.205 31.424 1.00 87.62 324 LEU A CA 1
ATOM 2598 C C . LEU A 1 324 ? -6.800 10.067 30.060 1.00 87.62 324 LEU A C 1
ATOM 2600 O O . LEU A 1 324 ? -5.707 10.588 29.816 1.00 87.62 324 LEU A O 1
ATOM 2604 N N . THR A 1 325 ? -7.487 9.379 29.152 1.00 88.56 325 THR A N 1
ATOM 2605 C CA . THR A 1 325 ? -6.930 8.979 27.861 1.00 88.56 325 THR A CA 1
ATOM 2606 C C . THR A 1 325 ? -7.886 9.326 26.734 1.00 88.56 325 THR A C 1
ATOM 2608 O O . THR A 1 325 ? -9.093 9.108 26.816 1.00 88.56 325 THR A O 1
ATOM 2611 N N . ILE A 1 326 ? -7.335 9.870 25.651 1.00 87.19 326 ILE A N 1
ATOM 2612 C CA . ILE A 1 326 ? -8.069 10.200 24.433 1.00 87.19 326 ILE A CA 1
ATOM 2613 C C . ILE A 1 326 ? -7.608 9.273 23.321 1.00 87.19 326 ILE A C 1
ATOM 2615 O O . ILE A 1 326 ? -6.413 9.170 23.047 1.00 87.19 326 ILE A O 1
ATOM 2619 N N . VAL A 1 327 ? -8.579 8.659 22.646 1.00 90.88 327 VAL A N 1
ATOM 2620 C CA . VAL A 1 327 ? -8.404 8.053 21.325 1.00 90.88 327 VAL A CA 1
ATOM 2621 C C . VAL A 1 327 ? -9.033 8.995 20.325 1.00 90.88 327 VAL A C 1
ATOM 2623 O O . VAL A 1 327 ? -10.253 9.085 20.177 1.00 90.88 327 VAL A O 1
ATOM 2626 N N . ALA A 1 328 ? -8.181 9.765 19.671 1.00 86.69 328 ALA A N 1
ATOM 2627 C CA . ALA A 1 328 ? -8.645 10.840 18.836 1.00 86.69 328 ALA A CA 1
ATOM 2628 C C . ALA A 1 328 ? -9.340 10.263 17.587 1.00 86.69 328 ALA A C 1
ATOM 2630 O O . ALA A 1 328 ? -8.753 9.508 16.808 1.00 86.69 328 ALA A O 1
ATOM 2631 N N . GLY A 1 329 ? -10.566 10.730 17.344 1.00 84.81 329 GLY A N 1
ATOM 2632 C CA . GLY A 1 329 ? -11.338 10.404 16.148 1.00 84.81 329 GLY A CA 1
ATOM 2633 C C . GLY A 1 329 ? -12.174 9.140 16.269 1.00 84.81 329 GLY A C 1
ATOM 2634 O O . GLY A 1 329 ? -12.817 8.814 15.288 1.00 84.81 329 GLY A O 1
ATOM 2635 N N . THR A 1 330 ? -12.154 8.463 17.427 1.00 87.75 330 THR A N 1
ATOM 2636 C CA . THR A 1 330 ? -13.157 7.458 17.836 1.00 87.75 330 THR A CA 1
ATOM 2637 C C . THR A 1 330 ? -13.421 6.329 16.835 1.00 87.75 330 THR A C 1
ATOM 2639 O O . THR A 1 330 ? -14.533 5.810 16.733 1.00 87.75 330 THR A O 1
ATOM 2642 N N . ILE A 1 331 ? -12.371 5.892 16.137 1.00 93.75 331 ILE A N 1
ATOM 2643 C CA . ILE A 1 331 ? -12.368 4.708 15.270 1.00 93.75 331 ILE A CA 1
ATOM 2644 C C . ILE A 1 331 ? -11.349 3.722 15.841 1.00 93.75 331 ILE A C 1
ATOM 2646 O O . ILE A 1 331 ? -10.172 4.061 15.976 1.00 93.75 331 ILE A O 1
ATOM 2650 N N . PHE A 1 332 ? -11.797 2.518 16.190 1.00 96.25 332 PHE A N 1
ATOM 2651 C CA . PHE A 1 332 ? -10.963 1.534 16.879 1.00 96.25 332 PHE A CA 1
ATOM 2652 C C . PHE A 1 332 ? -11.531 0.117 16.797 1.00 96.25 332 PHE A C 1
ATOM 2654 O O . PHE A 1 332 ? -12.745 -0.083 16.715 1.00 96.25 332 PHE A O 1
ATOM 2661 N N . TRP A 1 333 ? -10.639 -0.868 16.890 1.00 97.50 333 TRP A N 1
ATOM 2662 C CA . TRP A 1 333 ? -10.995 -2.228 17.285 1.00 97.50 333 TRP A CA 1
ATOM 2663 C C . TRP A 1 333 ? -10.981 -2.325 18.812 1.00 97.50 333 TRP A C 1
ATOM 2665 O O . TRP A 1 333 ? -10.070 -1.793 19.442 1.00 97.50 333 TRP A O 1
ATOM 2675 N N . VAL A 1 334 ? -11.945 -3.013 19.419 1.00 95.19 334 VAL A N 1
ATOM 2676 C CA . VAL A 1 334 ? -11.999 -3.201 20.879 1.00 95.19 334 VAL A CA 1
ATOM 2677 C C . VAL A 1 334 ? -12.606 -4.557 21.239 1.00 95.19 334 VAL A C 1
ATOM 2679 O O . VAL A 1 334 ? -13.400 -5.107 20.473 1.00 95.19 334 VAL A O 1
ATOM 2682 N N . ARG A 1 335 ? -12.242 -5.114 22.397 1.00 93.19 335 ARG A N 1
ATOM 2683 C CA . ARG A 1 335 ? -12.910 -6.299 22.951 1.00 93.19 335 ARG A CA 1
ATOM 2684 C C . ARG A 1 335 ? -14.317 -5.979 23.420 1.00 93.19 335 ARG A C 1
ATOM 2686 O O . ARG A 1 335 ? -14.554 -4.946 24.042 1.00 93.19 335 ARG A O 1
ATOM 2693 N N . MET A 1 336 ? -15.235 -6.911 23.189 1.00 88.19 336 MET A N 1
ATOM 2694 C CA . MET A 1 336 ? -16.627 -6.726 23.597 1.00 88.19 336 MET A CA 1
ATOM 2695 C C . MET A 1 336 ? -16.787 -6.656 25.123 1.00 88.19 336 MET A C 1
ATOM 2697 O O . MET A 1 336 ? -17.650 -5.930 25.608 1.00 88.19 336 MET A O 1
ATOM 2701 N N . ASP A 1 337 ? -15.951 -7.358 25.890 1.00 83.44 337 ASP A N 1
ATOM 2702 C CA . ASP A 1 337 ? -16.071 -7.406 27.354 1.00 83.44 337 ASP A CA 1
ATOM 2703 C C . ASP A 1 337 ? -15.856 -6.041 28.024 1.00 83.44 337 ASP A C 1
ATOM 2705 O O . ASP A 1 337 ? -16.557 -5.721 28.984 1.00 83.44 337 ASP A O 1
ATOM 2709 N N . VAL A 1 338 ? -15.004 -5.185 27.446 1.00 83.12 338 VAL A N 1
ATOM 2710 C CA . VAL A 1 338 ? -14.834 -3.787 27.890 1.00 83.12 338 VAL A CA 1
ATOM 2711 C C . VAL A 1 338 ? -16.121 -2.982 27.739 1.00 83.12 338 VAL A C 1
ATOM 2713 O O . VAL A 1 338 ? -16.387 -2.075 28.518 1.00 83.12 338 VAL A O 1
ATOM 2716 N N . LEU A 1 339 ? -16.939 -3.297 26.735 1.00 79.62 339 LEU A N 1
ATOM 2717 C CA . LEU A 1 339 ? -18.208 -2.606 26.523 1.00 79.62 339 LEU A CA 1
ATOM 2718 C C . LEU A 1 339 ? -19.366 -3.249 27.293 1.00 79.62 339 LEU A C 1
ATOM 2720 O O . LEU A 1 339 ? -20.412 -2.627 27.431 1.00 79.62 339 LEU A O 1
ATOM 2724 N N . ARG A 1 340 ? -19.206 -4.476 27.803 1.00 71.38 340 ARG A N 1
ATOM 2725 C CA . ARG A 1 340 ? -20.211 -5.166 28.632 1.00 71.38 340 ARG A CA 1
ATOM 2726 C C . ARG A 1 340 ? -20.133 -4.783 30.103 1.00 71.38 340 ARG A C 1
ATOM 2728 O O . ARG A 1 340 ? -21.163 -4.786 30.768 1.00 71.38 340 ARG A O 1
ATOM 2735 N N . SER A 1 341 ? -18.943 -4.434 30.600 1.00 59.84 341 SER A N 1
ATOM 2736 C CA . SER A 1 341 ? -18.773 -3.856 31.943 1.00 59.84 341 SER A CA 1
ATOM 2737 C C . SER A 1 341 ? -19.494 -2.514 32.097 1.00 59.84 341 SER A C 1
ATOM 2739 O O . SER A 1 341 ? -19.776 -2.094 33.219 1.00 59.84 341 SER A O 1
ATOM 2741 N N . LEU A 1 342 ? -19.891 -1.891 30.981 1.00 59.62 342 LEU A N 1
ATOM 2742 C CA . LEU A 1 342 ? -20.902 -0.845 30.946 1.00 59.62 342 LEU A CA 1
ATOM 2743 C C . LEU A 1 342 ? -22.260 -1.453 31.354 1.00 59.62 342 LEU A C 1
ATOM 2745 O O . LEU A 1 342 ? -23.150 -1.634 30.527 1.00 59.62 342 LEU A O 1
ATOM 2749 N N . ASN A 1 343 ? -22.482 -1.703 32.647 1.00 52.69 343 ASN A N 1
ATOM 2750 C CA . ASN A 1 343 ? -23.780 -2.079 33.249 1.00 52.69 343 ASN A CA 1
ATOM 2751 C C . ASN A 1 343 ? -24.916 -1.049 32.990 1.00 52.69 343 ASN A C 1
ATOM 2753 O O . ASN A 1 343 ? -26.014 -1.156 33.529 1.00 52.69 343 ASN A O 1
ATOM 2757 N N . TYR A 1 344 ? -24.651 -0.045 32.154 1.00 55.47 344 TYR A N 1
ATOM 2758 C CA . TYR A 1 344 ? -25.350 1.219 32.011 1.00 55.47 344 TYR A CA 1
ATOM 2759 C C . TYR A 1 344 ? -25.707 1.546 30.563 1.00 55.47 344 TYR A C 1
ATOM 2761 O O . TYR A 1 344 ? -26.153 2.660 30.306 1.00 55.47 344 TYR A O 1
ATOM 2769 N N . ILE A 1 345 ? -25.551 0.625 29.601 1.00 58.38 345 ILE A N 1
ATOM 2770 C CA . ILE A 1 345 ? -25.917 0.921 28.203 1.00 58.38 345 ILE A CA 1
ATOM 2771 C C . ILE A 1 345 ? -27.402 1.364 28.120 1.00 58.38 345 ILE A C 1
ATOM 2773 O O . ILE A 1 345 ? -27.735 2.271 27.362 1.00 58.38 345 ILE A O 1
ATOM 2777 N N . SER A 1 346 ? -28.294 0.830 28.969 1.00 60.31 346 SER A N 1
ATOM 2778 C CA . SER A 1 346 ? -29.683 1.316 29.086 1.00 60.31 346 SER A CA 1
ATOM 2779 C C . SER A 1 346 ? -29.798 2.716 29.706 1.00 60.31 346 SER A C 1
ATOM 2781 O O . SER A 1 346 ? -30.635 3.505 29.280 1.00 60.31 346 SER A O 1
ATOM 2783 N N . THR A 1 347 ? -28.958 3.043 30.691 1.00 64.56 347 THR A N 1
ATOM 2784 C CA . THR A 1 347 ? -28.921 4.360 31.355 1.00 64.56 347 THR A CA 1
ATOM 2785 C C . THR A 1 347 ? -28.390 5.443 30.418 1.00 64.56 347 THR A C 1
ATOM 2787 O O . THR A 1 347 ? -28.913 6.550 30.402 1.00 64.56 347 THR A O 1
ATOM 2790 N N . LEU A 1 348 ? -27.402 5.110 29.585 1.00 62.81 348 LEU A N 1
ATOM 2791 C CA . LEU A 1 348 ? -26.826 6.007 28.583 1.00 62.81 348 LEU A CA 1
ATOM 2792 C C . LEU A 1 348 ? -27.831 6.393 27.494 1.00 62.81 348 LEU A C 1
ATOM 2794 O O . LEU A 1 348 ? -27.814 7.523 27.021 1.00 62.81 348 LEU A O 1
ATOM 2798 N N . VAL A 1 349 ? -28.751 5.494 27.132 1.00 59.41 349 VAL A N 1
ATOM 2799 C CA . VAL A 1 349 ? -29.824 5.813 26.177 1.00 59.41 349 VAL A CA 1
ATOM 2800 C C . VAL A 1 349 ? -30.922 6.682 26.786 1.00 59.41 349 VAL A C 1
ATOM 2802 O O . VAL A 1 349 ? -31.559 7.437 26.059 1.00 59.41 349 VAL A O 1
ATOM 2805 N N . ASN A 1 350 ? -31.080 6.697 28.111 1.00 64.38 350 ASN A N 1
ATOM 2806 C CA . ASN A 1 350 ? -31.954 7.671 28.773 1.00 64.38 350 ASN A CA 1
ATOM 2807 C C . ASN A 1 350 ? -31.375 9.097 28.765 1.00 64.38 350 ASN A C 1
ATOM 2809 O O . ASN A 1 350 ? -32.114 10.045 29.010 1.00 64.38 350 ASN A O 1
ATOM 2813 N N . LEU A 1 351 ? -30.089 9.265 28.435 1.00 67.62 351 LEU A N 1
ATOM 2814 C CA . LEU A 1 351 ? -29.467 10.574 28.205 1.00 67.62 351 LEU A CA 1
ATOM 2815 C C . LEU A 1 351 ? -29.676 11.074 26.765 1.00 67.62 351 LEU A C 1
ATOM 2817 O O . LEU A 1 351 ? -29.048 12.042 26.350 1.00 67.62 351 LEU A O 1
ATOM 2821 N N . TYR A 1 352 ? -30.561 10.428 25.993 1.00 68.31 352 TYR A N 1
ATOM 2822 C CA . TYR A 1 352 ? -30.833 10.789 24.602 1.00 68.31 352 TYR A CA 1
ATOM 2823 C C . TYR A 1 352 ? -31.220 12.263 24.420 1.00 68.31 352 TYR A C 1
ATOM 2825 O O . TYR A 1 352 ? -30.817 12.885 23.437 1.00 68.31 352 TYR A O 1
ATOM 2833 N N . GLU A 1 353 ? -31.986 12.830 25.355 1.00 70.81 353 GLU A N 1
ATOM 2834 C CA . GLU A 1 353 ? -32.406 14.239 25.308 1.00 70.81 353 GLU A CA 1
ATOM 2835 C C . GLU A 1 353 ? -31.292 15.234 25.659 1.00 70.81 353 GLU A C 1
ATOM 2837 O O . GLU A 1 353 ? -31.408 16.409 25.326 1.00 70.81 353 GLU A O 1
ATOM 2842 N N . GLU A 1 354 ? -30.189 14.765 26.245 1.00 76.56 354 GLU A N 1
ATOM 2843 C CA . GLU A 1 354 ? -29.041 15.600 26.621 1.00 76.56 354 GLU A CA 1
ATOM 2844 C C . GLU A 1 354 ? -27.996 15.717 25.499 1.00 76.56 354 GLU A C 1
ATOM 2846 O O . GLU A 1 354 ? -27.103 16.563 25.562 1.00 76.56 354 GLU A O 1
ATOM 2851 N N . PHE A 1 355 ? -28.079 14.875 24.461 1.00 75.44 355 PHE A N 1
ATOM 2852 C CA . PHE A 1 355 ? -27.185 14.975 23.309 1.00 75.44 355 PHE A CA 1
ATOM 2853 C C . PHE A 1 355 ? -27.531 16.180 22.438 1.00 75.44 355 PHE A C 1
ATOM 2855 O O . PHE A 1 355 ? -28.695 16.421 22.101 1.00 75.44 355 PHE A O 1
ATOM 2862 N N . SER A 1 356 ? -26.499 16.889 21.980 1.00 73.19 356 SER A N 1
ATOM 2863 C CA . SER A 1 356 ? -26.689 18.012 21.068 1.00 73.19 356 SER A CA 1
ATOM 2864 C C . SER A 1 356 ? -27.215 17.553 19.697 1.00 73.19 356 SER A C 1
ATOM 2866 O O . SER A 1 356 ? -26.913 16.455 19.217 1.00 73.19 356 SER A O 1
ATOM 2868 N N . LEU A 1 357 ? -28.019 18.398 19.041 1.00 71.81 357 LEU A N 1
ATOM 2869 C CA . LEU A 1 357 ? -28.323 18.224 17.619 1.00 71.81 357 LEU A CA 1
ATOM 2870 C C . LEU A 1 357 ? -27.062 18.540 16.805 1.00 71.81 357 LEU A C 1
ATOM 2872 O O . LEU A 1 357 ? -26.504 19.631 16.915 1.00 71.81 357 LEU A O 1
ATOM 2876 N N . GLY A 1 358 ? -26.632 17.602 15.962 1.00 64.75 358 GLY A N 1
ATOM 2877 C CA . GLY A 1 358 ? -25.367 17.705 15.238 1.00 64.75 358 GLY A CA 1
ATOM 2878 C C . GLY A 1 358 ? -24.144 17.439 16.123 1.00 64.75 358 GLY A C 1
ATOM 2879 O O . GLY A 1 358 ? -24.056 16.391 16.759 1.00 64.75 358 GLY A O 1
ATOM 2880 N N . TYR A 1 359 ? -23.169 18.351 16.081 1.00 59.78 359 TYR A N 1
ATOM 2881 C CA . TYR A 1 359 ? -21.887 18.243 16.781 1.00 59.78 359 TYR A CA 1
ATOM 2882 C C . TYR A 1 359 ? -21.589 19.562 17.502 1.00 59.78 359 TYR A C 1
ATOM 2884 O O . TYR A 1 359 ? -21.575 20.619 16.865 1.00 59.78 359 TYR A O 1
ATOM 2892 N N . SER A 1 360 ? -21.336 19.503 18.810 1.00 57.00 360 SER A N 1
ATOM 2893 C CA . SER A 1 360 ? -20.952 20.662 19.621 1.00 57.00 360 SER A CA 1
ATOM 2894 C C . SER A 1 360 ? -19.604 20.410 20.297 1.00 57.00 360 SER A C 1
ATOM 2896 O O . SER A 1 360 ? -19.450 19.429 21.011 1.00 57.00 360 SER A O 1
ATOM 2898 N N . ASP A 1 361 ? -18.606 21.265 20.045 1.00 54.88 361 ASP A N 1
ATOM 2899 C CA . ASP A 1 361 ? -17.247 21.082 20.576 1.00 54.88 361 ASP A CA 1
ATOM 2900 C C . ASP A 1 361 ? -17.191 21.263 22.101 1.00 54.88 361 ASP A C 1
ATOM 2902 O O . ASP A 1 361 ? -17.839 22.158 22.631 1.00 54.88 361 ASP A O 1
ATOM 2906 N N . ASN A 1 362 ? -16.332 20.466 22.758 1.00 55.66 362 ASN A N 1
ATOM 2907 C CA . ASN A 1 362 ? -15.877 20.549 24.158 1.00 55.66 362 ASN A CA 1
ATOM 2908 C C . ASN A 1 362 ? -16.964 20.870 25.213 1.00 55.66 362 ASN A C 1
ATOM 2910 O O . ASN A 1 362 ? -17.461 21.988 25.299 1.00 55.66 362 ASN A O 1
ATOM 2914 N N . LYS A 1 363 ? -17.183 19.913 26.134 1.00 60.16 363 LYS A N 1
ATOM 2915 C CA . LYS A 1 363 ? -18.153 19.885 27.264 1.00 60.16 363 LYS A CA 1
ATOM 2916 C C . LYS A 1 363 ? -19.502 19.223 26.972 1.00 60.16 363 LYS A C 1
ATOM 2918 O O . LYS A 1 363 ? -20.230 18.934 27.918 1.00 60.16 363 LYS A O 1
ATOM 2923 N N . ALA A 1 364 ? -19.810 18.931 25.711 1.00 71.62 364 ALA A N 1
ATOM 2924 C CA . ALA A 1 364 ? -20.984 18.142 25.354 1.00 71.62 364 ALA A CA 1
ATOM 2925 C C . ALA A 1 364 ? -20.878 16.699 25.877 1.00 71.62 364 ALA A C 1
ATOM 2927 O O . ALA A 1 364 ? -19.776 16.144 25.974 1.00 71.62 364 ALA A O 1
ATOM 2928 N N . LEU A 1 365 ? -22.017 16.088 26.212 1.00 77.00 365 LEU A N 1
ATOM 2929 C CA . LEU A 1 365 ? -22.067 14.741 26.781 1.00 77.00 365 LEU A CA 1
ATOM 2930 C C . LEU A 1 365 ? -21.423 13.709 25.845 1.00 77.00 365 LEU A C 1
ATOM 2932 O O . LEU A 1 365 ? -20.632 12.885 26.301 1.00 77.00 365 LEU A O 1
ATOM 2936 N N . GLU A 1 366 ? -21.691 13.792 24.541 1.00 77.44 366 GLU A N 1
ATOM 2937 C CA . GLU A 1 366 ? -21.100 12.930 23.516 1.00 77.44 366 GLU A CA 1
ATOM 2938 C C . GLU A 1 366 ? -19.571 12.902 23.602 1.00 77.44 366 GLU A C 1
ATOM 2940 O O . GLU A 1 366 ? -18.984 11.827 23.684 1.00 77.44 366 GLU A O 1
ATOM 2945 N N . HIS A 1 367 ? -18.924 14.059 23.728 1.00 76.88 367 HIS A N 1
ATOM 2946 C CA . HIS A 1 367 ? -17.469 14.157 23.836 1.00 76.88 367 HIS A CA 1
ATOM 2947 C C . HIS A 1 367 ? -16.893 13.563 25.112 1.00 76.88 367 HIS A C 1
ATOM 2949 O O . HIS A 1 367 ? -15.758 13.082 25.112 1.00 76.88 367 HIS A O 1
ATOM 2955 N N . ILE A 1 368 ? -17.640 13.623 26.212 1.00 79.31 368 ILE A N 1
ATOM 2956 C CA . ILE A 1 368 ? -17.241 12.974 27.459 1.00 79.31 368 ILE A CA 1
ATOM 2957 C C . ILE A 1 368 ? -17.300 11.458 27.264 1.00 79.31 368 ILE A C 1
ATOM 2959 O O . ILE A 1 368 ? -16.317 10.773 27.544 1.00 79.31 368 ILE A O 1
ATOM 2963 N N . LEU A 1 369 ? -18.403 10.944 26.710 1.00 80.31 369 LEU A N 1
ATOM 2964 C CA . LEU A 1 369 ? -18.605 9.512 26.483 1.00 80.31 369 LEU A CA 1
ATOM 2965 C C . LEU A 1 369 ? -17.561 8.905 25.531 1.00 80.31 369 LEU A C 1
ATOM 2967 O O . LEU A 1 369 ? -17.081 7.801 25.788 1.00 80.31 369 LEU A O 1
ATOM 2971 N N . GLU A 1 370 ? -17.132 9.634 24.496 1.00 80.19 370 GLU A N 1
ATOM 2972 C CA . GLU A 1 370 ? -16.040 9.214 23.598 1.00 80.19 370 GLU A CA 1
ATOM 2973 C C . GLU A 1 370 ? -14.731 8.906 24.335 1.00 80.19 370 GLU A C 1
ATOM 2975 O O . GLU A 1 370 ? -13.972 8.021 23.935 1.00 80.19 370 GLU A O 1
ATOM 2980 N N . ARG A 1 371 ? -14.447 9.653 25.407 1.00 85.38 371 ARG A N 1
ATOM 2981 C CA . ARG A 1 371 ? -13.197 9.553 26.171 1.00 85.38 371 ARG A CA 1
ATOM 2982 C C . ARG A 1 371 ? -13.270 8.510 27.281 1.00 85.38 371 ARG A C 1
ATOM 2984 O O . ARG A 1 371 ? -12.226 8.083 27.770 1.00 85.38 371 ARG A O 1
ATOM 2991 N N . LEU A 1 372 ? -14.470 8.081 27.669 1.00 83.94 372 LEU A N 1
ATOM 2992 C CA . LEU A 1 372 ? -14.648 7.153 28.784 1.00 83.94 372 LEU A CA 1
ATOM 2993 C C . LEU A 1 372 ? -14.121 5.759 28.481 1.00 83.94 372 LEU A C 1
ATOM 2995 O O . LEU A 1 372 ? -13.417 5.211 29.314 1.00 83.94 372 LEU A O 1
ATOM 2999 N N . ILE A 1 373 ? -14.399 5.204 27.299 1.00 86.19 373 ILE A N 1
ATOM 3000 C CA . ILE A 1 373 ? -13.958 3.844 26.945 1.00 86.19 373 ILE A CA 1
ATOM 3001 C C . ILE A 1 373 ? -12.427 3.703 27.036 1.00 86.19 373 ILE A C 1
ATOM 3003 O O . ILE A 1 373 ? -11.963 2.826 27.762 1.00 86.19 373 ILE A O 1
ATOM 3007 N N . PRO A 1 374 ? -11.609 4.536 26.360 1.00 90.12 374 PRO A N 1
ATOM 3008 C CA . PRO A 1 374 ? -10.159 4.413 26.482 1.00 90.12 374 PRO A CA 1
ATOM 3009 C C . PRO A 1 374 ? -9.640 4.763 27.883 1.00 90.12 374 PRO A C 1
ATOM 3011 O O . PRO A 1 374 ? -8.668 4.160 28.327 1.00 90.12 374 PRO A O 1
ATOM 3014 N N . THR A 1 375 ? -10.283 5.697 28.590 1.00 89.12 375 THR A N 1
ATOM 3015 C CA . THR A 1 375 ? -9.930 6.023 29.982 1.00 89.12 375 THR A CA 1
ATOM 3016 C C . THR A 1 375 ? -10.171 4.834 30.912 1.00 89.12 375 THR A C 1
ATOM 3018 O O . THR A 1 375 ? -9.313 4.535 31.734 1.00 89.12 375 THR A O 1
ATOM 3021 N N . GLU A 1 376 ? -11.289 4.125 30.754 1.00 86.00 376 GLU A N 1
ATOM 3022 C CA . GLU A 1 376 ? -11.630 2.953 31.563 1.00 86.00 376 GLU A CA 1
ATOM 3023 C C . GLU A 1 376 ? -10.662 1.795 31.320 1.00 86.00 376 GLU A C 1
ATOM 3025 O O . GLU A 1 376 ? -10.179 1.187 32.271 1.00 86.00 376 GLU A O 1
ATOM 3030 N N . ILE A 1 377 ? -10.305 1.533 30.058 1.00 88.31 377 ILE A N 1
ATOM 3031 C CA . ILE A 1 377 ? -9.282 0.533 29.712 1.00 88.31 377 ILE A CA 1
ATOM 3032 C C . ILE A 1 377 ? -7.986 0.824 30.479 1.00 88.31 377 ILE A C 1
ATOM 3034 O O . ILE A 1 377 ? -7.442 -0.054 31.147 1.00 88.31 377 ILE A O 1
ATOM 3038 N N . VAL A 1 378 ? -7.511 2.071 30.434 1.00 89.12 378 VAL A N 1
ATOM 3039 C CA . VAL A 1 378 ? -6.279 2.468 31.129 1.00 89.12 378 VAL A CA 1
ATOM 3040 C C . VAL A 1 378 ? -6.445 2.415 32.651 1.00 89.12 378 VAL A C 1
ATOM 3042 O O . VAL A 1 378 ? -5.523 1.990 33.346 1.00 89.12 378 VAL A O 1
ATOM 3045 N N . ALA A 1 379 ? -7.605 2.801 33.187 1.00 87.12 379 ALA A N 1
ATOM 3046 C CA . ALA A 1 379 ? -7.896 2.738 34.619 1.00 87.12 379 ALA A CA 1
ATOM 3047 C C . ALA A 1 379 ? -7.847 1.303 35.164 1.00 87.12 379 ALA A C 1
ATOM 3049 O O . ALA A 1 379 ? -7.319 1.080 36.250 1.00 87.12 379 ALA A O 1
ATOM 3050 N N . GLN A 1 380 ? -8.300 0.323 34.382 1.00 85.50 380 GLN A N 1
ATOM 3051 C CA . GLN A 1 380 ? -8.221 -1.101 34.719 1.00 85.50 380 GLN A CA 1
ATOM 3052 C C . GLN A 1 380 ? -6.814 -1.710 34.530 1.00 85.50 380 GLN A C 1
ATOM 3054 O O . GLN A 1 380 ? -6.646 -2.926 34.641 1.00 85.50 380 GLN A O 1
ATOM 3059 N N . GLY A 1 381 ? -5.796 -0.904 34.204 1.00 87.06 381 GLY A N 1
ATOM 3060 C CA . GLY A 1 381 ? -4.433 -1.382 33.939 1.00 87.06 381 GLY A CA 1
ATOM 3061 C C . GLY A 1 381 ? -4.303 -2.163 32.627 1.00 87.06 381 GLY A C 1
ATOM 3062 O O . GLY A 1 381 ? -3.387 -2.971 32.461 1.00 87.06 381 GLY A O 1
ATOM 3063 N N . ARG A 1 382 ? -5.239 -1.963 31.695 1.00 89.94 382 ARG A N 1
ATOM 3064 C CA . ARG A 1 382 ? -5.295 -2.643 30.398 1.00 89.94 382 ARG A CA 1
ATOM 3065 C C . ARG A 1 382 ? -4.660 -1.770 29.319 1.00 89.94 382 ARG A C 1
ATOM 3067 O O . ARG A 1 382 ? -4.549 -0.553 29.452 1.00 89.94 382 ARG A O 1
ATOM 3074 N N . ASN A 1 383 ? -4.234 -2.394 28.222 1.00 92.00 383 ASN A N 1
ATOM 3075 C CA . ASN A 1 383 ? -3.434 -1.722 27.201 1.00 92.00 383 ASN A CA 1
ATOM 3076 C C . ASN A 1 383 ? -4.235 -1.336 25.954 1.00 92.00 383 ASN A C 1
ATOM 3078 O O . ASN A 1 383 ? -5.096 -2.081 25.472 1.00 92.00 383 ASN A O 1
ATOM 3082 N N . ILE A 1 384 ? -3.835 -0.202 25.376 1.00 94.69 384 ILE A N 1
ATOM 3083 C CA . ILE A 1 384 ? -4.223 0.243 24.038 1.00 94.69 384 ILE A CA 1
ATOM 3084 C C . ILE A 1 384 ? -2.999 0.122 23.126 1.00 94.69 384 ILE A C 1
ATOM 3086 O O . ILE A 1 384 ? -1.933 0.679 23.405 1.00 94.69 384 ILE A O 1
ATOM 3090 N N . SER A 1 385 ? -3.150 -0.605 22.024 1.00 95.94 385 SER A N 1
ATOM 3091 C CA . SER A 1 385 ? -2.119 -0.740 20.997 1.00 95.94 385 SER A CA 1
ATOM 3092 C C . SER A 1 385 ? -2.421 0.152 19.795 1.00 95.94 385 SER A C 1
ATOM 3094 O O . SER A 1 385 ? -3.570 0.412 19.443 1.00 95.94 385 SER A O 1
ATOM 3096 N N . GLU A 1 386 ? -1.368 0.601 19.129 1.00 95.38 386 GLU A N 1
ATOM 3097 C CA . GLU A 1 386 ? -1.425 1.527 18.006 1.00 95.38 386 GLU A CA 1
ATOM 3098 C C . GLU A 1 386 ? -0.873 0.868 16.731 1.00 95.38 386 GLU A C 1
ATOM 3100 O O . GLU A 1 386 ? 0.257 0.381 16.726 1.00 95.38 386 GLU A O 1
ATOM 3105 N N . PHE A 1 387 ? -1.637 0.865 15.636 1.00 95.12 387 PHE A N 1
ATOM 3106 C CA . PHE A 1 387 ? -1.217 0.311 14.339 1.00 95.12 387 PHE A CA 1
ATOM 3107 C C . PHE A 1 387 ? -0.954 1.425 13.313 1.00 95.12 387 PHE A C 1
ATOM 3109 O O . PHE A 1 387 ? -1.799 2.314 13.140 1.00 95.12 387 PHE A O 1
ATOM 3116 N N . PRO A 1 388 ? 0.199 1.439 12.615 1.00 93.38 388 PRO A N 1
ATOM 3117 C CA . PRO A 1 388 ? 0.435 2.400 11.536 1.00 93.38 388 PRO A CA 1
ATOM 3118 C C . PRO A 1 388 ? -0.470 2.103 10.335 1.00 93.38 388 PRO A C 1
ATOM 3120 O O . PRO A 1 388 ? -1.045 1.021 10.264 1.00 93.38 388 PRO A O 1
ATOM 3123 N N . PRO A 1 389 ? -0.582 3.030 9.370 1.00 93.19 389 PRO A N 1
ATOM 3124 C CA . PRO A 1 389 ? -1.213 2.738 8.089 1.00 93.19 389 PRO A CA 1
ATOM 3125 C C . PRO A 1 389 ? -0.677 1.437 7.475 1.00 93.19 389 PRO A C 1
ATOM 3127 O O . PRO A 1 389 ? 0.532 1.202 7.505 1.00 93.19 389 PRO A O 1
ATOM 3130 N N . ALA A 1 390 ? -1.537 0.605 6.889 1.00 93.06 390 ALA A N 1
ATOM 3131 C CA . ALA A 1 390 ? -1.109 -0.619 6.218 1.00 93.06 390 ALA A CA 1
ATOM 3132 C C . ALA A 1 390 ? -0.136 -0.304 5.060 1.00 93.06 390 ALA A C 1
ATOM 3134 O O . ALA A 1 390 ? -0.401 0.617 4.280 1.00 93.06 390 ALA A O 1
ATOM 3135 N N . PRO A 1 391 ? 0.977 -1.046 4.915 1.00 93.25 391 PRO A N 1
ATOM 3136 C CA . PRO A 1 391 ? 1.8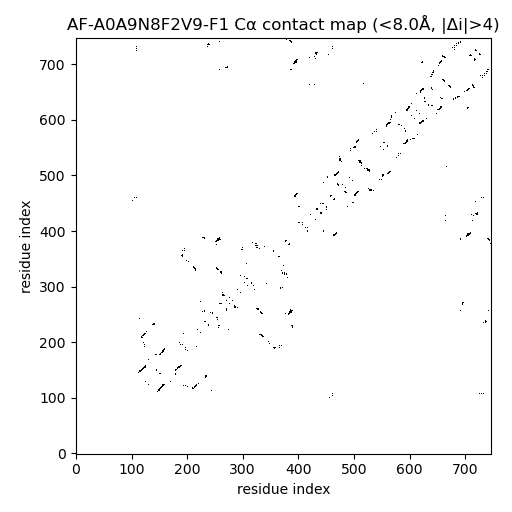85 -0.859 3.791 1.00 93.25 391 PRO A CA 1
ATOM 3137 C C . PRO A 1 391 ? 1.214 -1.317 2.491 1.00 93.25 391 PRO A C 1
ATOM 3139 O O . PRO A 1 391 ? 0.677 -2.423 2.403 1.00 93.25 391 PRO A O 1
ATOM 3142 N N . ARG A 1 392 ? 1.272 -0.484 1.451 1.00 94.69 392 ARG A N 1
ATOM 3143 C CA . ARG A 1 392 ? 0.777 -0.827 0.111 1.00 94.69 392 ARG A CA 1
ATOM 3144 C C . ARG A 1 392 ? 1.941 -1.251 -0.769 1.00 94.69 392 ARG A C 1
ATOM 3146 O O . ARG A 1 392 ? 2.729 -0.415 -1.208 1.00 94.69 392 ARG A O 1
ATOM 3153 N N . ILE A 1 393 ? 2.056 -2.555 -0.994 1.00 97.62 393 ILE A N 1
ATOM 3154 C CA . ILE A 1 393 ? 3.215 -3.150 -1.658 1.00 97.62 393 ILE A CA 1
ATOM 3155 C C . ILE A 1 393 ? 3.145 -2.963 -3.180 1.00 97.62 393 ILE A C 1
ATOM 3157 O O . ILE A 1 393 ? 2.199 -3.422 -3.820 1.00 97.62 393 ILE A O 1
ATOM 3161 N N . PHE A 1 394 ? 4.175 -2.360 -3.768 1.00 98.12 394 PHE A N 1
ATOM 3162 C CA . PHE A 1 394 ? 4.334 -2.179 -5.208 1.00 98.12 394 PHE A CA 1
ATOM 3163 C C . PHE A 1 394 ? 5.597 -2.871 -5.700 1.00 98.12 394 PHE A C 1
ATOM 3165 O O . PHE A 1 394 ? 6.694 -2.553 -5.252 1.00 98.12 394 PHE A O 1
ATOM 3172 N N . ALA A 1 395 ? 5.458 -3.811 -6.632 1.00 98.31 395 ALA A N 1
ATOM 3173 C CA . ALA A 1 395 ? 6.607 -4.496 -7.215 1.00 98.31 395 ALA A CA 1
ATOM 3174 C C . ALA A 1 395 ? 7.000 -3.842 -8.544 1.00 98.31 395 ALA A C 1
ATOM 3176 O O . ALA A 1 395 ? 6.152 -3.623 -9.411 1.00 98.31 395 ALA A O 1
ATOM 3177 N N . LEU A 1 396 ? 8.287 -3.545 -8.717 1.00 98.19 396 LEU A N 1
ATOM 3178 C CA . LEU A 1 396 ? 8.809 -3.099 -10.008 1.00 98.19 396 LEU A CA 1
ATOM 3179 C C . LEU A 1 396 ? 8.638 -4.192 -11.054 1.00 98.19 396 LEU A C 1
ATOM 3181 O O . LEU A 1 396 ? 8.790 -5.373 -10.753 1.00 98.19 396 LEU A O 1
ATOM 3185 N N . TYR A 1 397 ? 8.300 -3.797 -12.272 1.00 98.19 397 TYR A N 1
ATOM 3186 C CA . TYR A 1 397 ? 7.917 -4.718 -13.323 1.00 98.19 397 TYR A CA 1
ATOM 3187 C C . TYR A 1 397 ? 8.687 -4.415 -14.600 1.00 98.19 397 TYR A C 1
ATOM 3189 O O . TYR A 1 397 ? 8.547 -3.349 -15.209 1.00 98.19 397 TYR A O 1
ATOM 3197 N N . PHE A 1 398 ? 9.473 -5.397 -15.025 1.00 97.69 398 PHE A N 1
ATOM 3198 C CA . PHE A 1 398 ? 10.245 -5.339 -16.247 1.00 97.69 398 PHE A CA 1
ATOM 3199 C C . PHE A 1 398 ? 9.395 -5.835 -17.426 1.00 97.69 398 PHE A C 1
ATOM 3201 O O . PHE A 1 398 ? 8.977 -6.998 -17.441 1.00 97.69 398 PHE A O 1
ATOM 3208 N N . PRO A 1 399 ? 9.089 -4.978 -18.422 1.00 96.44 399 PRO A N 1
ATOM 3209 C CA . PRO A 1 399 ? 8.194 -5.337 -19.525 1.00 96.44 399 PRO A CA 1
ATOM 3210 C C . PRO A 1 399 ? 8.869 -6.207 -20.601 1.00 96.44 399 PRO A C 1
ATOM 3212 O O . PRO A 1 399 ? 8.225 -6.599 -21.577 1.00 96.44 399 PRO A O 1
ATOM 3215 N N . GLN A 1 400 ? 10.160 -6.516 -20.465 1.00 92.31 400 GLN A N 1
ATOM 3216 C CA . GLN A 1 400 ? 10.896 -7.342 -21.418 1.00 92.31 400 GLN A CA 1
ATOM 3217 C C . GLN A 1 400 ? 10.678 -8.815 -21.098 1.00 92.31 400 GLN A C 1
ATOM 3219 O O . GLN A 1 400 ? 11.243 -9.269 -20.129 1.00 92.31 400 GLN A O 1
ATOM 3224 N N . TYR A 1 401 ? 9.920 -9.545 -21.921 1.00 96.75 401 TYR A N 1
ATOM 3225 C CA . TYR A 1 401 ? 10.022 -11.007 -22.144 1.00 96.75 401 TYR A CA 1
ATOM 3226 C C . TYR A 1 401 ? 9.291 -11.347 -23.451 1.00 96.75 401 TYR A C 1
ATOM 3228 O O . TYR A 1 401 ? 8.498 -12.279 -23.547 1.00 96.75 401 TYR A O 1
ATOM 3236 N N . HIS A 1 402 ? 9.489 -10.498 -24.455 1.00 96.50 402 HIS A N 1
ATOM 3237 C CA . HIS A 1 402 ? 8.883 -10.581 -25.777 1.00 96.50 402 HIS A CA 1
ATOM 3238 C C . HIS A 1 402 ? 9.875 -10.023 -26.801 1.00 96.50 402 HIS A C 1
ATOM 3240 O O . HIS A 1 402 ? 10.801 -9.291 -26.442 1.00 96.50 402 HIS A O 1
ATOM 3246 N N . ILE A 1 403 ? 9.706 -10.407 -28.062 1.00 94.94 403 ILE A N 1
ATOM 3247 C CA . ILE A 1 403 ? 10.559 -9.942 -29.159 1.00 94.94 403 ILE A CA 1
ATOM 3248 C C . ILE A 1 403 ? 10.167 -8.507 -29.512 1.00 94.94 403 ILE A C 1
ATOM 3250 O O . ILE A 1 403 ? 8.975 -8.185 -29.564 1.00 94.94 403 ILE A O 1
ATOM 3254 N N . PHE A 1 404 ? 11.155 -7.650 -29.760 1.00 92.00 404 PHE A N 1
ATOM 3255 C CA . PHE A 1 404 ? 10.925 -6.289 -30.230 1.00 92.00 404 PHE A CA 1
ATOM 3256 C C . PHE A 1 404 ? 12.121 -5.764 -31.050 1.00 92.00 404 PHE A C 1
ATOM 3258 O O . PHE A 1 404 ? 13.244 -6.240 -30.853 1.00 92.00 404 PHE A O 1
ATOM 3265 N N . PRO A 1 405 ? 11.901 -4.776 -31.943 1.00 89.69 405 PRO A N 1
ATOM 3266 C CA . PRO A 1 405 ? 12.846 -4.445 -33.013 1.00 89.69 405 PRO A CA 1
ATOM 3267 C C . PRO A 1 405 ? 14.247 -4.042 -32.548 1.00 89.69 405 PRO A C 1
ATOM 3269 O O . PRO A 1 405 ? 15.243 -4.435 -33.154 1.00 89.69 405 PRO A O 1
ATOM 3272 N N . GLU A 1 406 ? 14.359 -3.251 -31.479 1.00 89.25 406 GLU A N 1
ATOM 3273 C CA . GLU A 1 406 ? 15.663 -2.786 -31.011 1.00 89.25 406 GLU A CA 1
ATOM 3274 C C . GLU A 1 406 ? 16.507 -3.944 -30.467 1.00 89.25 406 GLU A C 1
ATOM 3276 O O . GLU A 1 406 ? 17.703 -4.000 -30.747 1.00 89.25 406 GLU A O 1
ATOM 3281 N N . ASN A 1 407 ? 15.904 -4.896 -29.750 1.00 88.81 407 ASN A N 1
ATOM 3282 C CA . ASN A 1 407 ? 16.626 -6.069 -29.258 1.00 88.81 407 ASN A CA 1
ATOM 3283 C C . ASN A 1 407 ? 17.093 -6.981 -30.396 1.00 88.81 407 ASN A C 1
ATOM 3285 O O . ASN A 1 407 ? 18.235 -7.443 -30.357 1.00 88.81 407 ASN A O 1
ATOM 3289 N N . ASP A 1 408 ? 16.265 -7.194 -31.419 1.00 88.69 408 ASP A N 1
ATOM 3290 C CA . ASP A 1 408 ? 16.671 -7.974 -32.594 1.00 88.69 408 ASP A CA 1
ATOM 3291 C C . ASP A 1 408 ? 17.880 -7.326 -33.286 1.00 88.69 408 ASP A C 1
ATOM 3293 O O . ASP A 1 408 ? 18.876 -7.993 -33.572 1.00 88.69 408 ASP A O 1
ATOM 3297 N N . ARG A 1 409 ? 17.862 -5.991 -33.426 1.00 86.44 409 ARG A N 1
ATOM 3298 C CA . ARG A 1 409 ? 18.975 -5.207 -33.986 1.00 86.44 409 ARG A CA 1
ATOM 3299 C C . ARG A 1 409 ? 20.261 -5.299 -33.160 1.00 86.44 409 ARG A C 1
ATOM 3301 O O . ARG A 1 409 ? 21.353 -5.241 -33.723 1.00 86.44 409 ARG A O 1
ATOM 3308 N N . PHE A 1 410 ? 20.162 -5.352 -31.833 1.00 85.62 410 PHE A N 1
ATOM 3309 C CA . PHE A 1 410 ? 21.333 -5.300 -30.950 1.00 85.62 410 PHE A CA 1
ATOM 3310 C C . PHE A 1 410 ? 21.956 -6.665 -30.663 1.00 85.62 410 PHE A C 1
ATOM 3312 O O . PHE A 1 410 ? 23.166 -6.731 -30.421 1.00 85.62 410 PHE A O 1
ATOM 3319 N N . TRP A 1 411 ? 21.153 -7.729 -30.669 1.00 84.56 411 TRP A N 1
ATOM 3320 C CA . TRP A 1 411 ? 21.571 -9.052 -30.207 1.00 84.56 411 TRP A CA 1
ATOM 3321 C C . TRP A 1 411 ? 21.532 -10.090 -31.322 1.00 84.56 411 TRP A C 1
ATOM 3323 O O . TRP A 1 411 ? 22.581 -10.612 -31.702 1.00 84.56 411 TRP A O 1
ATOM 3333 N N . LYS A 1 412 ? 20.324 -10.423 -31.780 1.00 87.19 412 LYS A N 1
ATOM 3334 C CA . LYS A 1 412 ? 19.991 -11.331 -32.883 1.00 87.19 412 LYS A CA 1
ATOM 3335 C C . LYS A 1 412 ? 18.472 -11.425 -32.998 1.00 87.19 412 LYS A C 1
ATOM 3337 O O . LYS A 1 412 ? 17.781 -11.235 -31.997 1.00 87.19 412 LYS A O 1
ATOM 3342 N N . ASP A 1 413 ? 17.989 -11.841 -34.159 1.00 90.88 413 ASP A N 1
ATOM 3343 C CA . ASP A 1 413 ? 16.571 -12.113 -34.381 1.00 90.88 413 ASP A CA 1
ATOM 3344 C C . ASP A 1 413 ? 16.002 -13.094 -33.345 1.00 90.88 413 ASP A C 1
ATOM 3346 O O . ASP A 1 413 ? 16.581 -14.148 -33.047 1.00 90.88 413 ASP A O 1
ATOM 3350 N N . GLY A 1 414 ? 14.847 -12.731 -32.789 1.00 89.50 414 GLY A N 1
ATOM 3351 C CA . GLY A 1 414 ? 14.133 -13.527 -31.796 1.00 89.50 414 GLY A CA 1
ATOM 3352 C C . GLY A 1 414 ? 14.683 -13.385 -30.378 1.00 89.50 414 GLY A C 1
ATOM 3353 O O . GLY A 1 414 ? 14.329 -14.180 -29.499 1.00 89.50 414 GLY A O 1
ATOM 3354 N N . PHE A 1 415 ? 15.551 -12.401 -30.124 1.00 92.44 415 PHE A N 1
ATOM 3355 C CA . PHE A 1 415 ? 16.134 -12.218 -28.805 1.00 92.44 415 PHE A CA 1
ATOM 3356 C C . PHE A 1 415 ? 15.079 -11.784 -27.777 1.00 92.44 415 PHE A C 1
ATOM 3358 O O . PHE A 1 415 ? 14.374 -10.785 -27.916 1.00 92.44 415 PHE A O 1
ATOM 3365 N N . THR A 1 416 ? 15.046 -12.511 -26.664 1.00 94.31 416 THR A N 1
ATOM 3366 C CA . THR A 1 416 ? 14.410 -12.085 -25.410 1.00 94.31 416 THR A CA 1
ATOM 3367 C C . THR A 1 416 ? 15.392 -12.226 -24.256 1.00 94.31 416 THR A C 1
ATOM 3369 O O . THR A 1 416 ? 16.408 -12.908 -24.400 1.00 94.31 416 THR A O 1
ATOM 3372 N N . GLU A 1 417 ? 15.078 -11.669 -23.089 1.00 92.62 417 GLU A N 1
ATOM 3373 C CA . GLU A 1 417 ? 15.888 -11.860 -21.880 1.00 92.62 417 GLU A CA 1
ATOM 3374 C C . GLU A 1 417 ? 16.010 -13.341 -21.489 1.00 92.62 417 GLU A C 1
ATOM 3376 O O . GLU A 1 417 ? 17.024 -13.761 -20.931 1.00 92.62 417 GLU A O 1
ATOM 3381 N N . TRP A 1 418 ? 15.059 -14.186 -21.899 1.00 96.06 418 TRP A N 1
ATOM 3382 C CA . TRP A 1 418 ? 15.185 -15.634 -21.750 1.00 96.06 418 TRP A CA 1
ATOM 3383 C C . TRP A 1 418 ? 16.380 -16.233 -22.490 1.00 96.06 418 TRP A C 1
ATOM 3385 O O . TRP A 1 418 ? 16.844 -17.301 -22.097 1.00 96.06 418 TRP A O 1
ATOM 3395 N N . SER A 1 419 ? 16.892 -15.575 -23.534 1.00 92.69 419 SER A N 1
ATOM 3396 C CA . SER A 1 419 ? 18.079 -16.026 -24.272 1.00 92.69 419 SER A CA 1
ATOM 3397 C C . SER A 1 419 ? 19.303 -16.156 -23.369 1.00 92.69 419 SER A C 1
ATOM 3399 O O . SER A 1 419 ? 20.114 -17.046 -23.598 1.00 92.69 419 SER A O 1
ATOM 3401 N N . PHE A 1 420 ? 19.438 -15.288 -22.360 1.00 91.12 420 PHE A N 1
ATOM 3402 C CA . PHE A 1 420 ? 20.547 -15.353 -21.407 1.00 91.12 420 PHE A CA 1
ATOM 3403 C C . PHE A 1 420 ? 20.332 -16.431 -20.345 1.00 91.12 420 PHE A C 1
ATOM 3405 O O . PHE A 1 420 ? 21.289 -17.061 -19.910 1.00 91.12 420 PHE A O 1
ATOM 3412 N N . LEU A 1 421 ? 19.081 -16.679 -19.952 1.00 93.19 421 LEU A N 1
ATOM 3413 C CA . LEU A 1 421 ? 18.772 -17.545 -18.815 1.00 93.19 421 LEU A CA 1
ATOM 3414 C C . LEU A 1 421 ? 18.542 -19.018 -19.184 1.00 93.19 421 LEU A C 1
ATOM 3416 O O . LEU A 1 421 ? 18.863 -19.905 -18.396 1.00 93.19 421 LEU A O 1
ATOM 3420 N N . ARG A 1 422 ? 17.956 -19.307 -20.356 1.00 91.44 422 ARG A N 1
ATOM 3421 C CA . ARG A 1 422 ? 17.549 -20.674 -20.748 1.00 91.44 422 ARG A CA 1
ATOM 3422 C C . ARG A 1 422 ? 18.726 -21.643 -20.801 1.00 91.44 422 ARG A C 1
ATOM 3424 O O . ARG A 1 422 ? 18.621 -22.748 -20.280 1.00 91.44 422 ARG A O 1
ATOM 3431 N N . SER A 1 423 ? 19.822 -21.223 -21.427 1.00 84.19 423 SER A N 1
ATOM 3432 C CA . SER A 1 423 ? 21.019 -22.048 -21.620 1.00 84.19 423 SER A CA 1
ATOM 3433 C C . SER A 1 423 ? 22.022 -21.947 -20.476 1.00 84.19 423 SER A C 1
ATOM 3435 O O . SER A 1 423 ? 23.042 -22.626 -20.516 1.00 84.19 423 SER A O 1
ATOM 3437 N N . LEU A 1 424 ? 21.783 -21.076 -19.492 1.00 90.62 424 LEU A N 1
ATOM 3438 C CA . LEU A 1 424 ? 22.724 -20.881 -18.403 1.00 90.62 424 LEU A CA 1
ATOM 3439 C C . LEU A 1 424 ? 22.593 -22.018 -17.396 1.00 90.62 424 LEU A C 1
ATOM 3441 O O . LEU A 1 424 ? 21.542 -22.190 -16.773 1.00 90.62 424 LEU A O 1
ATOM 3445 N N . ASP A 1 425 ? 23.665 -22.782 -17.246 1.00 87.69 425 ASP A N 1
ATOM 3446 C CA . ASP A 1 425 ? 23.797 -23.823 -16.235 1.00 87.69 425 ASP A CA 1
ATOM 3447 C C . ASP A 1 425 ? 24.828 -23.371 -15.202 1.00 87.69 425 ASP A C 1
ATOM 3449 O O . ASP A 1 425 ? 26.019 -23.661 -15.292 1.00 87.69 425 ASP A O 1
ATOM 3453 N N . LEU A 1 426 ? 24.371 -22.515 -14.289 1.00 90.00 426 LEU A N 1
ATOM 3454 C CA . LEU A 1 426 ? 25.184 -21.944 -13.226 1.00 90.00 426 LEU A CA 1
ATOM 3455 C C . LEU A 1 426 ? 24.455 -22.121 -11.899 1.00 90.00 426 LEU A C 1
ATOM 3457 O O . LEU A 1 426 ? 23.282 -21.763 -11.768 1.00 90.00 426 LEU A O 1
ATOM 3461 N N . GLU A 1 427 ? 25.167 -22.655 -10.913 1.00 87.50 427 GLU A N 1
ATOM 3462 C CA . GLU A 1 427 ? 24.612 -22.923 -9.593 1.00 87.50 427 GLU A CA 1
ATOM 3463 C C . GLU A 1 427 ? 24.103 -21.640 -8.912 1.00 87.50 427 GLU A C 1
ATOM 3465 O O . GLU A 1 427 ? 24.715 -20.564 -8.972 1.00 87.50 427 GLU A O 1
ATOM 3470 N N . GLY A 1 428 ? 22.941 -21.762 -8.268 1.00 88.50 428 GLY A N 1
ATOM 3471 C CA . GLY A 1 428 ? 22.271 -20.669 -7.566 1.00 88.50 428 GLY A CA 1
ATOM 3472 C C . GLY A 1 428 ? 21.497 -19.700 -8.464 1.00 88.50 428 GLY A C 1
ATOM 3473 O O . GLY A 1 428 ? 20.801 -18.837 -7.933 1.00 88.50 428 GLY A O 1
ATOM 3474 N N . ILE A 1 429 ? 21.560 -19.837 -9.796 1.00 94.50 429 ILE A N 1
ATOM 3475 C CA . ILE A 1 429 ? 20.737 -19.027 -10.700 1.00 94.50 429 ILE A CA 1
ATOM 3476 C C . ILE A 1 429 ? 19.301 -19.552 -10.734 1.00 94.50 429 ILE A C 1
ATOM 3478 O O . ILE A 1 429 ? 19.023 -20.678 -11.153 1.00 94.50 429 ILE A O 1
ATOM 3482 N N . ARG A 1 430 ? 18.376 -18.681 -10.341 1.00 95.81 430 ARG A N 1
ATOM 3483 C CA . ARG A 1 430 ? 16.935 -18.913 -10.320 1.00 95.81 430 ARG A CA 1
ATOM 3484 C C . ARG A 1 430 ? 16.359 -18.812 -11.728 1.00 95.81 430 ARG A C 1
ATOM 3486 O O . ARG A 1 430 ? 16.652 -17.873 -12.474 1.00 95.81 430 ARG A O 1
ATOM 3493 N N . LYS A 1 431 ? 15.508 -19.776 -12.072 1.00 96.94 431 LYS A N 1
ATOM 3494 C CA . LYS A 1 431 ? 14.751 -19.878 -13.327 1.00 96.94 431 LYS A CA 1
ATOM 3495 C C . LYS A 1 431 ? 13.249 -19.889 -13.020 1.00 96.94 431 LYS A C 1
ATOM 3497 O O . LYS A 1 431 ? 12.876 -20.285 -11.914 1.00 96.94 431 LYS A O 1
ATOM 3502 N N . PRO A 1 432 ? 12.381 -19.512 -13.976 1.00 97.44 432 PRO A N 1
ATOM 3503 C CA . PRO A 1 432 ? 10.937 -19.553 -13.770 1.00 97.44 432 PRO A CA 1
ATOM 3504 C C . PRO A 1 432 ? 10.457 -20.925 -13.302 1.00 97.44 432 PRO A C 1
ATOM 3506 O O . PRO A 1 432 ? 10.867 -21.953 -13.853 1.00 97.44 432 PRO A O 1
ATOM 3509 N N . LEU A 1 433 ? 9.568 -20.943 -12.307 1.00 96.88 433 LEU A N 1
ATOM 3510 C CA . LEU A 1 433 ? 8.955 -22.181 -11.840 1.00 96.88 433 LEU A CA 1
ATOM 3511 C C . LEU A 1 433 ? 8.229 -22.879 -13.019 1.00 96.88 433 LEU A C 1
ATOM 3513 O O . LEU A 1 433 ? 7.476 -22.221 -13.747 1.00 96.88 433 LEU A O 1
ATOM 3517 N N . PRO A 1 434 ? 8.439 -24.187 -13.252 1.00 94.81 434 PRO A N 1
ATOM 3518 C CA . PRO A 1 434 ? 7.798 -24.904 -14.355 1.00 94.81 434 PRO A CA 1
ATOM 3519 C C . PRO A 1 434 ? 6.268 -25.009 -14.235 1.00 94.81 434 PRO A C 1
ATOM 3521 O O . PRO A 1 434 ? 5.710 -25.033 -13.137 1.00 94.81 434 PRO A O 1
ATOM 3524 N N . LEU A 1 435 ? 5.585 -25.153 -15.379 1.00 92.50 435 LEU A N 1
ATOM 3525 C CA . LEU A 1 435 ? 4.115 -25.235 -15.455 1.00 92.50 435 LEU A CA 1
ATOM 3526 C C . LEU A 1 435 ? 3.526 -26.397 -14.636 1.00 92.50 435 LEU A C 1
ATOM 3528 O O . LEU A 1 435 ? 2.494 -26.237 -13.993 1.00 92.50 435 LEU A O 1
ATOM 3532 N N . ASN A 1 436 ? 4.197 -27.553 -14.606 1.00 90.69 436 ASN A N 1
ATOM 3533 C CA . ASN A 1 436 ? 3.759 -28.728 -13.839 1.00 90.69 436 ASN A CA 1
ATOM 3534 C C . ASN A 1 436 ? 3.843 -28.539 -12.311 1.00 90.69 436 ASN A C 1
ATOM 3536 O O . ASN A 1 436 ? 3.348 -29.382 -11.569 1.00 90.69 436 ASN A O 1
ATOM 3540 N N . LYS A 1 437 ? 4.454 -27.444 -11.846 1.00 90.31 437 LYS A N 1
ATOM 3541 C CA . LYS A 1 437 ? 4.520 -27.032 -10.440 1.00 90.31 437 LYS A CA 1
ATOM 3542 C C . LYS A 1 437 ? 3.697 -25.766 -10.159 1.00 90.31 437 LYS A C 1
ATOM 3544 O O . LYS A 1 437 ? 3.981 -25.049 -9.205 1.00 90.31 437 LYS A O 1
ATOM 3549 N N . ASN A 1 438 ? 2.691 -25.468 -10.986 1.00 88.81 438 ASN A N 1
ATOM 3550 C CA . ASN A 1 438 ? 1.889 -24.236 -10.922 1.00 88.81 438 ASN A CA 1
ATOM 3551 C C . ASN A 1 438 ? 2.692 -22.942 -11.170 1.00 88.81 438 ASN A C 1
ATOM 3553 O O . ASN A 1 438 ? 2.247 -21.858 -10.794 1.00 88.81 438 ASN A O 1
ATOM 3557 N N . GLY A 1 439 ? 3.871 -23.035 -11.789 1.00 91.88 439 GLY A N 1
ATOM 3558 C CA . GLY A 1 439 ? 4.618 -21.869 -12.252 1.00 91.88 439 GLY A CA 1
ATOM 3559 C C . GLY A 1 439 ? 4.171 -21.389 -13.634 1.00 91.88 439 GLY A C 1
ATOM 3560 O O . GLY A 1 439 ? 3.206 -21.904 -14.199 1.00 91.88 439 GLY A O 1
ATOM 3561 N N . LEU A 1 440 ? 4.876 -20.400 -14.194 1.00 95.69 440 LEU A N 1
ATOM 3562 C CA . LEU A 1 440 ? 4.587 -19.840 -15.527 1.00 95.69 440 LEU A CA 1
ATOM 3563 C C . LEU A 1 440 ? 5.555 -20.318 -16.616 1.00 95.69 440 LEU A C 1
ATOM 3565 O O . LEU A 1 440 ? 5.311 -20.089 -17.801 1.00 95.69 440 LEU A O 1
ATOM 3569 N N . GLY A 1 441 ? 6.640 -20.998 -16.232 1.00 96.31 441 GLY A N 1
ATOM 3570 C CA . GLY A 1 441 ? 7.730 -21.334 -17.138 1.00 96.31 441 GLY A CA 1
ATOM 3571 C C . GLY A 1 441 ? 8.296 -20.097 -17.842 1.00 96.31 441 GLY A C 1
ATOM 3572 O O . GLY A 1 441 ? 8.151 -18.964 -17.393 1.00 96.31 441 GLY A O 1
ATOM 3573 N N . TYR A 1 442 ? 8.956 -20.315 -18.974 1.00 97.00 442 TYR A N 1
ATOM 3574 C CA . TYR A 1 442 ? 9.434 -19.215 -19.803 1.00 97.00 442 TYR A CA 1
ATOM 3575 C C . TYR A 1 442 ? 8.295 -18.680 -20.679 1.00 97.00 442 TYR A C 1
ATOM 3577 O O . TYR A 1 442 ? 7.921 -19.317 -21.667 1.00 97.00 442 TYR A O 1
ATOM 3585 N N . TYR A 1 443 ? 7.764 -17.517 -20.320 1.00 97.50 443 TYR A N 1
ATOM 3586 C CA . TYR A 1 443 ? 6.536 -16.961 -20.890 1.00 97.50 443 TYR A CA 1
ATOM 3587 C C . TYR A 1 443 ? 6.774 -15.839 -21.917 1.00 97.50 443 TYR A C 1
ATOM 3589 O O . TYR A 1 443 ? 7.893 -15.374 -22.113 1.00 97.50 443 TYR A O 1
ATOM 3597 N N . ASN A 1 444 ? 5.700 -15.372 -22.558 1.00 97.62 444 ASN A N 1
ATOM 3598 C CA . ASN A 1 444 ? 5.685 -14.148 -23.361 1.00 97.62 444 ASN A CA 1
ATOM 3599 C C . ASN A 1 444 ? 4.702 -13.150 -22.737 1.00 97.62 444 ASN A C 1
ATOM 3601 O O . ASN A 1 444 ? 3.531 -13.481 -22.572 1.00 97.62 444 ASN A O 1
ATOM 3605 N N . LEU A 1 445 ? 5.160 -11.937 -22.414 1.00 97.75 445 LEU A N 1
ATOM 3606 C CA . LEU A 1 445 ? 4.320 -10.923 -21.758 1.00 97.75 445 LEU A CA 1
ATOM 3607 C C . LEU A 1 445 ? 3.229 -10.316 -22.641 1.00 97.75 445 LEU A C 1
ATOM 3609 O O . LEU A 1 445 ? 2.324 -9.678 -22.112 1.00 97.75 445 LEU A O 1
ATOM 3613 N N . LEU A 1 446 ? 3.262 -10.530 -23.956 1.00 97.31 446 LEU A N 1
ATOM 3614 C CA . LEU A 1 446 ? 2.138 -10.175 -24.828 1.00 97.31 446 LEU A CA 1
ATOM 3615 C C . LEU A 1 446 ? 0.944 -11.120 -24.634 1.00 97.31 446 LEU A C 1
ATOM 3617 O O . LEU A 1 446 ? -0.173 -10.778 -25.002 1.00 97.31 446 LEU A O 1
ATOM 3621 N N . ASN A 1 447 ? 1.145 -12.282 -24.004 1.00 97.25 447 ASN A N 1
ATOM 3622 C CA . ASN A 1 447 ? 0.043 -13.156 -23.634 1.00 97.25 447 ASN A CA 1
ATOM 3623 C C . ASN A 1 447 ? -0.695 -12.593 -22.407 1.00 97.25 447 ASN A C 1
ATOM 3625 O O . ASN A 1 447 ? -0.151 -12.582 -21.299 1.00 97.25 447 ASN A O 1
ATOM 3629 N N . LYS A 1 448 ? -1.953 -12.184 -22.604 1.00 95.69 448 LYS A N 1
ATOM 3630 C CA . LYS A 1 448 ? -2.821 -11.677 -21.535 1.00 95.69 448 LYS A CA 1
ATOM 3631 C C . LYS A 1 448 ? -2.961 -12.654 -20.364 1.00 95.69 448 LYS A C 1
ATOM 3633 O O . LYS A 1 448 ? -2.882 -12.227 -19.220 1.00 95.69 448 LYS A O 1
ATOM 3638 N N . ASP A 1 449 ? -3.048 -13.961 -20.627 1.00 94.38 449 ASP A N 1
ATOM 3639 C CA . ASP A 1 449 ? -3.272 -14.971 -19.586 1.00 94.38 449 ASP A CA 1
ATOM 3640 C C . ASP A 1 449 ? -2.070 -15.056 -18.636 1.00 94.38 449 ASP A C 1
ATOM 3642 O O . ASP A 1 449 ? -2.224 -15.294 -17.440 1.00 94.38 449 ASP A O 1
ATOM 3646 N N . ILE A 1 450 ? -0.860 -14.814 -19.152 1.00 96.19 450 ILE A N 1
ATOM 3647 C CA . ILE A 1 450 ? 0.355 -14.728 -18.337 1.00 96.19 450 ILE A CA 1
ATOM 3648 C C . ILE A 1 450 ? 0.286 -13.508 -17.424 1.00 96.19 450 ILE A C 1
ATOM 3650 O O . ILE A 1 450 ? 0.503 -13.644 -16.220 1.00 96.19 450 ILE A O 1
ATOM 3654 N N . ARG A 1 451 ? -0.060 -12.333 -17.965 1.00 96.62 451 ARG A N 1
ATOM 3655 C CA . ARG A 1 451 ? -0.177 -11.106 -17.164 1.00 96.62 451 ARG A CA 1
ATOM 3656 C C . ARG A 1 451 ? -1.250 -11.251 -16.082 1.00 96.62 451 ARG A C 1
ATOM 3658 O O . ARG A 1 451 ? -0.985 -10.942 -14.920 1.00 96.62 451 ARG A O 1
ATOM 3665 N N . SER A 1 452 ? -2.414 -11.807 -16.420 1.00 95.25 452 SER A N 1
ATOM 3666 C CA . SER A 1 452 ? -3.491 -12.080 -15.460 1.00 95.25 452 SER A CA 1
ATOM 3667 C C . SER A 1 452 ? -3.054 -13.066 -14.369 1.00 95.25 452 SER A C 1
ATOM 3669 O O . SER A 1 452 ? -3.319 -12.832 -13.187 1.00 95.25 452 SER A O 1
ATOM 3671 N N . LYS A 1 453 ? -2.322 -14.136 -14.714 1.00 94.62 453 LYS A N 1
ATOM 3672 C CA . LYS A 1 453 ? -1.777 -15.085 -13.725 1.00 94.62 453 LYS A CA 1
ATOM 3673 C C . LYS A 1 453 ? -0.749 -14.443 -12.800 1.00 94.62 453 LYS A C 1
ATOM 3675 O O . LYS A 1 453 ? -0.821 -14.663 -11.591 1.00 94.62 453 LYS A O 1
ATOM 3680 N N . GLN A 1 454 ? 0.148 -13.610 -13.328 1.00 96.56 454 GLN A N 1
ATOM 3681 C CA . GLN A 1 454 ? 1.101 -12.854 -12.509 1.00 96.56 454 GLN A CA 1
ATOM 3682 C C . GLN A 1 454 ? 0.381 -11.940 -11.514 1.00 96.56 454 GLN A C 1
ATOM 3684 O O . GLN A 1 454 ? 0.696 -11.960 -10.327 1.00 96.56 454 GLN A O 1
ATOM 3689 N N . ALA A 1 455 ? -0.651 -11.216 -11.954 1.00 95.31 455 ALA A N 1
ATOM 3690 C CA . ALA A 1 455 ? -1.458 -10.389 -11.060 1.00 95.31 455 ALA A CA 1
ATOM 3691 C C . ALA A 1 455 ? -2.221 -11.203 -10.005 1.00 95.31 455 ALA A C 1
ATOM 3693 O O . ALA A 1 455 ? -2.355 -10.773 -8.858 1.00 95.31 455 ALA A O 1
ATOM 3694 N N . ASN A 1 456 ? -2.699 -12.401 -10.349 1.00 93.19 456 ASN A N 1
ATOM 3695 C CA . ASN A 1 456 ? -3.353 -13.291 -9.390 1.00 93.19 456 ASN A CA 1
ATOM 3696 C C . ASN A 1 456 ? -2.383 -13.814 -8.323 1.00 93.19 456 ASN A C 1
ATOM 3698 O O . ASN A 1 456 ? -2.729 -13.780 -7.138 1.00 93.19 456 ASN A O 1
ATOM 3702 N N . MET A 1 457 ? -1.172 -14.230 -8.708 1.00 94.38 457 MET A N 1
ATOM 3703 C CA . MET A 1 457 ? -0.111 -14.608 -7.764 1.00 94.38 457 MET A CA 1
ATOM 3704 C C . MET A 1 457 ? 0.280 -13.427 -6.869 1.00 94.38 457 MET A C 1
ATOM 3706 O O . MET A 1 457 ? 0.302 -13.559 -5.647 1.00 94.38 457 MET A O 1
ATOM 3710 N N . ALA A 1 458 ? 0.520 -12.259 -7.470 1.00 96.12 458 ALA A N 1
ATOM 3711 C CA . ALA A 1 458 ? 0.922 -11.049 -6.767 1.00 96.12 458 ALA A CA 1
ATOM 3712 C C . ALA A 1 458 ? -0.124 -10.624 -5.726 1.00 96.12 458 ALA A C 1
ATOM 3714 O O . ALA A 1 458 ? 0.195 -10.452 -4.548 1.00 96.12 458 ALA A O 1
ATOM 3715 N N . ARG A 1 459 ? -1.399 -10.546 -6.124 1.00 92.94 459 ARG A N 1
ATOM 3716 C CA . ARG A 1 459 ? -2.504 -10.192 -5.222 1.00 92.94 459 ARG A CA 1
ATOM 3717 C C . ARG A 1 459 ? -2.670 -11.198 -4.084 1.00 92.94 459 ARG A C 1
ATOM 3719 O O . ARG A 1 459 ? -2.984 -10.802 -2.971 1.00 92.94 459 ARG A O 1
ATOM 3726 N N . SER A 1 460 ? -2.454 -12.485 -4.355 1.00 91.06 460 SER A N 1
ATOM 3727 C CA . SER A 1 460 ? -2.522 -13.538 -3.331 1.00 91.06 460 SER A CA 1
ATOM 3728 C C . SER A 1 460 ? -1.387 -13.441 -2.304 1.00 91.06 460 SER A C 1
ATOM 3730 O O . SER A 1 460 ? -1.510 -13.968 -1.209 1.00 91.06 460 SER A O 1
ATOM 3732 N N . ALA A 1 461 ? -0.293 -12.749 -2.626 1.00 94.12 461 ALA A N 1
ATOM 3733 C CA . ALA A 1 461 ? 0.804 -12.483 -1.699 1.00 94.12 461 ALA A CA 1
ATOM 3734 C C . ALA A 1 461 ? 0.663 -11.158 -0.924 1.00 94.12 461 ALA A C 1
ATOM 3736 O O . ALA A 1 461 ? 1.525 -10.848 -0.104 1.00 94.12 461 ALA A O 1
ATOM 3737 N N . GLY A 1 462 ? -0.393 -10.374 -1.174 1.00 94.38 462 GLY A N 1
ATOM 3738 C CA . GLY A 1 462 ? -0.577 -9.035 -0.598 1.00 94.38 462 GLY A CA 1
ATOM 3739 C C . GLY A 1 462 ? 0.058 -7.899 -1.415 1.00 94.38 462 GLY A C 1
ATOM 3740 O O . GLY A 1 462 ? 0.188 -6.777 -0.924 1.00 94.38 462 GLY A O 1
ATOM 3741 N N . ILE A 1 463 ? 0.459 -8.150 -2.670 1.00 97.56 463 ILE A N 1
ATOM 3742 C CA . ILE A 1 463 ? 0.972 -7.101 -3.564 1.00 97.56 463 ILE A CA 1
ATOM 3743 C C . ILE A 1 463 ? -0.198 -6.261 -4.080 1.00 97.56 463 ILE A C 1
ATOM 3745 O O . ILE A 1 463 ? -1.157 -6.783 -4.649 1.00 97.56 463 ILE A O 1
ATOM 3749 N N . THR A 1 464 ? -0.107 -4.946 -3.886 1.00 96.31 464 THR A N 1
ATOM 3750 C CA . THR A 1 464 ? -1.138 -3.974 -4.270 1.00 96.31 464 THR A CA 1
ATOM 3751 C C . THR A 1 464 ? -1.124 -3.691 -5.768 1.00 96.31 464 THR A C 1
ATOM 3753 O O . THR A 1 464 ? -2.188 -3.567 -6.368 1.00 96.31 464 THR A O 1
ATOM 3756 N N . GLY A 1 465 ? 0.057 -3.574 -6.376 1.00 97.69 465 GLY A N 1
ATOM 3757 C CA . GLY A 1 465 ? 0.177 -3.228 -7.789 1.00 97.69 465 GLY A CA 1
ATOM 3758 C C . GLY A 1 465 ? 1.588 -3.344 -8.350 1.00 97.69 465 GLY A C 1
ATOM 3759 O O . GLY A 1 465 ? 2.526 -3.719 -7.642 1.00 97.69 465 GLY A O 1
ATOM 3760 N N . PHE A 1 466 ? 1.728 -2.983 -9.623 1.00 98.50 466 PHE A N 1
ATOM 3761 C CA . PHE A 1 466 ? 3.002 -3.005 -10.340 1.00 98.50 466 PHE A CA 1
ATOM 3762 C C . PHE A 1 466 ? 3.496 -1.603 -10.710 1.00 98.50 466 PHE A C 1
ATOM 3764 O O . PHE A 1 466 ? 2.713 -0.688 -10.965 1.00 98.50 466 PHE A O 1
ATOM 3771 N N . VAL A 1 467 ? 4.816 -1.448 -10.766 1.00 98.56 467 VAL A N 1
ATOM 3772 C CA . VAL A 1 467 ? 5.490 -0.244 -11.264 1.00 98.56 467 VAL A CA 1
ATOM 3773 C C . VAL A 1 467 ? 6.189 -0.630 -12.557 1.00 98.56 467 VAL A C 1
ATOM 3775 O O . VAL A 1 467 ? 7.272 -1.211 -12.530 1.00 98.56 467 VAL A O 1
ATOM 3778 N N . TYR A 1 468 ? 5.550 -0.366 -13.691 1.00 98.50 468 TYR A N 1
ATOM 3779 C CA . TYR A 1 468 ? 6.094 -0.761 -14.986 1.00 98.50 468 TYR A CA 1
ATOM 3780 C C . TYR A 1 468 ? 7.191 0.196 -15.421 1.00 98.50 468 TYR A C 1
ATOM 3782 O O . TYR A 1 468 ? 6.976 1.411 -15.471 1.00 98.50 468 TYR A O 1
ATOM 3790 N N . TYR A 1 469 ? 8.336 -0.349 -15.823 1.00 98.06 469 TYR A N 1
ATOM 3791 C CA . TYR A 1 469 ? 9.296 0.454 -16.562 1.00 98.06 469 TYR A CA 1
ATOM 3792 C C . TYR A 1 469 ? 8.712 0.870 -17.908 1.00 98.06 469 TYR A C 1
ATOM 3794 O O . TYR A 1 469 ? 8.208 0.057 -18.682 1.00 98.06 469 TYR A O 1
ATOM 3802 N N . HIS A 1 470 ? 8.809 2.160 -18.189 1.00 97.31 470 HIS A N 1
ATOM 3803 C CA . HIS A 1 470 ? 8.489 2.761 -19.466 1.00 97.31 470 HIS A CA 1
ATOM 3804 C C . HIS A 1 470 ? 9.747 3.424 -20.032 1.00 97.31 470 HIS A C 1
ATOM 3806 O O . HIS A 1 470 ? 10.477 4.108 -19.313 1.00 97.31 470 HIS A O 1
ATOM 3812 N N . TYR A 1 471 ? 9.982 3.238 -21.331 1.00 96.06 471 TYR A N 1
ATOM 3813 C CA . TYR A 1 471 ? 11.147 3.768 -22.027 1.00 96.06 471 TYR A CA 1
ATOM 3814 C C . TYR A 1 471 ? 10.724 4.752 -23.114 1.00 96.06 471 TYR A C 1
ATOM 3816 O O . TYR A 1 471 ? 9.951 4.408 -24.016 1.00 96.06 471 TYR A O 1
ATOM 3824 N N . TRP A 1 472 ? 11.275 5.960 -23.019 1.00 95.38 472 TRP A N 1
ATOM 3825 C CA . TRP A 1 472 ? 11.069 7.055 -23.957 1.00 95.38 472 TRP A CA 1
ATOM 3826 C C . TRP A 1 472 ? 12.400 7.737 -24.265 1.00 95.38 472 TRP A C 1
ATOM 3828 O O . TRP A 1 472 ? 13.078 8.227 -23.357 1.00 95.38 472 TRP A O 1
ATOM 3838 N N . PHE A 1 473 ? 12.755 7.773 -25.543 1.00 93.88 473 PHE A N 1
ATOM 3839 C CA . PHE A 1 473 ? 14.020 8.283 -26.053 1.00 93.88 473 PHE A CA 1
ATOM 3840 C C . PHE A 1 473 ? 13.789 9.430 -27.022 1.00 93.88 473 PHE A C 1
ATOM 3842 O O . PHE A 1 473 ? 12.930 9.367 -27.900 1.00 93.88 473 PHE A O 1
ATOM 3849 N N . VAL A 1 474 ? 14.629 10.448 -26.911 1.00 90.38 474 VAL A N 1
ATOM 3850 C CA . VAL A 1 474 ? 14.728 11.538 -27.879 1.00 90.38 474 VAL A CA 1
ATOM 3851 C C . VAL A 1 474 ? 16.126 11.509 -28.494 1.00 90.38 474 VAL A C 1
ATOM 3853 O O . VAL A 1 474 ? 17.055 10.946 -27.909 1.00 90.38 474 VAL A O 1
ATOM 3856 N N . GLY A 1 475 ? 16.268 12.087 -29.686 1.00 83.25 475 GLY A N 1
ATOM 3857 C CA . GLY A 1 475 ? 17.554 12.293 -30.344 1.00 83.25 475 GLY A CA 1
ATOM 3858 C C . GLY A 1 475 ? 17.759 11.454 -31.601 1.00 83.25 475 GLY A C 1
ATOM 3859 O O . GLY A 1 475 ? 16.934 10.626 -31.986 1.00 83.25 475 GLY A O 1
ATOM 3860 N N . LYS A 1 476 ? 18.909 11.664 -32.250 1.00 71.69 476 LYS A N 1
ATOM 3861 C CA . LYS A 1 476 ? 19.224 11.152 -33.600 1.00 71.69 476 LYS A CA 1
ATOM 3862 C C . LYS A 1 476 ? 19.158 9.620 -33.740 1.00 71.69 476 LYS A C 1
ATOM 3864 O O . LYS A 1 476 ? 18.947 9.125 -34.841 1.00 71.69 476 LYS A O 1
ATOM 3869 N N . ASN A 1 477 ? 19.338 8.885 -32.640 1.00 73.50 477 ASN A N 1
ATOM 3870 C CA . ASN A 1 477 ? 19.326 7.416 -32.601 1.00 73.50 477 ASN A CA 1
ATOM 3871 C C . ASN A 1 477 ? 18.150 6.838 -31.792 1.00 73.50 477 ASN A C 1
ATOM 3873 O O . ASN A 1 477 ? 18.163 5.646 -31.469 1.00 73.50 477 ASN A O 1
ATOM 3877 N N . ALA A 1 478 ? 17.161 7.664 -31.437 1.00 82.50 478 ALA A N 1
ATOM 3878 C CA . ALA A 1 478 ? 15.947 7.191 -30.788 1.00 82.50 478 ALA A CA 1
ATOM 3879 C C . ALA A 1 478 ? 15.166 6.236 -31.717 1.00 82.50 478 ALA A C 1
ATOM 3881 O O . ALA A 1 478 ? 15.280 6.330 -32.944 1.00 82.50 478 ALA A O 1
ATOM 3882 N N . PRO A 1 479 ? 14.361 5.310 -31.165 1.00 83.62 479 PRO A N 1
ATOM 3883 C CA . PRO A 1 479 ? 13.382 4.558 -31.943 1.00 83.62 479 PRO A CA 1
ATOM 3884 C C . PRO A 1 479 ? 12.500 5.486 -32.788 1.00 83.62 479 PRO A C 1
ATOM 3886 O O . PRO A 1 479 ? 12.197 6.600 -32.365 1.00 83.62 479 PRO A O 1
ATOM 3889 N N . ILE A 1 480 ? 12.019 5.003 -33.940 1.00 75.12 480 ILE A N 1
ATOM 3890 C CA . ILE A 1 480 ? 11.208 5.776 -34.912 1.00 75.12 480 ILE A CA 1
ATOM 3891 C C . ILE A 1 480 ? 9.975 6.440 -34.265 1.00 75.12 480 ILE A C 1
ATOM 3893 O O . ILE A 1 480 ? 9.469 7.439 -34.765 1.00 75.12 480 ILE A O 1
ATOM 3897 N N . CYS A 1 481 ? 9.504 5.915 -33.132 1.00 83.31 481 CYS A N 1
ATOM 3898 C CA . CYS A 1 481 ? 8.373 6.457 -32.384 1.00 83.31 481 CYS A CA 1
ATOM 3899 C C . CYS A 1 481 ? 8.728 6.853 -30.944 1.00 83.31 481 CYS A C 1
ATOM 3901 O O . CYS A 1 481 ? 7.833 6.838 -30.105 1.00 83.31 481 CYS A O 1
ATOM 3903 N N . HIS A 1 482 ? 10.001 7.113 -30.626 1.00 91.94 482 HIS A N 1
ATOM 3904 C CA . HIS A 1 482 ? 10.535 7.405 -29.281 1.00 91.94 482 HIS A CA 1
ATOM 3905 C C . HIS A 1 482 ? 10.426 6.270 -28.248 1.00 91.94 482 HIS A C 1
ATOM 3907 O O . HIS A 1 482 ? 11.111 6.279 -27.231 1.00 91.94 482 HIS A O 1
ATOM 3913 N N . LYS A 1 483 ? 9.589 5.266 -28.496 1.00 92.88 483 LYS A N 1
ATOM 3914 C CA . LYS A 1 483 ? 9.241 4.203 -27.554 1.00 92.88 483 LYS A CA 1
ATOM 3915 C C . LYS A 1 483 ? 10.113 2.961 -27.735 1.00 92.88 483 LYS A C 1
ATOM 3917 O O . LYS A 1 483 ? 10.288 2.502 -28.859 1.00 92.88 483 LYS A O 1
ATOM 3922 N N . ALA A 1 484 ? 10.527 2.345 -26.631 1.00 92.62 484 ALA A N 1
ATOM 3923 C CA . ALA A 1 484 ? 11.088 0.990 -26.614 1.00 92.62 484 ALA A CA 1
ATOM 3924 C C . ALA A 1 484 ? 10.335 0.108 -25.604 1.00 92.62 484 ALA A C 1
ATOM 3926 O O . ALA A 1 484 ? 9.800 0.616 -24.620 1.00 92.62 484 ALA A O 1
ATOM 3927 N N . MET A 1 485 ? 10.261 -1.206 -25.858 1.00 93.00 485 MET A N 1
ATOM 3928 C CA . MET A 1 485 ? 9.554 -2.185 -25.000 1.00 93.00 485 MET A CA 1
ATOM 3929 C C . MET A 1 485 ? 8.113 -1.790 -24.613 1.00 93.00 485 MET A C 1
ATOM 3931 O O . MET A 1 485 ? 7.588 -2.194 -23.579 1.00 93.00 485 MET A O 1
ATOM 3935 N N . PHE A 1 486 ? 7.451 -0.994 -25.452 1.00 94.81 486 PHE A N 1
ATOM 3936 C CA . PHE A 1 486 ? 6.173 -0.364 -25.126 1.00 94.81 486 PHE A CA 1
ATOM 3937 C C . PHE A 1 486 ? 4.966 -1.289 -25.285 1.00 94.81 486 PHE A C 1
ATOM 3939 O O . PHE A 1 486 ? 3.905 -0.994 -24.746 1.00 94.81 486 PHE A O 1
ATOM 3946 N N . ARG A 1 487 ? 5.109 -2.403 -26.017 1.00 95.81 487 ARG A N 1
ATOM 3947 C CA . ARG A 1 487 ? 3.972 -3.248 -26.399 1.00 95.81 487 ARG A CA 1
ATOM 3948 C C . ARG A 1 487 ? 3.221 -3.793 -25.192 1.00 95.81 487 ARG A C 1
ATOM 3950 O O . ARG A 1 487 ? 2.012 -3.686 -25.163 1.00 95.81 487 ARG A O 1
ATOM 3957 N N . VAL A 1 488 ? 3.918 -4.291 -24.168 1.00 96.75 488 VAL A N 1
ATOM 3958 C CA . VAL A 1 488 ? 3.262 -4.801 -22.946 1.00 96.75 488 VAL A CA 1
ATOM 3959 C C . VAL A 1 488 ? 2.400 -3.729 -22.279 1.00 96.75 488 VAL A C 1
ATOM 3961 O O . VAL A 1 488 ? 1.299 -4.031 -21.841 1.00 96.75 488 VAL A O 1
ATOM 3964 N N . LEU A 1 489 ? 2.875 -2.483 -22.235 1.00 96.69 489 LEU A N 1
ATOM 3965 C CA . LEU A 1 489 ? 2.108 -1.361 -21.699 1.00 96.69 489 LEU A CA 1
ATOM 3966 C C . LEU A 1 489 ? 0.895 -1.032 -22.577 1.00 96.69 489 LEU A C 1
ATOM 3968 O O . LEU A 1 489 ? -0.202 -0.856 -22.059 1.00 96.69 489 LEU A O 1
ATOM 3972 N N . GLU A 1 490 ? 1.066 -0.960 -23.897 1.00 96.62 490 GLU A N 1
ATOM 3973 C CA . GLU A 1 490 ? -0.048 -0.682 -24.813 1.00 96.62 490 GLU A CA 1
ATOM 3974 C C . GLU A 1 490 ? -1.097 -1.806 -24.819 1.00 96.62 490 GLU A C 1
ATOM 3976 O O . GLU A 1 490 ? -2.285 -1.504 -24.879 1.00 96.62 490 GLU A O 1
ATOM 3981 N N . GLU A 1 491 ? -0.700 -3.072 -24.654 1.00 97.00 491 GLU A N 1
ATOM 3982 C CA . GLU A 1 491 ? -1.640 -4.192 -24.493 1.00 97.00 491 GLU A CA 1
ATOM 3983 C C . GLU A 1 491 ? -2.538 -4.003 -23.262 1.00 97.00 491 GLU A C 1
ATOM 3985 O O . GLU A 1 491 ? -3.739 -4.232 -23.358 1.00 97.00 491 GLU A O 1
ATOM 3990 N N . ILE A 1 492 ? -2.012 -3.478 -22.144 1.00 95.62 492 ILE A N 1
ATOM 3991 C CA . ILE A 1 492 ? -2.830 -3.158 -20.956 1.00 95.62 492 ILE A CA 1
ATOM 3992 C C . ILE A 1 492 ? -3.933 -2.148 -21.309 1.00 95.62 492 ILE A C 1
ATOM 3994 O O . ILE A 1 492 ? -5.049 -2.258 -20.809 1.00 95.62 492 ILE A O 1
ATOM 3998 N N . LEU A 1 493 ? -3.665 -1.179 -22.191 1.00 95.75 493 LEU A N 1
ATOM 3999 C CA . LEU A 1 493 ? -4.688 -0.224 -22.639 1.00 95.75 493 LEU A CA 1
ATOM 4000 C C . LEU A 1 493 ? -5.736 -0.866 -23.561 1.00 95.75 493 LEU A C 1
ATOM 4002 O O . LEU A 1 493 ? -6.866 -0.380 -23.625 1.00 95.75 493 LEU A O 1
ATOM 4006 N N . ILE A 1 494 ? -5.361 -1.923 -24.284 1.00 95.31 494 ILE A N 1
ATOM 4007 C CA . ILE A 1 494 ? -6.212 -2.608 -25.262 1.00 95.31 494 ILE A CA 1
ATOM 4008 C C . ILE A 1 494 ? -7.117 -3.628 -24.571 1.00 95.31 494 ILE A C 1
ATOM 4010 O O . ILE A 1 494 ? -8.336 -3.590 -24.749 1.00 95.31 494 ILE A O 1
ATOM 4014 N N . ASP A 1 495 ? -6.537 -4.545 -23.796 1.00 94.19 495 ASP A N 1
ATOM 4015 C CA . ASP A 1 495 ? -7.271 -5.652 -23.183 1.00 94.19 495 ASP A CA 1
ATOM 4016 C C . ASP A 1 495 ? -7.634 -5.422 -21.710 1.00 94.19 495 ASP A C 1
ATOM 4018 O O . ASP A 1 495 ? -8.550 -6.072 -21.199 1.00 94.19 495 ASP A O 1
ATOM 4022 N N . GLY A 1 496 ? -7.018 -4.438 -21.048 1.00 90.56 496 GLY A N 1
ATOM 4023 C CA . GLY A 1 496 ? -7.251 -4.134 -19.637 1.00 90.56 496 GLY A CA 1
ATOM 4024 C C . GLY A 1 496 ? -6.608 -5.133 -18.674 1.00 90.56 496 GLY A C 1
ATOM 4025 O O . GLY A 1 496 ? -6.902 -5.067 -17.481 1.00 90.56 496 GLY A O 1
ATOM 4026 N N . GLU A 1 497 ? -5.773 -6.054 -19.168 1.00 92.06 497 GLU A N 1
ATOM 4027 C CA . GLU A 1 497 ? -5.107 -7.079 -18.369 1.00 92.06 497 GLU A CA 1
ATOM 4028 C C . GLU A 1 497 ? -3.610 -6.766 -18.177 1.00 92.06 497 GLU A C 1
ATOM 4030 O O . GLU A 1 497 ? -2.888 -6.499 -19.145 1.00 92.06 497 GLU A O 1
ATOM 4035 N N . PRO A 1 498 ? -3.087 -6.873 -16.944 1.00 92.69 498 PRO A N 1
ATOM 4036 C CA . PRO A 1 498 ? -3.773 -7.423 -15.782 1.00 92.69 498 PRO A CA 1
ATOM 4037 C C . PRO A 1 498 ? -4.743 -6.435 -15.124 1.00 92.69 498 PRO A C 1
ATOM 4039 O O . PRO A 1 498 ? -4.439 -5.248 -15.006 1.00 92.69 498 PRO A O 1
ATOM 4042 N N . ASP A 1 499 ? -5.858 -6.945 -14.591 1.00 90.50 499 ASP A N 1
ATOM 4043 C CA . ASP A 1 499 ? -6.756 -6.171 -13.718 1.00 90.50 499 ASP A CA 1
ATOM 4044 C C . ASP A 1 499 ? -6.113 -5.892 -12.342 1.00 90.50 499 ASP A C 1
ATOM 4046 O O . ASP A 1 499 ? -6.441 -6.496 -11.315 1.00 90.50 499 ASP A O 1
ATOM 4050 N N . MET A 1 500 ? -5.103 -5.027 -12.322 1.00 93.50 500 MET A N 1
ATOM 4051 C CA . MET A 1 500 ? -4.304 -4.710 -11.145 1.00 93.50 500 MET A CA 1
ATOM 4052 C C . MET A 1 500 ? -3.881 -3.238 -11.170 1.00 93.50 500 MET A C 1
ATOM 4054 O O . MET A 1 500 ? -3.551 -2.726 -12.241 1.00 93.50 500 MET A O 1
ATOM 4058 N N . PRO A 1 501 ? -3.867 -2.544 -10.014 1.00 97.19 501 PRO A N 1
ATOM 4059 C CA . PRO A 1 501 ? -3.335 -1.193 -9.929 1.00 97.19 501 PRO A CA 1
ATOM 4060 C C . PRO A 1 501 ? -1.910 -1.098 -10.471 1.00 97.19 501 PRO A C 1
ATOM 4062 O O . PRO A 1 501 ? -1.078 -1.969 -10.198 1.00 97.19 501 PRO A O 1
ATOM 4065 N N . PHE A 1 502 ? -1.607 -0.023 -11.193 1.00 98.38 502 PHE A N 1
ATOM 4066 C CA . PHE A 1 502 ? -0.253 0.209 -11.678 1.00 98.38 502 PHE A CA 1
ATOM 4067 C C . PHE A 1 502 ? 0.113 1.688 -11.799 1.00 98.38 502 PHE A C 1
ATOM 4069 O O . PHE A 1 502 ? -0.740 2.574 -11.834 1.00 98.38 502 PHE A O 1
ATOM 4076 N N . MET A 1 503 ? 1.416 1.940 -11.862 1.00 98.38 503 MET A N 1
ATOM 4077 C CA . MET A 1 503 ? 2.007 3.230 -12.217 1.00 98.38 503 MET A CA 1
ATOM 4078 C C . MET A 1 503 ? 3.212 3.005 -13.135 1.00 98.38 503 MET A C 1
ATOM 4080 O O . MET A 1 503 ? 3.677 1.872 -13.293 1.00 98.38 503 MET A O 1
ATOM 4084 N N . LEU A 1 504 ? 3.726 4.081 -13.730 1.00 98.62 504 LEU A N 1
ATOM 4085 C CA . LEU A 1 504 ? 4.905 4.026 -14.593 1.00 98.62 504 LEU A CA 1
ATOM 4086 C C . LEU A 1 504 ? 6.156 4.555 -13.893 1.00 98.62 504 LEU A C 1
ATOM 4088 O O . LEU A 1 504 ? 6.103 5.533 -13.147 1.00 98.62 504 LEU A O 1
ATOM 4092 N N . SER A 1 505 ? 7.289 3.934 -14.214 1.00 98.06 505 SER A N 1
ATOM 4093 C CA . SER A 1 505 ? 8.626 4.454 -13.956 1.00 98.06 505 SER A CA 1
ATOM 4094 C C . SER A 1 505 ? 9.341 4.710 -15.270 1.00 98.06 505 SER A C 1
ATOM 4096 O O . SER A 1 505 ? 9.595 3.781 -16.035 1.00 98.06 505 SER A O 1
ATOM 4098 N N . TRP A 1 506 ? 9.654 5.972 -15.557 1.00 97.38 506 TRP A N 1
ATOM 4099 C CA . TRP A 1 506 ? 10.470 6.310 -16.710 1.00 97.38 506 TRP A CA 1
ATOM 4100 C C . TRP A 1 506 ? 11.914 5.904 -16.429 1.00 97.38 506 TRP A C 1
ATOM 4102 O O . TRP A 1 506 ? 12.627 6.575 -15.679 1.00 97.38 506 TRP A O 1
ATOM 4112 N N . ALA A 1 507 ? 12.329 4.792 -17.036 1.00 94.31 507 ALA A N 1
ATOM 4113 C CA . ALA A 1 507 ? 13.699 4.297 -17.023 1.00 94.31 507 ALA A CA 1
ATOM 4114 C C . ALA A 1 507 ? 14.549 5.165 -17.959 1.00 94.31 507 ALA A C 1
ATOM 4116 O O . ALA A 1 507 ? 14.879 4.788 -19.082 1.00 94.31 507 ALA A O 1
ATOM 4117 N N . ASN A 1 508 ? 14.829 6.380 -17.499 1.00 92.06 508 ASN A N 1
ATOM 4118 C CA . ASN A 1 508 ? 15.365 7.472 -18.296 1.00 92.06 508 ASN A CA 1
ATOM 4119 C C . ASN A 1 508 ? 16.890 7.414 -18.442 1.00 92.06 508 ASN A C 1
ATOM 4121 O O . ASN A 1 508 ? 17.539 8.444 -18.431 1.00 92.06 508 ASN A O 1
ATOM 4125 N N . GLU A 1 509 ? 17.491 6.231 -18.526 1.00 87.31 509 GLU A N 1
ATOM 4126 C CA . GLU A 1 509 ? 18.942 6.089 -18.672 1.00 87.31 509 GLU A CA 1
ATOM 4127 C C . GLU A 1 509 ? 19.338 5.597 -20.071 1.00 87.31 509 GLU A C 1
ATOM 4129 O O . GLU A 1 509 ? 18.593 4.844 -20.703 1.00 87.31 509 GLU A O 1
ATOM 4134 N N . PRO A 1 510 ? 20.525 5.988 -20.576 1.00 84.88 510 PRO A N 1
ATOM 4135 C CA . PRO A 1 510 ? 21.007 5.505 -21.863 1.00 84.88 510 PRO A CA 1
ATOM 4136 C C . PRO A 1 510 ? 21.269 3.998 -21.823 1.00 84.88 510 PRO A C 1
ATOM 4138 O O . PRO A 1 510 ? 21.872 3.475 -20.882 1.00 84.88 510 PRO A O 1
ATOM 4141 N N . TRP A 1 511 ? 20.913 3.298 -22.899 1.00 84.50 511 TRP A N 1
ATOM 4142 C CA . TRP A 1 511 ? 21.242 1.881 -23.040 1.00 84.50 511 TRP A CA 1
ATOM 4143 C C . TRP A 1 511 ? 22.658 1.740 -23.571 1.00 84.50 511 TRP A C 1
ATOM 4145 O O . TRP A 1 511 ? 22.986 2.234 -24.649 1.00 84.50 511 TRP A O 1
ATOM 4155 N N . ASN A 1 512 ? 23.511 1.033 -22.842 1.00 72.62 512 ASN A N 1
ATOM 4156 C CA . ASN A 1 512 ? 24.904 0.814 -23.213 1.00 72.62 512 ASN A CA 1
ATOM 4157 C C . ASN A 1 512 ? 25.208 -0.685 -23.351 1.00 72.62 512 ASN A C 1
ATOM 4159 O O . ASN A 1 512 ? 24.573 -1.525 -22.719 1.00 72.62 512 ASN A O 1
ATOM 4163 N N . LYS A 1 513 ? 26.223 -1.048 -24.148 1.00 58.47 513 LYS A N 1
ATOM 4164 C CA . LYS A 1 513 ? 26.671 -2.452 -24.258 1.00 58.47 513 LYS A CA 1
ATOM 4165 C C . LYS A 1 513 ? 27.252 -3.030 -22.956 1.00 58.47 513 LYS A C 1
ATOM 4167 O O . LYS A 1 513 ? 27.488 -4.231 -22.895 1.00 58.47 513 LYS A O 1
ATOM 4172 N N . ARG A 1 514 ? 27.456 -2.239 -21.889 1.00 50.66 514 ARG A N 1
ATOM 4173 C CA . ARG A 1 514 ? 27.856 -2.798 -20.579 1.00 50.66 514 ARG A CA 1
ATOM 4174 C C . ARG A 1 514 ? 26.757 -3.666 -19.970 1.00 50.66 514 ARG A C 1
ATOM 4176 O O . ARG A 1 514 ? 27.077 -4.573 -19.207 1.00 50.66 514 ARG A O 1
ATOM 4183 N N . TRP A 1 515 ? 25.502 -3.452 -20.364 1.00 44.97 515 TRP A N 1
ATOM 4184 C CA . TRP A 1 515 ? 24.379 -4.308 -19.984 1.00 44.97 515 TRP A CA 1
ATOM 4185 C C . TRP A 1 515 ? 24.527 -5.772 -20.459 1.00 44.97 515 TRP A C 1
ATOM 4187 O O . TRP A 1 515 ? 23.835 -6.634 -19.932 1.00 44.97 515 TRP A O 1
ATOM 4197 N N . SER A 1 516 ? 25.459 -6.090 -21.376 1.00 43.25 516 SER A N 1
ATOM 4198 C CA . SER A 1 516 ? 25.709 -7.455 -21.888 1.00 43.25 516 SER A CA 1
ATOM 4199 C C . SER A 1 516 ? 27.088 -8.048 -21.619 1.00 43.25 516 SER A C 1
ATOM 4201 O O . SER A 1 516 ? 27.485 -9.010 -22.279 1.00 43.25 516 SER A O 1
ATOM 4203 N N . GLY A 1 517 ? 27.862 -7.463 -20.704 1.00 41.97 517 GLY A N 1
ATOM 4204 C CA . GLY A 1 517 ? 29.129 -8.055 -20.257 1.00 41.97 517 GLY A CA 1
ATOM 4205 C C . GLY A 1 517 ? 30.263 -8.097 -21.291 1.00 41.97 517 GLY A C 1
ATOM 4206 O O . GLY A 1 517 ? 31.375 -8.487 -20.947 1.00 41.97 517 GLY A O 1
ATOM 4207 N N . LYS A 1 518 ? 30.057 -7.643 -22.535 1.00 40.00 518 LYS A N 1
ATOM 4208 C CA . LYS A 1 518 ? 31.123 -7.519 -23.543 1.00 40.00 518 LYS A CA 1
ATOM 4209 C C . LYS A 1 518 ? 31.814 -6.159 -23.421 1.00 40.00 518 LYS A C 1
ATOM 4211 O O . LYS A 1 518 ? 31.492 -5.209 -24.132 1.00 40.00 518 LYS A O 1
ATOM 4216 N N . SER A 1 519 ? 32.759 -6.056 -22.488 1.00 40.09 519 SER A N 1
ATOM 4217 C CA . SER A 1 519 ? 33.622 -4.881 -22.334 1.00 40.09 519 SER A CA 1
ATOM 4218 C C . SER A 1 519 ? 34.772 -4.896 -23.344 1.00 40.09 519 SER A C 1
ATOM 4220 O O . SER A 1 519 ? 35.688 -5.702 -23.215 1.00 40.09 519 SER A O 1
ATOM 4222 N N . SER A 1 520 ? 34.760 -3.947 -24.282 1.00 39.31 520 SER A N 1
ATOM 4223 C CA . SER A 1 520 ? 35.991 -3.286 -24.760 1.00 39.31 520 SER A CA 1
ATOM 4224 C C . SER A 1 520 ? 35.743 -1.957 -25.485 1.00 39.31 520 SER A C 1
ATOM 4226 O O . SER A 1 520 ? 36.665 -1.159 -25.569 1.00 39.31 520 SER A O 1
ATOM 4228 N N . ASN A 1 521 ? 34.512 -1.643 -25.914 1.00 40.69 521 ASN A N 1
ATOM 4229 C CA . ASN A 1 521 ? 34.176 -0.329 -26.474 1.00 40.69 521 ASN A CA 1
ATOM 4230 C C . ASN A 1 521 ? 32.944 0.274 -25.787 1.00 40.69 521 ASN A C 1
ATOM 4232 O O . ASN A 1 521 ? 31.945 -0.407 -25.563 1.00 40.69 521 ASN A O 1
ATOM 4236 N N . ASN A 1 522 ? 33.015 1.569 -25.474 1.00 48.03 522 ASN A N 1
ATOM 4237 C CA . ASN A 1 522 ? 31.983 2.393 -24.831 1.00 48.03 522 ASN A CA 1
ATOM 4238 C C . ASN A 1 522 ? 30.763 2.636 -25.759 1.00 48.03 522 ASN A C 1
ATOM 4240 O O . ASN A 1 522 ? 30.291 3.760 -25.913 1.00 48.03 522 ASN A O 1
ATOM 4244 N N . THR A 1 523 ? 30.276 1.606 -26.457 1.00 58.56 523 THR A N 1
ATOM 4245 C CA . THR A 1 523 ? 29.233 1.764 -27.473 1.00 58.56 523 THR A CA 1
ATOM 4246 C C . THR A 1 523 ? 27.865 1.866 -26.805 1.00 58.56 523 THR A C 1
ATOM 4248 O O . THR A 1 523 ? 27.313 0.883 -26.302 1.00 58.56 523 THR A O 1
ATOM 4251 N N . VAL A 1 524 ? 27.328 3.080 -26.796 1.00 67.31 524 VAL A N 1
ATOM 4252 C CA . VAL A 1 524 ? 25.932 3.375 -26.468 1.00 67.31 524 VAL A CA 1
ATOM 4253 C C . VAL A 1 524 ? 25.039 2.745 -27.550 1.00 67.31 524 VAL A C 1
ATOM 4255 O O . VAL A 1 524 ? 25.269 2.967 -28.736 1.00 67.31 524 VAL A O 1
ATOM 4258 N N . LEU A 1 525 ? 24.073 1.911 -27.148 1.00 78.50 525 LEU A N 1
ATOM 4259 C CA . LEU A 1 525 ? 23.094 1.251 -28.026 1.00 78.50 525 LEU A CA 1
ATOM 4260 C C . LEU A 1 525 ? 21.935 2.194 -28.359 1.00 78.50 525 LEU A C 1
ATOM 4262 O O . LEU A 1 525 ? 21.610 2.381 -29.529 1.00 78.50 525 LEU A O 1
ATOM 4266 N N . LEU A 1 526 ? 21.349 2.806 -27.326 1.00 82.25 526 LEU A N 1
ATOM 4267 C CA . LEU A 1 526 ? 20.394 3.906 -27.442 1.00 82.25 526 LEU A CA 1
ATOM 4268 C C . LEU A 1 526 ? 20.907 5.057 -26.588 1.00 82.25 526 LEU A C 1
ATOM 4270 O O . LEU A 1 526 ? 21.043 4.925 -25.370 1.00 82.25 526 LEU A O 1
ATOM 4274 N N . ASN A 1 527 ? 21.232 6.169 -27.245 1.00 84.12 527 ASN A N 1
ATOM 4275 C CA . ASN A 1 527 ? 21.590 7.387 -26.536 1.00 84.12 527 ASN A CA 1
ATOM 4276 C C . ASN A 1 527 ? 20.329 7.999 -25.932 1.00 84.12 527 ASN A C 1
ATOM 4278 O O . ASN A 1 527 ? 19.289 8.017 -26.587 1.00 84.12 527 ASN A O 1
ATOM 4282 N N . GLN A 1 528 ? 20.433 8.501 -24.705 1.00 87.38 528 GLN A N 1
ATOM 4283 C CA . GLN A 1 528 ? 19.330 9.188 -24.051 1.00 87.38 528 GLN A CA 1
ATOM 4284 C C . GLN A 1 528 ? 19.573 10.691 -24.125 1.00 87.38 528 GLN A C 1
ATOM 4286 O O . GLN A 1 528 ? 20.329 11.254 -23.335 1.00 87.38 528 GLN A O 1
ATOM 4291 N N . GLU A 1 529 ? 18.912 11.333 -25.083 1.00 89.38 529 GLU A N 1
ATOM 4292 C CA . GLU A 1 529 ? 18.677 12.772 -25.041 1.00 89.38 529 GLU A CA 1
ATOM 4293 C C . GLU A 1 529 ? 17.291 13.028 -24.441 1.00 89.38 529 GLU A C 1
ATOM 4295 O O . GLU A 1 529 ? 16.432 12.139 -24.401 1.00 89.38 529 GLU A O 1
ATOM 4300 N N . TYR A 1 530 ? 17.084 14.247 -23.949 1.00 90.38 530 TYR A N 1
ATOM 4301 C CA . TYR A 1 530 ? 15.840 14.638 -23.282 1.00 90.38 530 TYR A CA 1
ATOM 4302 C C . TYR A 1 530 ? 15.016 15.638 -24.078 1.00 90.38 530 TYR A C 1
ATOM 4304 O O . TYR A 1 530 ? 13.896 15.918 -23.676 1.00 90.38 530 TYR A O 1
ATOM 4312 N N . GLY A 1 531 ? 15.539 16.137 -25.199 1.00 92.50 531 GLY A N 1
ATOM 4313 C CA . GLY A 1 531 ? 14.787 17.003 -26.098 1.00 92.50 531 GLY A CA 1
ATOM 4314 C C . GLY A 1 531 ? 14.437 18.370 -25.524 1.00 92.50 531 GLY A C 1
ATOM 4315 O O . GLY A 1 531 ? 15.083 18.867 -24.592 1.00 92.50 531 GLY A O 1
ATOM 4316 N N . ASP A 1 532 ? 13.403 18.957 -26.113 1.00 94.88 532 ASP A N 1
ATOM 4317 C CA . ASP A 1 532 ? 12.835 20.250 -25.745 1.00 94.88 532 ASP A CA 1
ATOM 4318 C C . ASP A 1 532 ? 11.319 20.170 -25.471 1.00 94.88 532 ASP A C 1
ATOM 4320 O O . ASP A 1 532 ? 10.737 19.096 -25.317 1.00 94.88 532 ASP A O 1
ATOM 4324 N N . ILE A 1 533 ? 10.664 21.331 -25.394 1.00 97.12 533 ILE A N 1
ATOM 4325 C CA . ILE A 1 533 ? 9.229 21.467 -25.113 1.00 97.12 533 ILE A CA 1
ATOM 4326 C C . ILE A 1 533 ? 8.363 20.611 -26.051 1.00 97.12 533 ILE A C 1
ATOM 4328 O O . ILE A 1 533 ? 7.359 20.048 -25.600 1.00 97.12 533 ILE A O 1
ATOM 4332 N N . ALA A 1 534 ? 8.714 20.497 -27.336 1.00 96.44 534 ALA A N 1
ATOM 4333 C CA . ALA A 1 534 ? 7.941 19.710 -28.291 1.00 96.44 534 ALA A CA 1
ATOM 4334 C C . ALA A 1 534 ? 8.026 18.211 -27.964 1.00 96.44 534 ALA A C 1
ATOM 4336 O O . ALA A 1 534 ? 6.997 17.528 -27.921 1.00 96.44 534 ALA A O 1
ATOM 4337 N N . ASP A 1 535 ? 9.227 17.727 -27.642 1.00 96.00 535 ASP A N 1
ATOM 4338 C CA . ASP A 1 535 ? 9.461 16.338 -27.243 1.00 96.00 535 ASP A CA 1
ATOM 4339 C C . ASP A 1 535 ? 8.766 16.003 -25.917 1.00 96.00 535 ASP A C 1
ATOM 4341 O O . ASP A 1 535 ? 8.091 14.976 -25.798 1.00 96.00 535 ASP A O 1
ATOM 4345 N N . TRP A 1 536 ? 8.868 16.892 -24.925 1.00 97.44 536 TRP A N 1
ATOM 4346 C CA . TRP A 1 536 ? 8.222 16.726 -23.619 1.00 97.44 536 TRP A CA 1
ATOM 4347 C C . TRP A 1 536 ? 6.701 16.700 -23.738 1.00 97.44 536 TRP A C 1
ATOM 4349 O O . TRP A 1 536 ? 6.038 15.924 -23.047 1.00 97.44 536 TRP A O 1
ATOM 4359 N N . THR A 1 537 ? 6.141 17.518 -24.633 1.00 98.31 537 THR A N 1
ATOM 4360 C CA . THR A 1 537 ? 4.703 17.528 -24.927 1.00 98.31 537 THR A CA 1
ATOM 4361 C C . THR A 1 537 ? 4.264 16.208 -25.553 1.00 98.31 537 THR A C 1
ATOM 4363 O O . THR A 1 537 ? 3.209 15.674 -25.200 1.00 98.31 537 THR A O 1
ATOM 4366 N N . LEU A 1 538 ? 5.057 15.657 -26.477 1.00 97.69 538 LEU A N 1
ATOM 4367 C CA . LEU A 1 538 ? 4.764 14.368 -27.100 1.00 97.69 538 LEU A CA 1
ATOM 4368 C C . LEU A 1 538 ? 4.829 13.226 -26.078 1.00 97.69 538 LEU A C 1
ATOM 4370 O O . LEU A 1 538 ? 3.934 12.376 -26.052 1.00 97.69 538 LEU A O 1
ATOM 4374 N N . HIS A 1 539 ? 5.828 13.247 -25.193 1.00 97.94 539 HIS A N 1
ATOM 4375 C CA . HIS A 1 539 ? 5.951 12.270 -24.114 1.00 97.94 539 HIS A CA 1
ATOM 4376 C C . HIS A 1 539 ? 4.764 12.341 -23.151 1.00 97.94 539 HIS A C 1
ATOM 4378 O O . HIS A 1 539 ? 4.135 11.320 -22.874 1.00 97.94 539 HIS A O 1
ATOM 4384 N N . PHE A 1 540 ? 4.378 13.543 -22.714 1.00 98.56 540 PHE A N 1
ATOM 4385 C CA . PHE A 1 540 ? 3.202 13.729 -21.864 1.00 98.56 540 PHE A CA 1
ATOM 4386 C C . PHE A 1 540 ? 1.931 13.180 -22.523 1.00 98.56 540 PHE A C 1
ATOM 4388 O O . PHE A 1 540 ? 1.171 12.453 -21.889 1.00 98.56 540 PHE A O 1
ATOM 4395 N N . LYS A 1 541 ? 1.708 13.475 -23.812 1.00 98.31 541 LYS A N 1
ATOM 4396 C CA . LYS A 1 541 ? 0.547 12.959 -24.558 1.00 98.31 541 LYS A CA 1
ATOM 4397 C C . LYS A 1 541 ? 0.516 11.433 -24.597 1.00 98.31 541 LYS A C 1
ATOM 4399 O O . LYS A 1 541 ? -0.564 10.850 -24.551 1.00 98.31 541 LYS A O 1
ATOM 4404 N N . TYR A 1 542 ? 1.678 10.786 -24.660 1.00 98.25 542 TYR A N 1
ATOM 4405 C CA . TYR A 1 542 ? 1.767 9.335 -24.551 1.00 98.25 542 TYR A CA 1
ATOM 4406 C C . TYR A 1 542 ? 1.398 8.844 -23.142 1.00 98.25 542 TYR A C 1
ATOM 4408 O O . TYR A 1 542 ? 0.546 7.963 -23.012 1.00 98.25 542 TYR A O 1
ATOM 4416 N N . LEU A 1 543 ? 1.974 9.448 -22.095 1.00 98.62 543 LEU A N 1
ATOM 4417 C CA . LEU A 1 543 ? 1.699 9.114 -20.690 1.00 98.62 543 LEU A CA 1
ATOM 4418 C C . LEU A 1 543 ? 0.221 9.313 -20.316 1.00 98.62 543 LEU A C 1
ATOM 4420 O O . LEU A 1 543 ? -0.352 8.500 -19.591 1.00 98.62 543 LEU A O 1
ATOM 4424 N N . LEU A 1 544 ? -0.421 10.343 -20.868 1.00 98.62 544 LEU A N 1
ATOM 4425 C CA . LEU A 1 544 ? -1.821 10.681 -20.618 1.00 98.62 544 LEU A CA 1
ATOM 4426 C C . LEU A 1 544 ? -2.788 9.532 -20.943 1.00 98.62 544 LEU A C 1
ATOM 4428 O O . LEU A 1 544 ? -3.820 9.401 -20.281 1.00 98.62 544 LEU A O 1
ATOM 4432 N N . ASN A 1 545 ? -2.457 8.678 -21.918 1.00 98.12 545 ASN A N 1
ATOM 4433 C CA . ASN A 1 545 ? -3.262 7.492 -22.229 1.00 98.12 545 ASN A CA 1
ATOM 4434 C C . ASN A 1 545 ? -3.332 6.530 -21.034 1.00 98.12 545 ASN A C 1
ATOM 4436 O O . ASN A 1 545 ? -4.391 5.977 -20.750 1.00 98.12 545 ASN A O 1
ATOM 4440 N N . PHE A 1 546 ? -2.226 6.387 -20.301 1.00 98.38 546 PHE A N 1
ATOM 4441 C CA . PHE A 1 546 ? -2.145 5.561 -19.098 1.00 98.38 546 PHE A CA 1
ATOM 4442 C C . PHE A 1 546 ? -2.752 6.258 -17.892 1.00 98.38 546 PHE A C 1
ATOM 4444 O O . PHE A 1 546 ? -3.464 5.610 -17.139 1.00 98.38 546 PHE A O 1
ATOM 4451 N N . PHE A 1 547 ? -2.549 7.569 -17.734 1.00 98.38 547 PHE A N 1
ATOM 4452 C CA . PHE A 1 547 ? -3.135 8.322 -16.617 1.00 98.38 547 PHE A CA 1
ATOM 4453 C C . PHE A 1 547 ? -4.662 8.209 -16.581 1.00 98.38 547 PHE A C 1
ATOM 4455 O O . PHE A 1 547 ? -5.253 8.190 -15.509 1.00 98.38 547 PHE A O 1
ATOM 4462 N N . ARG A 1 548 ? -5.297 8.090 -17.755 1.00 96.69 548 ARG A N 1
ATOM 4463 C CA . ARG A 1 548 ? -6.746 7.885 -17.908 1.00 96.69 548 ARG A CA 1
ATOM 4464 C C . ARG A 1 548 ? -7.207 6.449 -17.651 1.00 96.69 548 ARG A C 1
ATOM 4466 O O . ARG A 1 548 ? -8.412 6.202 -17.627 1.00 96.69 548 ARG A O 1
ATOM 4473 N N . HIS A 1 549 ? -6.290 5.497 -17.499 1.00 97.31 549 HIS A N 1
ATOM 4474 C CA . HIS A 1 549 ? -6.646 4.111 -17.239 1.00 97.31 549 HIS A CA 1
ATOM 4475 C C . HIS A 1 549 ? -7.246 3.979 -15.824 1.00 97.31 549 HIS A C 1
ATOM 4477 O O . HIS A 1 549 ? -6.676 4.511 -14.874 1.00 97.31 549 HIS A O 1
ATOM 4483 N N . PRO A 1 550 ? -8.359 3.245 -15.632 1.00 94.19 550 PRO A N 1
ATOM 4484 C CA . PRO A 1 550 ? -9.049 3.167 -14.337 1.00 94.19 550 PRO A CA 1
ATOM 4485 C C . PRO A 1 550 ? -8.202 2.555 -13.213 1.00 94.19 550 PRO A C 1
ATOM 4487 O O . PRO A 1 550 ? -8.376 2.904 -12.051 1.00 94.19 550 PRO A O 1
ATOM 4490 N N . ASN A 1 551 ? -7.270 1.664 -13.561 1.00 95.69 551 ASN A N 1
ATOM 4491 C CA . ASN A 1 551 ? -6.332 1.063 -12.608 1.00 95.69 551 ASN A CA 1
ATOM 4492 C C . ASN A 1 551 ? -5.041 1.887 -12.422 1.00 95.69 551 ASN A C 1
ATOM 4494 O O . ASN A 1 551 ? -4.137 1.446 -11.711 1.00 95.69 551 ASN A O 1
ATOM 4498 N N . TYR A 1 552 ? -4.921 3.059 -13.057 1.00 98.06 552 TYR A N 1
ATOM 4499 C CA . TYR A 1 552 ? -3.762 3.921 -12.853 1.00 98.06 552 TYR A CA 1
ATOM 4500 C C . TYR A 1 552 ? -3.794 4.538 -11.458 1.00 98.06 552 TYR A C 1
ATOM 4502 O O . TYR A 1 552 ? -4.823 5.025 -10.989 1.00 98.06 552 TYR A O 1
ATOM 4510 N N . ILE A 1 553 ? -2.660 4.513 -10.770 1.00 97.12 553 ILE A N 1
ATOM 4511 C CA . ILE A 1 553 ? -2.592 4.969 -9.385 1.00 97.12 553 ILE A CA 1
ATOM 4512 C C . ILE A 1 553 ? -2.592 6.491 -9.330 1.00 97.12 553 ILE A C 1
ATOM 4514 O O . ILE A 1 553 ? -1.770 7.162 -9.960 1.00 97.12 553 ILE A O 1
ATOM 4518 N N . LEU A 1 554 ? -3.493 7.011 -8.500 1.00 94.75 554 LEU A N 1
ATOM 4519 C CA . LEU A 1 554 ? -3.596 8.424 -8.178 1.00 94.75 554 LEU A CA 1
ATOM 4520 C C . LEU A 1 554 ? -3.313 8.649 -6.691 1.00 94.75 554 LEU A C 1
ATOM 4522 O O . LEU A 1 554 ? -3.739 7.856 -5.841 1.00 94.75 554 LEU A O 1
ATOM 4526 N N . ILE A 1 555 ? -2.677 9.772 -6.371 1.00 91.69 555 ILE A N 1
ATOM 4527 C CA . ILE A 1 555 ? -2.646 10.312 -5.011 1.00 91.69 555 ILE A CA 1
ATOM 4528 C C . ILE A 1 555 ? -3.262 11.706 -5.026 1.00 91.69 555 ILE A C 1
ATOM 4530 O O . ILE A 1 555 ? -2.872 12.549 -5.827 1.00 91.69 555 ILE A O 1
ATOM 4534 N N . HIS A 1 556 ? -4.279 11.927 -4.187 1.00 88.75 556 HIS A N 1
ATOM 4535 C CA . HIS A 1 556 ? -5.043 13.180 -4.156 1.00 88.75 556 HIS A CA 1
ATOM 4536 C C . HIS A 1 556 ? -5.532 13.628 -5.551 1.00 88.75 556 HIS A C 1
ATOM 4538 O O . HIS A 1 556 ? -5.525 14.807 -5.890 1.00 88.75 556 HIS A O 1
ATOM 4544 N N . GLY A 1 557 ? -5.916 12.658 -6.391 1.00 93.31 557 GLY A N 1
ATOM 4545 C CA . GLY A 1 557 ? -6.358 12.882 -7.771 1.00 93.31 557 GLY A CA 1
ATOM 4546 C C . GLY A 1 557 ? -5.238 13.105 -8.795 1.00 93.31 557 GLY A C 1
ATOM 4547 O O . GLY A 1 557 ? -5.534 13.163 -9.983 1.00 93.31 557 GLY A O 1
ATOM 4548 N N . LYS A 1 558 ? -3.968 13.198 -8.384 1.00 96.81 558 LYS A N 1
ATOM 4549 C CA . LYS A 1 558 ? -2.820 13.352 -9.288 1.00 96.81 558 LYS A CA 1
ATOM 4550 C C . LYS A 1 558 ? -2.292 11.985 -9.753 1.00 96.81 558 LYS A C 1
ATOM 4552 O O . LYS A 1 558 ? -2.014 11.152 -8.884 1.00 96.81 558 LYS A O 1
ATOM 4557 N N . PRO A 1 559 ? -2.104 11.726 -11.063 1.00 98.38 559 PRO A N 1
ATOM 4558 C CA . PRO A 1 559 ? -1.399 10.537 -11.537 1.00 98.38 559 PRO A CA 1
ATOM 4559 C C . PRO A 1 559 ? 0.013 10.460 -10.974 1.00 98.38 559 PRO A C 1
ATOM 4561 O O . PRO A 1 559 ? 0.746 11.446 -10.980 1.00 98.38 559 PRO A O 1
ATOM 4564 N N . VAL A 1 560 ? 0.389 9.275 -10.500 1.00 98.19 560 VAL A N 1
ATOM 4565 C CA . VAL A 1 560 ? 1.737 9.012 -9.994 1.00 98.19 560 VAL A CA 1
ATOM 4566 C C . VAL A 1 560 ? 2.678 8.694 -11.152 1.00 98.19 560 VAL A C 1
ATOM 4568 O O . VAL A 1 560 ? 2.371 7.834 -11.977 1.00 98.19 560 VAL A O 1
ATOM 4571 N N . LEU A 1 561 ? 3.840 9.341 -11.207 1.00 98.25 561 LEU A N 1
ATOM 4572 C CA . LEU A 1 561 ? 4.899 9.030 -12.168 1.00 98.25 561 LEU A CA 1
ATOM 4573 C C . LEU A 1 561 ? 6.245 8.963 -11.451 1.00 98.25 561 LEU A C 1
ATOM 4575 O O . LEU A 1 561 ? 6.627 9.900 -10.753 1.00 98.25 561 LEU A O 1
ATOM 4579 N N . VAL A 1 562 ? 6.976 7.869 -11.659 1.00 97.06 562 VAL A N 1
ATOM 4580 C CA . VAL A 1 562 ? 8.336 7.706 -11.144 1.00 97.06 562 VAL A CA 1
ATOM 4581 C C . VAL A 1 562 ? 9.346 8.133 -12.217 1.00 97.06 562 VAL A C 1
ATOM 4583 O O . VAL A 1 562 ? 9.260 7.685 -13.359 1.00 97.06 562 VAL A O 1
ATOM 4586 N N . ILE A 1 563 ? 10.339 8.945 -11.856 1.00 94.06 563 ILE A N 1
ATOM 4587 C CA . ILE A 1 563 ? 11.515 9.241 -12.688 1.00 94.06 563 ILE A CA 1
ATOM 4588 C C . ILE A 1 563 ? 12.710 8.490 -12.106 1.00 94.06 563 ILE A C 1
ATOM 4590 O O . ILE A 1 563 ? 13.120 8.740 -10.970 1.00 94.06 563 ILE A O 1
ATOM 4594 N N . TYR A 1 564 ? 13.264 7.549 -12.873 1.00 91.44 564 TYR A N 1
ATOM 4595 C CA . TYR A 1 564 ? 14.225 6.588 -12.338 1.00 91.44 564 TYR A CA 1
ATOM 4596 C C . TYR A 1 564 ? 15.576 7.223 -11.967 1.00 91.44 564 TYR A C 1
ATOM 4598 O O . TYR A 1 564 ? 16.152 6.888 -10.934 1.00 91.44 564 TYR A O 1
ATOM 4606 N N . ARG A 1 565 ? 16.083 8.146 -12.791 1.00 87.62 565 ARG A N 1
ATOM 4607 C CA . ARG A 1 565 ? 17.428 8.740 -12.707 1.00 87.62 565 ARG A CA 1
ATOM 4608 C C . ARG A 1 565 ? 17.373 10.254 -12.905 1.00 87.62 565 ARG A C 1
ATOM 4610 O O . ARG A 1 565 ? 17.712 10.766 -13.972 1.00 87.62 565 ARG A O 1
ATOM 4617 N N . LEU A 1 566 ? 16.964 10.989 -11.872 1.00 85.19 566 LEU A N 1
ATOM 4618 C CA . LEU A 1 566 ? 16.821 12.452 -11.934 1.00 85.19 566 LEU A CA 1
ATOM 4619 C C . LEU A 1 566 ? 18.071 13.181 -12.436 1.00 85.19 566 LEU A C 1
ATOM 4621 O O . LEU A 1 566 ? 17.960 14.104 -13.240 1.00 85.19 566 LEU A O 1
ATOM 4625 N N . GLY A 1 567 ? 19.257 12.771 -11.978 1.00 81.44 567 GLY A N 1
ATOM 4626 C CA . GLY A 1 567 ? 20.495 13.491 -12.261 1.00 81.44 567 GLY A CA 1
ATOM 4627 C C . GLY A 1 567 ? 20.871 13.566 -13.743 1.00 81.44 567 GLY A C 1
ATOM 4628 O O . GLY A 1 567 ? 21.646 14.441 -14.122 1.00 81.44 567 GLY A O 1
ATOM 4629 N N . HIS A 1 568 ? 20.287 12.724 -14.604 1.00 84.25 568 HIS A N 1
ATOM 4630 C CA . HIS A 1 568 ? 20.512 12.823 -16.047 1.00 84.25 568 HIS A CA 1
ATOM 4631 C C . HIS A 1 568 ? 19.748 13.976 -16.712 1.00 84.25 568 HIS A C 1
ATOM 4633 O O . HIS A 1 568 ? 20.174 14.457 -17.758 1.00 84.25 568 HIS A O 1
ATOM 4639 N N . LEU A 1 569 ? 18.642 14.436 -16.121 1.00 86.25 569 LEU A N 1
ATOM 4640 C CA . LEU A 1 569 ? 17.808 15.495 -16.698 1.00 86.25 569 LEU A CA 1
ATOM 4641 C C . LEU A 1 569 ? 18.396 16.893 -16.479 1.00 86.25 569 LEU A C 1
ATOM 4643 O O . LEU A 1 569 ? 18.055 17.809 -17.221 1.00 86.25 569 LEU A O 1
ATOM 4647 N N . SER A 1 570 ? 19.292 17.063 -15.497 1.00 83.44 570 SER A N 1
ATOM 4648 C CA . SER A 1 570 ? 20.041 18.303 -15.251 1.00 83.44 570 SER A CA 1
ATOM 4649 C C . SER A 1 570 ? 19.157 19.564 -15.380 1.00 83.44 570 SER A C 1
ATOM 4651 O O . SER A 1 570 ? 18.103 19.660 -14.751 1.00 83.44 570 SER A O 1
ATOM 4653 N N . LYS A 1 571 ? 19.554 20.538 -16.209 1.00 85.00 571 LYS A N 1
ATOM 4654 C CA . LYS A 1 571 ? 18.837 21.804 -16.438 1.00 85.00 571 LYS A CA 1
ATOM 4655 C C . LYS A 1 571 ? 17.459 21.652 -17.097 1.00 85.00 571 LYS A C 1
ATOM 4657 O O . LYS A 1 571 ? 16.660 22.579 -17.010 1.00 85.00 571 LYS A O 1
ATOM 4662 N N . GLN A 1 572 ? 17.183 20.533 -17.767 1.00 90.00 572 GLN A N 1
ATOM 4663 C CA . GLN A 1 572 ? 15.898 20.271 -18.417 1.00 90.00 572 GLN A CA 1
ATOM 4664 C C . GLN A 1 572 ? 14.815 19.871 -17.412 1.00 90.00 572 GLN A C 1
ATOM 4666 O O . GLN A 1 572 ? 13.637 20.055 -17.704 1.00 90.00 572 GLN A O 1
ATOM 4671 N N . LEU A 1 573 ? 15.191 19.371 -16.227 1.00 90.31 573 LEU A N 1
ATOM 4672 C CA . LEU A 1 573 ? 14.235 18.855 -15.248 1.00 90.31 573 LEU A CA 1
ATOM 4673 C C . LEU A 1 573 ? 13.188 19.907 -14.828 1.00 90.31 573 LEU A C 1
ATOM 4675 O O . LEU A 1 573 ? 12.008 19.646 -15.065 1.00 90.31 573 LEU A O 1
ATOM 4679 N N . PRO A 1 574 ? 13.539 21.094 -14.281 1.00 90.44 574 PRO A N 1
ATOM 4680 C CA . PRO A 1 574 ? 12.515 22.043 -13.838 1.00 90.44 574 PRO A CA 1
ATOM 4681 C C . PRO A 1 574 ? 11.537 22.501 -14.940 1.00 90.44 574 PRO A C 1
ATOM 4683 O O . PRO A 1 574 ? 10.329 22.421 -14.713 1.00 90.44 574 PRO A O 1
ATOM 4686 N N . PRO A 1 575 ? 11.979 22.944 -16.141 1.00 94.06 575 PRO A N 1
ATOM 4687 C CA . PRO A 1 575 ? 11.038 23.384 -17.171 1.00 94.06 575 PRO A CA 1
ATOM 4688 C C . PRO A 1 575 ? 10.171 22.240 -17.719 1.00 94.06 575 PRO A C 1
ATOM 4690 O O . PRO A 1 575 ? 8.996 22.468 -18.004 1.00 94.06 575 PRO A O 1
ATOM 4693 N N . MET A 1 576 ? 10.703 21.017 -17.817 1.00 95.56 576 MET A N 1
ATOM 4694 C CA . MET A 1 576 ? 9.930 19.846 -18.240 1.00 95.56 576 MET A CA 1
ATOM 4695 C C . MET A 1 576 ? 8.833 19.497 -17.231 1.00 95.56 576 MET A C 1
ATOM 4697 O O . MET A 1 576 ? 7.684 19.292 -17.622 1.00 95.56 576 MET A O 1
ATOM 4701 N N . LEU A 1 577 ? 9.159 19.465 -15.935 1.00 95.12 577 LEU A N 1
ATOM 4702 C CA . LEU A 1 577 ? 8.173 19.172 -14.896 1.00 95.12 577 LEU A CA 1
ATOM 4703 C C . LEU A 1 577 ? 7.098 20.254 -14.817 1.00 95.12 577 LEU A C 1
ATOM 4705 O O . LEU A 1 577 ? 5.921 19.917 -14.738 1.00 95.12 577 LEU A O 1
ATOM 4709 N N . ASN A 1 578 ? 7.472 21.533 -14.916 1.00 95.38 578 ASN A N 1
ATOM 4710 C CA . ASN A 1 578 ? 6.505 22.632 -14.953 1.00 95.38 578 ASN A CA 1
ATOM 4711 C C . ASN A 1 578 ? 5.522 22.477 -16.120 1.00 95.38 578 ASN A C 1
ATOM 4713 O O . ASN A 1 578 ? 4.314 22.586 -15.923 1.00 95.38 578 ASN A O 1
ATOM 4717 N N . LEU A 1 579 ? 6.026 22.150 -17.314 1.00 97.75 579 LEU A N 1
ATOM 4718 C CA . LEU A 1 579 ? 5.184 21.875 -18.476 1.00 97.75 579 LEU A CA 1
ATOM 4719 C C . LEU A 1 579 ? 4.240 20.694 -18.223 1.00 97.75 579 LEU A C 1
ATOM 4721 O O . LEU A 1 579 ? 3.047 20.793 -18.493 1.00 97.75 579 LEU A O 1
ATOM 4725 N N . TRP A 1 580 ? 4.744 19.578 -17.697 1.00 98.00 580 TRP A N 1
ATOM 4726 C CA . TRP A 1 580 ? 3.920 18.401 -17.416 1.00 98.00 580 TRP A CA 1
ATOM 4727 C C . TRP A 1 580 ? 2.857 18.655 -16.346 1.00 98.00 580 TRP A C 1
ATOM 4729 O O . TRP A 1 580 ? 1.736 18.167 -16.487 1.00 98.00 580 TRP A O 1
ATOM 4739 N N . GLN A 1 581 ? 3.168 19.447 -15.317 1.00 97.62 581 GLN A N 1
ATOM 4740 C CA . GLN A 1 581 ? 2.186 19.886 -14.325 1.00 97.62 581 GLN A CA 1
ATOM 4741 C C . GLN A 1 581 ? 1.076 20.719 -14.986 1.00 97.62 581 GLN A C 1
ATOM 4743 O O . GLN A 1 581 ? -0.103 20.423 -14.792 1.00 97.62 581 GLN A O 1
ATOM 4748 N N . SER A 1 582 ? 1.428 21.698 -15.829 1.00 98.06 582 SER A N 1
ATOM 4749 C CA . SER A 1 582 ? 0.449 22.503 -16.578 1.00 98.06 582 SER A CA 1
ATOM 4750 C C . SER A 1 582 ? -0.415 21.651 -17.510 1.00 98.06 582 SER A C 1
ATOM 4752 O O . SER A 1 582 ? -1.640 21.747 -17.469 1.00 98.06 582 SER A O 1
ATOM 4754 N N . LEU A 1 583 ? 0.193 20.750 -18.286 1.00 98.62 583 LEU A N 1
ATOM 4755 C CA . LEU A 1 583 ? -0.535 19.867 -19.198 1.00 98.62 583 LEU A CA 1
ATOM 4756 C C . LEU A 1 583 ? -1.463 18.892 -18.452 1.00 98.62 583 LEU A C 1
ATOM 4758 O O . LEU A 1 583 ? -2.543 18.570 -18.953 1.00 98.62 583 LEU A O 1
ATOM 4762 N N . ALA A 1 584 ? -1.086 18.426 -17.256 1.00 98.44 584 ALA A N 1
ATOM 4763 C CA . ALA A 1 584 ? -1.958 17.612 -16.407 1.00 98.44 584 ALA A CA 1
ATOM 4764 C C . ALA A 1 584 ? -3.200 18.395 -15.958 1.00 98.44 584 ALA A C 1
ATOM 4766 O O . ALA A 1 584 ? -4.312 17.870 -16.061 1.00 98.44 584 ALA A O 1
ATOM 4767 N N . ILE A 1 585 ? -3.019 19.658 -15.558 1.00 98.38 585 ILE A N 1
ATOM 4768 C CA . ILE A 1 585 ? -4.106 20.579 -15.191 1.00 98.38 585 ILE A CA 1
ATOM 4769 C C . ILE A 1 585 ? -5.045 20.832 -16.368 1.00 98.38 585 ILE A C 1
ATOM 4771 O O . ILE A 1 585 ? -6.260 20.675 -16.235 1.00 98.38 585 ILE A O 1
ATOM 4775 N N . GLU A 1 586 ? -4.498 21.124 -17.547 1.00 98.38 586 GLU A N 1
ATOM 4776 C CA . GLU A 1 586 ? -5.279 21.299 -18.779 1.00 98.38 586 GLU A CA 1
ATOM 4777 C C . GLU A 1 586 ? -6.098 20.052 -19.151 1.00 98.38 586 GLU A C 1
ATOM 4779 O O . GLU A 1 586 ? -7.151 20.160 -19.779 1.00 98.38 586 GLU A O 1
ATOM 4784 N N . ASN A 1 587 ? -5.647 18.863 -18.737 1.00 98.12 587 ASN A N 1
ATOM 4785 C CA . ASN A 1 587 ? -6.311 17.587 -19.002 1.00 98.12 587 ASN A CA 1
ATOM 4786 C C . ASN A 1 587 ? -7.165 17.067 -17.831 1.00 98.12 587 ASN A C 1
ATOM 4788 O O . ASN A 1 587 ? -7.580 15.906 -17.858 1.00 98.12 587 ASN A O 1
ATOM 4792 N N . GLY A 1 588 ? -7.476 17.919 -16.848 1.00 97.19 588 GLY A N 1
ATOM 4793 C CA . GLY A 1 588 ? -8.454 17.637 -15.792 1.00 97.19 588 GLY A CA 1
ATOM 4794 C C . GLY A 1 588 ? -7.896 16.987 -14.524 1.00 97.19 588 GLY A C 1
ATOM 4795 O O . GLY A 1 588 ? -8.683 16.568 -13.678 1.00 97.19 588 GLY A O 1
ATOM 4796 N N . TYR A 1 589 ? -6.573 16.911 -14.367 1.00 98.19 589 TYR A N 1
ATOM 4797 C CA . TYR A 1 589 ? -5.933 16.452 -13.131 1.00 98.19 589 TYR A CA 1
ATOM 4798 C C . TYR A 1 589 ? -5.446 17.637 -12.287 1.00 98.19 589 TYR A C 1
ATOM 4800 O O . TYR A 1 589 ? -5.065 18.655 -12.842 1.00 98.19 589 TYR A O 1
ATOM 4808 N N . PRO A 1 590 ? -5.340 17.532 -10.953 1.00 97.19 590 PRO A N 1
ATOM 4809 C CA . PRO A 1 590 ? -4.739 18.592 -10.131 1.00 97.19 590 PRO A CA 1
ATOM 4810 C C . PRO A 1 590 ? -3.225 18.805 -10.350 1.00 97.19 590 PRO A C 1
ATOM 4812 O O . PRO A 1 590 ? -2.628 19.667 -9.712 1.00 97.19 590 PRO A O 1
ATOM 4815 N N . GLY A 1 591 ? -2.589 17.974 -11.177 1.00 97.56 591 GLY A N 1
ATOM 4816 C CA . GLY A 1 591 ? -1.144 17.895 -11.389 1.00 97.56 591 GLY A CA 1
ATOM 4817 C C . GLY A 1 591 ? -0.692 16.438 -11.516 1.00 97.56 591 GLY A C 1
ATOM 4818 O O . GLY A 1 591 ? -1.525 15.540 -11.595 1.00 97.56 591 GLY A O 1
ATOM 4819 N N . ILE A 1 592 ? 0.615 16.193 -11.491 1.00 97.69 592 ILE A N 1
ATOM 4820 C CA . ILE A 1 592 ? 1.259 14.873 -11.420 1.00 97.69 592 ILE A CA 1
ATOM 4821 C C . ILE A 1 592 ? 1.918 14.745 -10.046 1.00 97.69 592 ILE A C 1
ATOM 4823 O O . ILE A 1 592 ? 2.536 15.701 -9.581 1.00 97.69 592 ILE A O 1
ATOM 4827 N N . HIS A 1 593 ? 1.778 13.586 -9.404 1.00 96.38 593 HIS A N 1
ATOM 4828 C CA . HIS A 1 593 ? 2.537 13.244 -8.204 1.00 96.38 593 HIS A CA 1
ATOM 4829 C C . HIS A 1 593 ? 3.854 12.596 -8.642 1.00 96.38 593 HIS A C 1
ATOM 4831 O O . HIS A 1 593 ? 3.870 11.473 -9.158 1.00 96.38 593 HIS A O 1
ATOM 4837 N N . LEU A 1 594 ? 4.950 13.331 -8.495 1.00 95.38 594 LEU A N 1
ATOM 4838 C CA . LEU A 1 594 ? 6.258 12.956 -9.015 1.00 95.38 594 LEU A CA 1
ATOM 4839 C C . LEU A 1 594 ? 7.084 12.270 -7.935 1.00 95.38 594 LEU A C 1
ATOM 4841 O O . LEU A 1 594 ? 7.356 12.839 -6.878 1.00 95.38 594 LEU A O 1
ATOM 4845 N N . ILE A 1 595 ? 7.511 11.048 -8.245 1.00 94.12 595 ILE A N 1
ATOM 4846 C CA . ILE A 1 595 ? 8.363 10.241 -7.382 1.00 94.12 595 ILE A CA 1
ATOM 4847 C C . ILE A 1 595 ? 9.731 10.094 -8.036 1.00 94.12 595 ILE A C 1
ATOM 4849 O O . ILE A 1 595 ? 9.824 9.846 -9.237 1.00 94.12 595 ILE A O 1
ATOM 4853 N N . HIS A 1 596 ? 10.803 10.168 -7.259 1.00 90.12 596 HIS A N 1
ATOM 4854 C CA . HIS A 1 596 ? 12.121 9.768 -7.740 1.00 90.12 596 HIS A CA 1
ATOM 4855 C C . HIS A 1 596 ? 12.704 8.584 -6.981 1.00 90.12 596 HIS A C 1
ATOM 4857 O O . HIS A 1 596 ? 12.290 8.238 -5.875 1.00 90.12 596 HIS A O 1
ATOM 4863 N N . THR A 1 597 ? 13.695 7.955 -7.597 1.00 88.56 597 THR A N 1
ATOM 4864 C CA . THR A 1 597 ? 14.409 6.838 -6.993 1.00 88.56 597 THR A CA 1
ATOM 4865 C C . THR A 1 597 ? 15.523 7.314 -6.062 1.00 88.56 597 THR A C 1
ATOM 4867 O O . THR A 1 597 ? 16.376 8.111 -6.458 1.00 88.56 597 THR A O 1
ATOM 4870 N N . ILE A 1 598 ? 15.581 6.735 -4.862 1.00 81.19 598 ILE A N 1
ATOM 4871 C CA . ILE A 1 598 ? 16.749 6.727 -3.977 1.00 81.19 598 ILE A CA 1
ATOM 4872 C C . ILE A 1 598 ? 17.359 5.327 -4.034 1.00 81.19 598 ILE A C 1
ATOM 4874 O O . ILE A 1 598 ? 16.704 4.316 -3.781 1.00 81.19 598 ILE A O 1
ATOM 4878 N N . GLY A 1 599 ? 18.631 5.246 -4.393 1.00 74.12 599 GLY A N 1
ATOM 4879 C CA . GLY A 1 599 ? 19.341 3.983 -4.579 1.00 74.12 599 GLY A CA 1
ATOM 4880 C C . GLY A 1 599 ? 20.766 4.258 -5.012 1.00 74.12 599 GLY A C 1
ATOM 4881 O O . GLY A 1 599 ? 21.250 5.361 -4.769 1.00 74.12 599 GLY A O 1
ATOM 4882 N N . SER A 1 600 ? 21.411 3.311 -5.709 1.00 63.44 600 SER A N 1
ATOM 4883 C CA . SER A 1 600 ? 22.837 3.411 -6.031 1.00 63.44 600 SER A CA 1
ATOM 4884 C C . SER A 1 600 ? 23.236 4.608 -6.902 1.00 63.44 600 SER A C 1
ATOM 4886 O O . SER A 1 600 ? 24.402 4.963 -7.016 1.00 63.44 600 SER A O 1
ATOM 4888 N N . PHE A 1 601 ? 22.273 5.290 -7.487 1.00 61.47 601 PHE A N 1
ATOM 4889 C CA . PHE A 1 601 ? 22.526 6.402 -8.389 1.00 61.47 601 PHE A CA 1
ATOM 4890 C C . PHE A 1 601 ? 22.449 7.759 -7.695 1.00 61.47 601 PHE A C 1
ATOM 4892 O O . PHE A 1 601 ? 23.018 8.721 -8.196 1.00 61.47 601 PHE A O 1
ATOM 4899 N N . TYR A 1 602 ? 21.812 7.823 -6.522 1.00 59.66 602 TYR A N 1
ATOM 4900 C CA . TYR A 1 602 ? 21.468 9.079 -5.862 1.00 59.66 602 TYR A CA 1
ATOM 4901 C C . TYR A 1 602 ? 22.686 9.979 -5.594 1.00 59.66 602 TYR A C 1
ATOM 4903 O O . TYR A 1 602 ? 22.658 11.165 -5.904 1.00 59.66 602 TYR A O 1
ATOM 4911 N N . SER A 1 603 ? 23.786 9.410 -5.091 1.00 56.06 603 SER A N 1
ATOM 4912 C CA . SER A 1 603 ? 25.036 10.152 -4.842 1.00 56.06 603 SER A CA 1
ATOM 4913 C C . SER A 1 603 ? 26.087 10.011 -5.947 1.00 56.06 603 SER A C 1
ATOM 4915 O O . SER A 1 603 ? 27.036 10.792 -5.979 1.00 56.06 603 SER A O 1
ATOM 4917 N N . ILE A 1 604 ? 25.905 9.075 -6.887 1.00 57.09 604 ILE A N 1
ATOM 4918 C CA . ILE A 1 604 ? 26.755 8.969 -8.085 1.00 57.09 604 ILE A CA 1
ATOM 4919 C C . ILE A 1 604 ? 26.430 10.102 -9.062 1.00 57.09 604 ILE A C 1
ATOM 4921 O O . ILE A 1 604 ? 27.324 10.710 -9.657 1.00 57.09 604 ILE A O 1
ATOM 4925 N N . ASP A 1 605 ? 25.147 10.413 -9.206 1.00 65.00 605 ASP A N 1
ATOM 4926 C CA . ASP A 1 605 ? 24.670 11.462 -10.084 1.00 65.00 605 ASP A CA 1
ATOM 4927 C C . ASP A 1 605 ? 24.809 12.814 -9.338 1.00 65.00 605 ASP A C 1
ATOM 4929 O O . ASP A 1 605 ? 23.880 13.264 -8.668 1.00 65.00 605 ASP A O 1
ATOM 4933 N N . LYS A 1 606 ? 25.998 13.444 -9.436 1.00 58.03 606 LYS A N 1
ATOM 4934 C CA . LYS A 1 606 ? 26.484 14.626 -8.665 1.00 58.03 606 LYS A CA 1
ATOM 4935 C C . LYS A 1 606 ? 25.551 15.849 -8.570 1.00 58.03 606 LYS A C 1
ATOM 4937 O O . LYS A 1 606 ? 25.830 16.762 -7.797 1.00 58.03 606 LYS A O 1
ATOM 4942 N N . GLU A 1 607 ? 24.478 15.892 -9.348 1.00 65.50 607 GLU A N 1
ATOM 4943 C CA . GLU A 1 607 ? 23.527 17.006 -9.393 1.00 65.50 607 GLU A CA 1
ATOM 4944 C C . GLU A 1 607 ? 22.160 16.663 -8.780 1.00 65.50 607 GLU A C 1
ATOM 4946 O O . GLU A 1 607 ? 21.332 17.555 -8.638 1.00 65.50 607 GLU A O 1
ATOM 4951 N N . THR A 1 608 ? 21.908 15.413 -8.375 1.00 67.75 608 THR A N 1
ATOM 4952 C CA . THR A 1 608 ? 20.570 14.974 -7.935 1.00 67.75 608 THR A CA 1
ATOM 4953 C C . THR A 1 608 ? 20.051 15.768 -6.736 1.00 67.75 608 THR A C 1
ATOM 4955 O O . THR A 1 608 ? 18.958 16.318 -6.820 1.00 67.75 608 THR A O 1
ATOM 4958 N N . SER A 1 609 ? 20.844 15.928 -5.673 1.00 63.97 609 SER A N 1
ATOM 4959 C CA . SER A 1 609 ? 20.426 16.673 -4.472 1.00 63.97 609 SER A CA 1
ATOM 4960 C C . SER A 1 609 ? 20.117 18.151 -4.751 1.00 63.97 609 SER A C 1
ATOM 4962 O O . SER A 1 609 ? 19.129 18.687 -4.258 1.00 63.97 609 SER A O 1
ATOM 4964 N N . LYS A 1 610 ? 20.910 18.809 -5.609 1.00 66.38 610 LYS A N 1
ATOM 4965 C CA . LYS A 1 610 ? 20.657 20.198 -6.045 1.00 66.38 610 LYS A CA 1
ATOM 4966 C C . LYS A 1 610 ? 19.411 20.318 -6.923 1.00 66.38 610 LYS A C 1
ATOM 4968 O O . LYS A 1 610 ? 18.803 21.384 -6.993 1.00 66.38 610 LYS A O 1
ATOM 4973 N N . LEU A 1 611 ? 19.084 19.262 -7.667 1.00 68.75 611 LEU A N 1
ATOM 4974 C CA . LEU A 1 611 ? 17.911 19.220 -8.530 1.00 68.75 611 LEU A CA 1
ATOM 4975 C C . LEU A 1 611 ? 16.632 19.010 -7.724 1.00 68.75 611 LEU A C 1
ATOM 4977 O O . LEU A 1 611 ? 15.639 19.645 -8.061 1.00 68.75 611 LEU A O 1
ATOM 4981 N N . GLU A 1 612 ? 16.655 18.208 -6.656 1.00 66.25 612 GLU A N 1
ATOM 4982 C CA . GLU A 1 612 ? 15.506 18.032 -5.752 1.00 66.25 612 GLU A CA 1
ATOM 4983 C C . GLU A 1 612 ? 14.987 19.373 -5.223 1.00 66.25 612 GLU A C 1
ATOM 4985 O O . GLU A 1 612 ? 13.800 19.668 -5.357 1.00 66.25 612 GLU A O 1
ATOM 4990 N N . GLU A 1 613 ? 15.889 20.227 -4.727 1.00 64.44 613 GLU A N 1
ATOM 4991 C CA . GLU A 1 613 ? 15.545 21.558 -4.200 1.00 64.44 613 GLU A CA 1
ATOM 4992 C C . GLU A 1 613 ? 14.861 22.450 -5.243 1.00 64.44 613 GLU A C 1
ATOM 4994 O O . GLU A 1 613 ? 14.047 23.308 -4.909 1.00 64.44 613 GLU A O 1
ATOM 4999 N N . ARG A 1 614 ? 15.194 22.261 -6.525 1.00 64.12 614 ARG A N 1
ATOM 5000 C CA . ARG A 1 614 ? 14.718 23.101 -7.635 1.00 64.12 614 ARG A CA 1
ATOM 5001 C C . ARG A 1 614 ? 13.492 22.536 -8.345 1.00 64.12 614 ARG A C 1
ATOM 5003 O O . ARG A 1 614 ? 12.803 23.285 -9.030 1.00 64.12 614 ARG A O 1
ATOM 5010 N N . ALA A 1 615 ? 13.262 21.229 -8.244 1.00 70.44 615 ALA A N 1
ATOM 5011 C CA . ALA A 1 615 ? 12.271 20.499 -9.031 1.00 70.44 615 ALA A CA 1
ATOM 5012 C C . ALA A 1 615 ? 10.918 20.325 -8.325 1.00 70.44 615 ALA A C 1
ATOM 5014 O O . ALA A 1 615 ? 9.973 19.890 -8.979 1.00 70.44 615 ALA A O 1
ATOM 5015 N N . ASN A 1 616 ? 10.819 20.676 -7.034 1.00 79.38 616 ASN A N 1
ATOM 5016 C CA . ASN A 1 616 ? 9.595 20.572 -6.227 1.00 79.38 616 ASN A CA 1
ATOM 5017 C C . ASN A 1 616 ? 8.912 19.194 -6.370 1.00 79.38 616 ASN A C 1
ATOM 5019 O O . ASN A 1 616 ? 7.744 19.096 -6.744 1.00 79.38 616 ASN A O 1
ATOM 5023 N N . LEU A 1 617 ? 9.685 18.127 -6.148 1.00 88.69 617 LEU A N 1
ATOM 5024 C CA . LEU A 1 617 ? 9.212 16.744 -6.230 1.00 88.69 617 LEU A CA 1
ATOM 5025 C C . LEU A 1 617 ? 8.345 16.391 -5.016 1.00 88.69 617 LEU A C 1
ATOM 5027 O O . LEU A 1 617 ? 8.629 16.831 -3.903 1.00 88.69 617 LEU A O 1
ATOM 5031 N N . ASP A 1 618 ? 7.313 15.568 -5.222 1.00 91.88 618 ASP A N 1
ATOM 5032 C CA . ASP A 1 618 ? 6.372 15.216 -4.155 1.00 91.88 618 ASP A CA 1
ATOM 5033 C C . ASP A 1 618 ? 6.934 14.127 -3.225 1.00 91.88 618 ASP A C 1
ATOM 5035 O O . ASP A 1 618 ? 6.734 14.184 -2.010 1.00 91.88 618 ASP A O 1
ATOM 5039 N N . ALA A 1 619 ? 7.625 13.122 -3.778 1.00 93.00 619 ALA A N 1
ATOM 5040 C CA . ALA A 1 619 ? 8.108 11.985 -3.000 1.00 93.00 619 ALA A CA 1
ATOM 5041 C C . ALA A 1 619 ? 9.337 11.283 -3.599 1.00 93.00 619 ALA A C 1
ATOM 5043 O O . ALA A 1 619 ? 9.748 11.501 -4.738 1.00 93.00 619 ALA A O 1
ATOM 5044 N N . ALA A 1 620 ? 9.917 10.395 -2.804 1.00 90.44 620 ALA A N 1
ATOM 5045 C CA . ALA A 1 620 ? 11.010 9.521 -3.180 1.00 90.44 620 ALA A CA 1
ATOM 5046 C C . ALA A 1 620 ? 10.690 8.080 -2.786 1.00 90.44 620 ALA A C 1
ATOM 5048 O O . ALA A 1 620 ? 9.916 7.859 -1.854 1.00 90.44 620 ALA A O 1
ATOM 5049 N N . PHE A 1 621 ? 11.303 7.089 -3.432 1.00 91.81 621 PHE A N 1
ATOM 5050 C CA . PHE A 1 621 ? 11.239 5.708 -2.954 1.00 91.81 621 PHE A CA 1
ATOM 5051 C C . PHE A 1 621 ? 12.603 5.035 -2.886 1.00 91.81 621 PHE A C 1
ATOM 5053 O O . PHE A 1 621 ? 13.498 5.317 -3.682 1.00 91.81 621 PHE A O 1
ATOM 5060 N N . HIS A 1 622 ? 12.751 4.101 -1.950 1.00 89.56 622 HIS A N 1
ATOM 5061 C CA . HIS A 1 622 ? 13.994 3.372 -1.757 1.00 89.56 622 HIS A CA 1
ATOM 5062 C C . HIS A 1 622 ? 14.044 2.134 -2.662 1.00 89.56 622 HIS A C 1
ATOM 5064 O O . HIS A 1 622 ? 13.420 1.115 -2.369 1.00 89.56 622 HIS A O 1
ATOM 5070 N N . PHE A 1 623 ? 14.816 2.198 -3.744 1.00 85.12 623 PHE A N 1
ATOM 5071 C CA . PHE A 1 623 ? 14.965 1.100 -4.703 1.00 85.12 623 PHE A CA 1
ATOM 5072 C C . PHE A 1 623 ? 15.747 -0.076 -4.124 1.00 85.12 623 PHE A C 1
ATOM 5074 O O . PHE A 1 623 ? 15.273 -1.206 -4.206 1.00 85.12 623 PHE A O 1
ATOM 5081 N N . TRP A 1 624 ? 16.892 0.210 -3.483 1.00 76.31 624 TRP A N 1
ATOM 5082 C CA . TRP A 1 624 ? 17.755 -0.749 -2.769 1.00 76.31 624 TRP A CA 1
ATOM 5083 C C . TRP A 1 624 ? 18.226 -0.180 -1.419 1.00 76.31 624 TRP A C 1
ATOM 5085 O O . TRP A 1 624 ? 19.374 0.235 -1.265 1.00 76.31 624 TRP A O 1
ATOM 5095 N N . PRO A 1 625 ? 17.339 -0.133 -0.420 1.00 59.28 625 PRO A N 1
ATOM 5096 C CA . PRO A 1 625 ? 17.554 0.641 0.805 1.00 59.28 625 PRO A CA 1
ATOM 5097 C C . PRO A 1 625 ? 18.626 0.125 1.763 1.00 59.28 625 PRO A C 1
ATOM 5099 O O . PRO A 1 625 ? 19.022 0.846 2.670 1.00 59.28 625 PRO A O 1
ATOM 5102 N N . ALA A 1 626 ? 19.087 -1.114 1.611 1.00 57.69 626 ALA A N 1
ATOM 5103 C CA . ALA A 1 626 ? 20.137 -1.671 2.463 1.00 57.69 626 ALA A CA 1
ATOM 5104 C C . ALA A 1 626 ? 21.555 -1.218 2.048 1.00 57.69 626 ALA A C 1
ATOM 5106 O O . ALA A 1 626 ? 22.534 -1.847 2.440 1.00 57.69 626 ALA A O 1
ATOM 5107 N N . ALA A 1 627 ? 21.668 -0.157 1.241 1.00 52.47 627 ALA A N 1
ATOM 5108 C CA . ALA A 1 627 ? 22.916 0.339 0.675 1.00 52.47 627 ALA A CA 1
ATOM 5109 C C . ALA A 1 627 ? 23.330 1.698 1.280 1.00 52.47 627 ALA A C 1
ATOM 5111 O O . ALA A 1 627 ? 22.571 2.662 1.258 1.00 52.47 627 ALA A O 1
ATOM 5112 N N . THR A 1 628 ? 24.569 1.787 1.762 1.00 54.19 628 THR A N 1
ATOM 5113 C CA . THR A 1 628 ? 25.328 3.017 2.089 1.00 54.19 628 THR A CA 1
ATOM 5114 C C . THR A 1 628 ? 26.782 2.762 1.680 1.00 54.19 628 THR A C 1
ATOM 5116 O O . THR A 1 628 ? 27.146 1.596 1.729 1.00 54.19 628 THR A O 1
ATOM 5119 N N . ALA A 1 629 ? 27.669 3.703 1.318 1.00 40.88 629 ALA A N 1
ATOM 5120 C CA . ALA A 1 629 ? 27.617 5.171 1.299 1.00 40.88 629 ALA A CA 1
ATOM 5121 C C . ALA A 1 629 ? 28.081 5.741 -0.060 1.00 40.88 629 ALA A C 1
ATOM 5123 O O . ALA A 1 629 ? 29.034 5.265 -0.675 1.00 40.88 629 ALA A O 1
ATOM 5124 N N . GLY A 1 630 ? 27.375 6.772 -0.526 1.00 49.81 630 GLY A N 1
ATOM 5125 C CA . GLY A 1 630 ? 27.678 7.520 -1.745 1.00 49.81 630 GLY A CA 1
ATOM 5126 C C . GLY A 1 630 ? 27.327 6.861 -3.090 1.00 49.81 630 GLY A C 1
ATOM 5127 O O . GLY A 1 630 ? 27.507 7.483 -4.131 1.00 49.81 630 GLY A O 1
ATOM 5128 N N . THR A 1 631 ? 26.919 5.600 -3.208 1.00 49.69 631 THR A N 1
ATOM 5129 C CA . THR A 1 631 ? 25.815 4.829 -2.597 1.00 49.69 631 THR A CA 1
ATOM 5130 C C . THR A 1 631 ? 26.254 3.390 -2.242 1.00 49.69 631 THR A C 1
ATOM 5132 O O . THR A 1 631 ? 25.463 2.446 -2.208 1.00 49.69 631 THR A O 1
ATOM 5135 N N . GLY A 1 632 ? 27.565 3.206 -2.082 1.00 41.59 632 GLY A N 1
ATOM 5136 C CA . GLY A 1 632 ? 28.267 1.940 -2.243 1.00 41.59 632 GLY A CA 1
ATOM 5137 C C . GLY A 1 632 ? 28.247 1.020 -1.030 1.00 41.59 632 GLY A C 1
ATOM 5138 O O . GLY A 1 632 ? 29.043 1.218 -0.126 1.00 41.59 632 GLY A O 1
ATOM 5139 N N . MET A 1 633 ? 27.379 0.004 -1.104 1.00 48.09 633 MET A N 1
ATOM 5140 C CA . MET A 1 633 ? 27.398 -1.304 -0.423 1.00 48.09 633 MET A CA 1
ATOM 5141 C C . MET A 1 633 ? 28.472 -1.529 0.665 1.00 48.09 633 MET A C 1
ATOM 5143 O O . MET A 1 633 ? 29.601 -1.901 0.352 1.00 48.09 633 MET A O 1
ATOM 5147 N N . GLU A 1 634 ? 28.048 -1.562 1.930 1.00 42.34 634 GLU A N 1
ATOM 5148 C CA . GLU A 1 634 ? 28.514 -2.599 2.855 1.00 42.34 634 GLU A CA 1
ATOM 5149 C C . GLU A 1 634 ? 27.481 -3.728 2.868 1.00 42.34 634 GLU A C 1
ATOM 5151 O O . GLU A 1 634 ? 26.287 -3.499 3.072 1.00 42.34 634 GLU A O 1
ATOM 5156 N N . LEU A 1 635 ? 27.921 -4.960 2.605 1.00 47.78 635 LEU A N 1
ATOM 5157 C CA . LEU A 1 635 ? 27.076 -6.152 2.663 1.00 47.78 635 LEU A CA 1
ATOM 5158 C C . LEU A 1 635 ? 26.677 -6.435 4.120 1.00 47.78 635 LEU A C 1
ATOM 5160 O O . LEU A 1 635 ? 27.232 -7.311 4.770 1.00 47.78 635 LEU A O 1
ATOM 5164 N N . GLY A 1 636 ? 25.695 -5.703 4.638 1.00 54.34 636 GLY A N 1
ATOM 5165 C CA . GLY A 1 636 ? 24.949 -6.118 5.820 1.00 54.34 636 GLY A CA 1
ATOM 5166 C C . GLY A 1 636 ? 23.870 -7.135 5.441 1.00 54.34 636 GLY A C 1
ATOM 5167 O O . GLY A 1 636 ? 23.363 -7.125 4.318 1.00 54.34 636 GLY A O 1
ATOM 5168 N N . ASN A 1 637 ? 23.434 -7.968 6.386 1.00 59.94 637 ASN A N 1
ATOM 5169 C CA . ASN A 1 637 ? 22.354 -8.957 6.195 1.00 59.94 637 ASN A CA 1
ATOM 5170 C C . ASN A 1 637 ? 20.950 -8.328 6.004 1.00 59.94 637 ASN A C 1
ATOM 5172 O O . ASN A 1 637 ? 19.931 -8.976 6.230 1.00 59.94 637 ASN A O 1
ATOM 5176 N N . LYS A 1 638 ? 20.863 -7.043 5.640 1.00 77.25 638 LYS A N 1
ATOM 5177 C CA . LYS A 1 638 ? 19.600 -6.310 5.505 1.00 77.25 638 LYS A CA 1
ATOM 5178 C C . LYS A 1 638 ? 19.065 -6.417 4.076 1.00 77.25 638 LYS A C 1
ATOM 5180 O O . LYS A 1 638 ? 19.818 -6.353 3.106 1.00 77.25 638 LYS A O 1
ATOM 5185 N N . THR A 1 639 ? 17.748 -6.556 3.956 1.00 88.12 639 THR A N 1
ATOM 5186 C CA . THR A 1 639 ? 17.016 -6.678 2.679 1.00 88.12 639 THR A CA 1
ATOM 5187 C C . THR A 1 639 ? 15.951 -5.595 2.492 1.00 88.12 639 THR A C 1
ATOM 5189 O O . THR A 1 639 ? 15.342 -5.526 1.428 1.00 88.12 639 THR A O 1
ATOM 5192 N N . ALA A 1 640 ? 15.742 -4.727 3.491 1.00 91.06 640 ALA A N 1
ATOM 5193 C CA . ALA A 1 640 ? 14.714 -3.687 3.494 1.00 91.06 640 ALA A CA 1
ATOM 5194 C C . ALA A 1 640 ? 15.150 -2.422 4.260 1.00 91.06 640 ALA A C 1
ATOM 5196 O O . ALA A 1 640 ? 16.114 -2.448 5.028 1.00 91.06 640 ALA A O 1
ATOM 5197 N N . SER A 1 641 ? 14.418 -1.322 4.053 1.00 89.62 641 SER A N 1
ATOM 5198 C CA . SER A 1 641 ? 14.642 -0.030 4.737 1.00 89.62 641 SER A CA 1
ATOM 5199 C C . SER A 1 641 ? 14.225 -0.087 6.197 1.00 89.62 641 SER A C 1
ATOM 5201 O O . SER A 1 641 ? 13.201 -0.686 6.505 1.00 89.62 641 SER A O 1
ATOM 5203 N N . THR A 1 642 ? 14.921 0.625 7.081 1.00 89.75 642 THR A N 1
ATOM 5204 C CA . THR A 1 642 ? 14.459 0.826 8.470 1.00 89.75 642 THR A CA 1
ATOM 5205 C C . THR A 1 642 ? 14.524 2.285 8.930 1.00 89.75 642 THR A C 1
ATOM 5207 O O . THR A 1 642 ? 14.248 2.568 10.090 1.00 89.75 642 THR A O 1
ATOM 5210 N N . PHE A 1 643 ? 14.927 3.204 8.053 1.00 86.88 643 PHE A N 1
ATOM 5211 C CA . PHE A 1 643 ? 15.018 4.639 8.310 1.00 86.88 643 PHE A CA 1
ATOM 5212 C C . PHE A 1 643 ? 14.898 5.405 6.984 1.00 86.88 643 PHE A C 1
ATOM 5214 O O . PHE A 1 643 ? 15.059 4.813 5.914 1.00 86.88 643 PHE A O 1
ATOM 5221 N N . ASP A 1 644 ? 14.583 6.696 7.072 1.00 85.44 644 ASP A N 1
ATOM 5222 C CA . ASP A 1 644 ? 14.577 7.624 5.936 1.00 85.44 644 ASP A CA 1
ATOM 5223 C C . ASP A 1 644 ? 16.012 8.074 5.619 1.00 85.44 644 ASP A C 1
ATOM 5225 O O . ASP A 1 644 ? 16.816 8.272 6.533 1.00 85.44 644 ASP A O 1
ATOM 5229 N N . PHE A 1 645 ? 16.344 8.229 4.339 1.00 80.56 645 PHE A N 1
ATOM 5230 C CA . PHE A 1 645 ? 17.621 8.809 3.923 1.00 80.56 645 PHE A CA 1
ATOM 5231 C C . PHE A 1 645 ? 17.627 10.325 4.147 1.00 80.56 645 PHE A C 1
ATOM 5233 O O . PHE A 1 645 ? 16.580 10.970 4.167 1.00 80.56 645 PHE A O 1
ATOM 5240 N N . ASP A 1 646 ? 18.817 10.905 4.283 1.00 79.88 646 ASP A N 1
ATOM 5241 C CA . ASP A 1 646 ? 18.990 12.357 4.362 1.00 79.88 646 ASP A CA 1
ATOM 5242 C C . ASP A 1 646 ? 18.903 12.971 2.952 1.00 79.88 646 ASP A C 1
ATOM 5244 O O . ASP A 1 646 ? 19.902 13.097 2.240 1.00 79.88 646 ASP A O 1
ATOM 5248 N N . VAL A 1 647 ? 17.673 13.234 2.502 1.00 80.06 647 VAL A N 1
ATOM 5249 C CA . VAL A 1 647 ? 17.350 13.841 1.200 1.00 80.06 647 VAL A CA 1
ATOM 5250 C C . VAL A 1 647 ? 16.330 14.962 1.375 1.00 80.06 647 VAL A C 1
ATOM 5252 O O . VAL A 1 647 ? 15.599 14.990 2.367 1.00 80.06 647 VAL A O 1
ATOM 5255 N N . ASN A 1 648 ? 16.244 15.870 0.401 1.00 78.38 648 ASN A N 1
ATOM 5256 C CA . ASN A 1 648 ? 15.411 17.071 0.516 1.00 78.38 648 ASN A CA 1
ATOM 5257 C C . ASN A 1 648 ? 13.919 16.805 0.256 1.00 78.38 648 ASN A C 1
ATOM 5259 O O . ASN A 1 648 ? 13.072 17.669 0.489 1.00 78.38 648 ASN A O 1
ATOM 5263 N N . THR A 1 649 ? 13.585 15.612 -0.228 1.00 81.62 649 THR A N 1
ATOM 5264 C CA . THR A 1 649 ? 12.221 15.238 -0.588 1.00 81.62 649 THR A CA 1
ATOM 5265 C C . THR A 1 649 ? 11.354 14.983 0.655 1.00 81.62 649 THR A C 1
ATOM 5267 O O . THR A 1 649 ? 11.734 14.184 1.516 1.00 81.62 649 THR A O 1
ATOM 5270 N N . PRO A 1 650 ? 10.163 15.610 0.761 1.00 78.06 650 PRO A N 1
ATOM 5271 C CA . PRO A 1 650 ? 9.376 15.618 1.999 1.00 78.06 650 PRO A CA 1
ATOM 5272 C C . PRO A 1 650 ? 8.794 14.249 2.371 1.00 78.06 650 PRO A C 1
ATOM 5274 O O . PRO A 1 650 ? 8.584 13.966 3.550 1.00 78.06 650 PRO A O 1
ATOM 5277 N N . VAL A 1 651 ? 8.527 13.396 1.378 1.00 89.12 651 VAL A N 1
ATOM 5278 C CA . VAL A 1 651 ? 7.957 12.059 1.566 1.00 89.12 651 VAL A CA 1
ATOM 5279 C C . VAL A 1 651 ? 8.923 11.005 1.042 1.00 89.12 651 VAL A C 1
ATOM 5281 O O . VAL A 1 651 ? 9.343 11.054 -0.110 1.00 89.12 651 VAL A O 1
ATOM 5284 N N . GLN A 1 652 ? 9.225 10.003 1.870 1.00 90.19 652 GLN A N 1
ATOM 5285 C CA . GLN A 1 652 ? 10.043 8.853 1.485 1.00 90.19 652 GLN A CA 1
ATOM 5286 C C . GLN A 1 652 ? 9.281 7.543 1.687 1.00 90.19 652 GLN A C 1
ATOM 5288 O O . GLN A 1 652 ? 8.897 7.179 2.806 1.00 90.19 652 GLN A O 1
ATOM 5293 N N . TYR A 1 653 ? 9.080 6.823 0.589 1.00 93.25 653 TYR A N 1
ATOM 5294 C CA . TYR A 1 653 ? 8.517 5.483 0.555 1.00 93.25 653 TYR A CA 1
ATOM 5295 C C . TYR A 1 653 ? 9.624 4.444 0.693 1.00 93.25 653 TYR A C 1
ATOM 5297 O O . TYR A 1 653 ? 10.639 4.470 -0.003 1.00 93.25 653 TYR A O 1
ATOM 5305 N N . TRP A 1 654 ? 9.427 3.507 1.608 1.00 92.75 654 TRP A N 1
ATOM 5306 C CA . TRP A 1 654 ? 10.421 2.478 1.884 1.00 92.75 654 TRP A CA 1
ATOM 5307 C C . TRP A 1 654 ? 10.362 1.362 0.853 1.00 92.75 654 TRP A C 1
ATOM 5309 O O . TRP A 1 654 ? 9.416 1.255 0.074 1.00 92.75 654 TRP A O 1
ATOM 5319 N N . GLY A 1 655 ? 11.387 0.520 0.852 1.00 93.44 655 GLY A N 1
ATOM 5320 C CA . GLY A 1 655 ? 11.407 -0.646 -0.010 1.00 93.44 655 GLY A CA 1
ATOM 5321 C C . GLY A 1 655 ? 12.241 -1.813 0.490 1.00 93.44 655 GLY A C 1
ATOM 5322 O O . GLY A 1 655 ? 12.827 -1.762 1.581 1.00 93.44 655 GLY A O 1
ATOM 5323 N N . ALA A 1 656 ? 12.267 -2.864 -0.325 1.00 93.50 656 ALA A N 1
ATOM 5324 C CA . ALA A 1 656 ? 13.002 -4.105 -0.117 1.00 93.50 656 ALA A CA 1
ATOM 5325 C C . ALA A 1 656 ? 13.414 -4.759 -1.448 1.00 93.50 656 ALA A C 1
ATOM 5327 O O . ALA A 1 656 ? 12.949 -4.376 -2.521 1.00 93.50 656 ALA A O 1
ATOM 5328 N N . PHE A 1 657 ? 14.270 -5.777 -1.382 1.00 92.50 657 PHE A N 1
ATOM 5329 C CA . PHE A 1 657 ? 14.689 -6.569 -2.543 1.00 92.50 657 PHE A CA 1
ATOM 5330 C C . PHE A 1 657 ? 14.961 -8.029 -2.151 1.00 92.50 657 PHE A C 1
ATOM 5332 O O . PHE A 1 657 ? 15.215 -8.323 -0.981 1.00 92.50 657 PHE A O 1
ATOM 5339 N N . THR A 1 658 ? 14.910 -8.950 -3.118 1.00 92.88 658 THR A N 1
ATOM 5340 C CA . THR A 1 658 ? 15.074 -10.402 -2.874 1.00 92.88 658 THR A CA 1
ATOM 5341 C C . THR A 1 658 ? 16.485 -10.930 -3.131 1.00 92.88 658 THR A C 1
ATOM 5343 O O . THR A 1 658 ? 16.754 -12.099 -2.873 1.00 92.88 658 THR A O 1
ATOM 5346 N N . GLY A 1 659 ? 17.383 -10.089 -3.637 1.00 89.81 659 GLY A N 1
ATOM 5347 C CA . GLY A 1 659 ? 18.730 -10.452 -4.070 1.00 89.81 659 GLY A CA 1
ATOM 5348 C C . GLY A 1 659 ? 19.122 -9.677 -5.325 1.00 89.81 659 GLY A C 1
ATOM 5349 O O . GLY A 1 659 ? 18.313 -8.933 -5.879 1.00 89.81 659 GLY A O 1
ATOM 5350 N N . PHE A 1 660 ? 20.372 -9.823 -5.749 1.00 90.31 660 PHE A N 1
ATOM 5351 C CA . PHE A 1 660 ? 20.864 -9.215 -6.979 1.00 90.31 660 PHE A CA 1
ATOM 5352 C C . PHE A 1 660 ? 22.061 -9.990 -7.525 1.00 90.31 660 PHE A C 1
ATOM 5354 O O . PHE A 1 660 ? 23.140 -9.972 -6.945 1.00 90.31 660 PHE A O 1
ATOM 5361 N N . ASP A 1 661 ? 21.897 -10.667 -8.649 1.00 91.25 661 ASP A N 1
ATOM 5362 C CA . ASP A 1 661 ? 22.932 -11.460 -9.295 1.00 91.25 661 ASP A CA 1
ATOM 5363 C C . ASP A 1 661 ? 22.852 -11.287 -10.816 1.00 91.25 661 ASP A C 1
ATOM 5365 O O . ASP A 1 661 ? 21.925 -11.737 -11.486 1.00 91.25 661 ASP A O 1
ATOM 5369 N N . ARG A 1 662 ? 23.867 -10.606 -11.355 1.00 90.75 662 ARG A N 1
ATOM 5370 C CA . ARG A 1 662 ? 23.991 -10.281 -12.781 1.00 90.75 662 ARG A CA 1
ATOM 5371 C C . ARG A 1 662 ? 24.798 -11.304 -13.571 1.00 90.75 662 ARG A C 1
ATOM 5373 O O . ARG A 1 662 ? 25.059 -11.063 -14.752 1.00 90.75 662 ARG A O 1
ATOM 5380 N N . ARG A 1 663 ? 25.191 -12.437 -12.977 1.00 91.88 663 ARG A N 1
ATOM 5381 C CA . ARG A 1 663 ? 25.914 -13.507 -13.684 1.00 91.88 663 ARG A CA 1
ATOM 5382 C C . ARG A 1 663 ? 25.224 -13.999 -14.964 1.00 91.88 663 ARG A C 1
ATOM 5384 O O . ARG A 1 663 ? 25.962 -14.358 -15.881 1.00 91.88 663 ARG A O 1
ATOM 5391 N N . PRO A 1 664 ? 23.883 -13.915 -15.128 1.00 91.62 664 PRO A N 1
ATOM 5392 C CA . PRO A 1 664 ? 23.257 -14.185 -16.421 1.00 91.62 664 PRO A CA 1
ATOM 5393 C C . PRO A 1 664 ? 23.713 -13.278 -17.569 1.00 91.62 664 PRO A C 1
ATOM 5395 O O . PRO A 1 664 ? 23.780 -13.730 -18.709 1.00 91.62 664 PRO A O 1
ATOM 5398 N N . ARG A 1 665 ? 24.056 -12.014 -17.288 1.00 86.38 665 ARG A N 1
ATOM 5399 C CA . ARG A 1 665 ? 24.549 -11.058 -18.299 1.00 86.38 665 ARG A CA 1
ATOM 5400 C C . ARG A 1 665 ? 26.068 -10.864 -18.247 1.00 86.38 665 ARG A C 1
ATOM 5402 O O . ARG A 1 665 ? 26.678 -10.508 -19.252 1.00 86.38 665 ARG A O 1
ATOM 5409 N N . VAL A 1 666 ? 26.681 -11.061 -17.080 1.00 85.69 666 VAL A N 1
ATOM 5410 C CA . VAL A 1 666 ? 28.094 -10.766 -16.799 1.00 85.69 666 VAL A CA 1
ATOM 5411 C C . VAL A 1 666 ? 28.681 -11.887 -15.942 1.00 85.69 666 VAL A C 1
ATOM 5413 O O . VAL A 1 666 ? 28.586 -11.846 -14.720 1.00 85.69 666 VAL A O 1
ATOM 5416 N N . SER A 1 667 ? 29.297 -12.889 -16.570 1.00 84.44 667 SER A N 1
ATOM 5417 C CA . SER A 1 667 ? 29.698 -14.149 -15.916 1.00 84.44 667 SER A CA 1
ATOM 5418 C C . SER A 1 667 ? 30.577 -14.001 -14.665 1.00 84.44 667 SER A C 1
ATOM 5420 O O . SER A 1 667 ? 30.510 -14.848 -13.780 1.00 84.44 667 SER A O 1
ATOM 5422 N N . ASN A 1 668 ? 31.371 -12.932 -14.559 1.00 85.56 668 ASN A N 1
ATOM 5423 C CA . ASN A 1 668 ? 32.250 -12.643 -13.420 1.00 85.56 668 ASN A CA 1
ATOM 5424 C C . ASN A 1 668 ? 31.672 -11.624 -12.416 1.00 85.56 668 ASN A C 1
ATOM 5426 O O . ASN A 1 668 ? 32.412 -11.112 -11.576 1.00 85.56 668 ASN A O 1
ATOM 5430 N N . ALA A 1 669 ? 30.383 -11.282 -12.504 1.00 85.31 669 ALA A N 1
ATOM 5431 C CA . ALA A 1 669 ? 29.749 -10.380 -11.548 1.00 85.31 669 ALA A CA 1
ATOM 5432 C C . ALA A 1 669 ? 29.673 -11.003 -10.146 1.00 85.31 669 ALA A C 1
ATOM 5434 O O . ALA A 1 669 ? 29.323 -12.172 -9.993 1.00 85.31 669 ALA A O 1
ATOM 5435 N N . THR A 1 670 ? 29.932 -10.191 -9.120 1.00 86.31 670 THR A N 1
ATOM 5436 C CA . THR A 1 670 ? 29.743 -10.585 -7.720 1.00 86.31 670 THR A CA 1
ATOM 5437 C C . THR A 1 670 ? 28.251 -10.567 -7.368 1.00 86.31 670 THR A C 1
ATOM 5439 O O . THR A 1 670 ? 27.633 -9.501 -7.468 1.00 86.31 670 THR A O 1
ATOM 5442 N N . PRO A 1 671 ? 27.657 -11.703 -6.960 1.00 87.25 671 PRO A N 1
ATOM 5443 C CA . PRO A 1 671 ? 26.251 -11.759 -6.588 1.00 87.25 671 PRO A CA 1
ATOM 5444 C C . PRO A 1 671 ? 26.007 -11.256 -5.157 1.00 87.25 671 PRO A C 1
ATOM 5446 O O . PRO A 1 671 ? 26.823 -11.443 -4.257 1.00 87.25 671 PRO A O 1
ATOM 5449 N N . ILE A 1 672 ? 24.830 -10.680 -4.937 1.00 87.00 672 ILE A N 1
ATOM 5450 C CA . ILE A 1 672 ? 24.227 -10.392 -3.636 1.00 87.00 672 ILE A CA 1
ATOM 5451 C C . ILE A 1 672 ? 23.123 -11.426 -3.420 1.00 87.00 672 ILE A C 1
ATOM 5453 O O . ILE A 1 672 ? 21.974 -11.240 -3.829 1.00 87.00 672 ILE A O 1
ATOM 5457 N N . LEU A 1 673 ? 23.477 -12.543 -2.795 1.00 88.06 673 LEU A N 1
ATOM 5458 C CA . LEU A 1 673 ? 22.524 -13.602 -2.485 1.00 88.06 673 LEU A CA 1
ATOM 5459 C C . LEU A 1 673 ? 21.764 -13.261 -1.202 1.00 88.06 673 LEU A C 1
ATOM 5461 O O . LEU A 1 673 ? 22.354 -12.808 -0.217 1.00 88.06 673 LEU A O 1
ATOM 5465 N N . ARG A 1 674 ? 20.448 -13.473 -1.216 1.00 89.94 674 ARG A N 1
ATOM 5466 C CA . ARG A 1 674 ? 19.583 -13.322 -0.044 1.00 89.94 674 ARG A CA 1
ATOM 5467 C C . ARG A 1 674 ? 18.624 -14.491 0.008 1.00 89.94 674 ARG A C 1
ATOM 5469 O O . ARG A 1 674 ? 17.895 -14.737 -0.944 1.00 89.94 674 ARG A O 1
ATOM 5476 N N . SER A 1 675 ? 18.626 -15.209 1.117 1.00 93.75 675 SER A N 1
ATOM 5477 C CA . SER A 1 675 ? 17.669 -16.276 1.378 1.00 93.75 675 SER A CA 1
ATOM 5478 C C . SER A 1 675 ? 16.258 -15.718 1.589 1.00 93.75 675 SER A C 1
ATOM 5480 O O . SER A 1 675 ? 16.061 -14.556 1.957 1.00 93.75 675 SER A O 1
ATOM 5482 N N . VAL A 1 676 ? 15.255 -16.584 1.436 1.00 96.31 676 VAL A N 1
ATOM 5483 C CA . VAL A 1 676 ? 13.861 -16.278 1.803 1.00 96.31 676 VAL A CA 1
ATOM 5484 C C . VAL A 1 676 ? 13.754 -15.830 3.270 1.00 96.31 676 VAL A C 1
ATOM 5486 O O . VAL A 1 676 ? 12.983 -14.925 3.590 1.00 96.31 676 VAL A O 1
ATOM 5489 N N . GLY A 1 677 ? 14.559 -16.420 4.163 1.00 95.75 677 GLY A N 1
ATOM 5490 C CA . GLY A 1 677 ? 14.602 -16.066 5.583 1.00 95.75 677 GLY A CA 1
ATOM 5491 C C . GLY A 1 677 ? 15.118 -14.648 5.838 1.00 95.75 677 GLY A C 1
ATOM 5492 O O . GLY A 1 677 ? 14.498 -13.908 6.599 1.00 95.75 677 GLY A O 1
ATOM 5493 N N . GLU A 1 678 ? 16.201 -14.240 5.172 1.00 93.44 678 GLU A N 1
ATOM 5494 C CA . GLU A 1 678 ? 16.744 -12.874 5.270 1.00 93.44 678 GLU A CA 1
ATOM 5495 C C . GLU A 1 678 ? 15.798 -11.831 4.673 1.00 93.44 678 GLU A C 1
ATOM 5497 O O . GLU A 1 678 ? 15.662 -10.733 5.213 1.00 93.44 678 GLU A O 1
ATOM 5502 N N . PHE A 1 679 ? 15.115 -12.164 3.575 1.00 94.94 679 PHE A N 1
ATOM 5503 C CA . PHE A 1 679 ? 14.076 -11.305 3.011 1.00 94.94 679 PHE A CA 1
ATOM 5504 C C . PHE A 1 679 ? 12.937 -11.086 4.011 1.00 94.94 679 PHE A C 1
ATOM 5506 O O . PHE A 1 679 ? 12.597 -9.944 4.323 1.00 94.94 679 PHE A O 1
ATOM 5513 N N . ARG A 1 680 ? 12.412 -12.173 4.590 1.00 95.81 680 ARG A N 1
ATOM 5514 C CA . ARG A 1 680 ? 11.377 -12.103 5.627 1.00 95.81 680 ARG A CA 1
ATOM 5515 C C . ARG A 1 680 ? 11.824 -11.262 6.819 1.00 95.81 680 ARG A C 1
ATOM 5517 O O . ARG A 1 680 ? 11.092 -10.380 7.252 1.00 95.81 680 ARG A O 1
ATOM 5524 N N . GLN A 1 681 ? 13.028 -11.512 7.332 1.00 93.44 681 GLN A N 1
ATOM 5525 C CA . GLN A 1 681 ? 13.556 -10.787 8.483 1.00 93.44 681 GLN A CA 1
ATOM 5526 C C . GLN A 1 681 ? 13.703 -9.290 8.192 1.00 93.44 681 GLN A C 1
ATOM 5528 O O . GLN A 1 681 ? 13.355 -8.472 9.042 1.00 93.44 681 GLN A O 1
ATOM 5533 N N . GLY A 1 682 ? 14.177 -8.917 7.000 1.00 93.06 682 GLY A N 1
ATOM 5534 C CA . GLY A 1 682 ? 14.267 -7.511 6.621 1.00 93.06 682 GLY A CA 1
ATOM 5535 C C . GLY A 1 682 ? 12.902 -6.841 6.524 1.00 93.06 682 GLY A C 1
ATOM 5536 O O . GLY A 1 682 ? 12.752 -5.742 7.052 1.00 93.06 682 GLY A O 1
ATOM 5537 N N . LEU A 1 683 ? 11.895 -7.503 5.941 1.00 95.06 683 LEU A N 1
ATOM 5538 C CA . LEU A 1 683 ? 10.517 -6.995 5.944 1.00 95.06 683 LEU A CA 1
ATOM 5539 C C . LEU A 1 683 ? 9.999 -6.781 7.371 1.00 95.06 683 LEU A C 1
ATOM 5541 O O . LEU A 1 683 ? 9.519 -5.694 7.679 1.00 95.06 683 LEU A O 1
ATOM 5545 N N . SER A 1 684 ? 10.171 -7.761 8.263 1.00 94.38 684 SER A N 1
ATOM 5546 C CA . SER A 1 684 ? 9.768 -7.633 9.670 1.00 94.38 684 SER A CA 1
ATOM 5547 C C . SER A 1 684 ? 10.468 -6.465 10.368 1.00 94.38 684 SER A C 1
ATOM 5549 O O . SER A 1 684 ? 9.820 -5.673 11.049 1.00 94.38 684 SER A O 1
ATOM 5551 N N . SER A 1 685 ? 11.781 -6.303 10.169 1.00 92.62 685 SER A N 1
ATOM 5552 C CA . SER A 1 685 ? 12.530 -5.161 10.707 1.00 92.62 685 SER A CA 1
ATOM 5553 C C . SER A 1 685 ? 12.049 -3.825 10.136 1.00 92.62 685 SER A C 1
ATOM 5555 O O . SER A 1 685 ? 11.978 -2.838 10.866 1.00 92.62 685 SER A O 1
ATOM 5557 N N . SER A 1 686 ? 11.687 -3.792 8.854 1.00 93.44 686 SER A N 1
ATOM 5558 C CA . SER A 1 686 ? 11.125 -2.610 8.204 1.00 93.44 686 SER A CA 1
ATOM 5559 C C . SER A 1 686 ? 9.776 -2.235 8.806 1.00 93.44 686 SER A C 1
ATOM 5561 O O . SER A 1 686 ? 9.593 -1.119 9.284 1.00 93.44 686 SER A O 1
ATOM 5563 N N . PHE A 1 687 ? 8.852 -3.186 8.895 1.00 94.12 687 PHE A N 1
ATOM 5564 C CA . PHE A 1 687 ? 7.521 -2.955 9.449 1.00 94.12 687 PHE A CA 1
ATOM 5565 C C . PHE A 1 687 ? 7.572 -2.566 10.934 1.00 94.12 687 PHE A C 1
ATOM 5567 O O . PHE A 1 687 ? 6.835 -1.677 11.361 1.00 94.12 687 PHE A O 1
ATOM 5574 N N . GLN A 1 688 ? 8.512 -3.130 11.698 1.00 93.56 688 GLN A N 1
ATOM 5575 C CA . GLN A 1 688 ? 8.785 -2.724 13.080 1.00 93.56 688 GLN A CA 1
ATOM 5576 C C . GLN A 1 688 ? 9.304 -1.290 13.190 1.00 93.56 688 GLN A C 1
ATOM 5578 O O . GLN A 1 688 ? 8.965 -0.576 14.134 1.00 93.56 688 GLN A O 1
ATOM 5583 N N . ALA A 1 689 ? 10.133 -0.846 12.249 1.00 91.62 689 ALA A N 1
ATOM 5584 C CA . ALA A 1 689 ? 10.560 0.543 12.218 1.00 91.62 689 ALA A CA 1
ATOM 5585 C C . ALA A 1 689 ? 9.388 1.470 11.843 1.00 91.62 689 ALA A C 1
ATOM 5587 O O . ALA A 1 689 ? 9.204 2.494 12.495 1.00 91.62 689 ALA A O 1
ATOM 5588 N N . MET A 1 690 ? 8.527 1.084 10.891 1.00 91.06 690 MET A N 1
ATOM 5589 C CA . MET A 1 690 ? 7.332 1.858 10.514 1.00 91.06 690 MET A CA 1
ATOM 5590 C C . MET A 1 690 ? 6.353 2.044 11.683 1.00 91.06 690 MET A C 1
ATOM 5592 O O . MET A 1 690 ? 5.824 3.142 11.866 1.00 91.06 690 MET A O 1
ATOM 5596 N N . SER A 1 691 ? 6.139 1.013 12.509 1.00 91.44 691 SER A N 1
ATOM 5597 C CA . SER A 1 691 ? 5.250 1.101 13.679 1.00 91.44 691 SER A CA 1
ATOM 5598 C C . SER A 1 691 ? 5.743 2.095 14.738 1.00 91.44 691 SER A C 1
ATOM 5600 O O . SER A 1 691 ? 4.966 2.546 15.576 1.00 91.44 691 SER A O 1
ATOM 5602 N N . ASN A 1 692 ? 7.018 2.488 14.685 1.00 90.44 692 ASN A N 1
ATOM 5603 C CA . ASN A 1 692 ? 7.644 3.407 15.632 1.00 90.44 692 ASN A CA 1
ATOM 5604 C C . ASN A 1 692 ? 7.736 4.858 15.123 1.00 90.44 692 ASN A C 1
ATOM 5606 O O . ASN A 1 692 ? 8.369 5.683 15.781 1.00 90.44 692 ASN A O 1
ATOM 5610 N N . LEU A 1 693 ? 7.082 5.202 14.004 1.00 87.88 693 LEU A N 1
ATOM 5611 C CA . LEU A 1 693 ? 7.137 6.541 13.393 1.00 87.88 693 LEU A CA 1
ATOM 5612 C C . LEU A 1 693 ? 5.761 7.244 13.350 1.00 87.88 693 LEU A C 1
ATOM 5614 O O . LEU A 1 693 ? 5.245 7.539 12.269 1.00 87.88 693 LEU A O 1
ATOM 5618 N N . PRO A 1 694 ? 5.140 7.567 14.503 1.00 85.94 694 PRO A N 1
ATOM 5619 C CA . PRO A 1 694 ? 3.842 8.253 14.544 1.00 85.94 694 PRO A CA 1
ATOM 5620 C C . PRO A 1 694 ? 3.851 9.624 13.854 1.00 85.94 694 PRO A C 1
ATOM 5622 O O . PRO A 1 694 ? 2.815 10.069 13.359 1.00 85.94 694 PRO A O 1
ATOM 5625 N N . GLN A 1 695 ? 5.013 10.273 13.780 1.00 81.44 695 GLN A N 1
ATOM 5626 C CA . GLN A 1 695 ? 5.219 11.555 13.113 1.00 81.44 695 GLN A CA 1
ATOM 5627 C C . GLN A 1 695 ? 5.222 11.481 11.581 1.00 81.44 695 GLN A C 1
ATOM 5629 O O . GLN A 1 695 ? 5.168 12.528 10.944 1.00 81.44 695 GLN A O 1
ATOM 5634 N N . LYS A 1 696 ? 5.309 10.287 10.982 1.00 82.06 696 LYS A N 1
ATOM 5635 C CA . LYS A 1 696 ? 5.391 10.156 9.527 1.00 82.06 696 LYS A CA 1
ATOM 5636 C C . LYS A 1 696 ? 4.007 10.406 8.910 1.00 82.06 696 LYS A C 1
ATOM 5638 O O . LYS A 1 696 ? 3.046 9.681 9.195 1.00 82.06 696 LYS A O 1
ATOM 5643 N N . GLU A 1 697 ? 3.897 11.463 8.106 1.00 76.81 697 GLU A N 1
ATOM 5644 C CA . GLU A 1 697 ? 2.719 11.756 7.282 1.00 76.81 697 GLU A CA 1
ATOM 5645 C C . GLU A 1 697 ? 3.007 11.246 5.869 1.00 76.81 697 GLU A C 1
ATOM 5647 O O . GLU A 1 697 ? 3.823 11.808 5.147 1.00 76.81 697 GLU A O 1
ATOM 5652 N N . ILE A 1 698 ? 2.381 10.131 5.503 1.00 76.81 698 ILE A N 1
ATOM 5653 C CA . ILE A 1 698 ? 2.492 9.525 4.175 1.00 76.81 698 ILE A CA 1
ATOM 5654 C C . ILE A 1 698 ? 1.096 9.318 3.630 1.00 76.81 698 ILE A C 1
ATOM 5656 O O . ILE A 1 698 ? 0.232 8.790 4.324 1.00 76.81 698 ILE A O 1
ATOM 5660 N N . GLU A 1 699 ? 0.887 9.731 2.388 1.00 74.06 699 GLU A N 1
ATOM 5661 C CA . GLU A 1 699 ? -0.446 9.817 1.796 1.00 74.06 699 GLU A CA 1
ATOM 5662 C C . GLU A 1 699 ? -1.072 8.416 1.645 1.00 74.06 699 GLU A C 1
ATOM 5664 O O . GLU A 1 699 ? -2.173 8.147 2.123 1.00 74.06 699 GLU A O 1
ATOM 5669 N N . LYS A 1 700 ? -0.346 7.470 1.031 1.00 78.44 700 LYS A N 1
ATOM 5670 C CA . LYS A 1 700 ? -0.837 6.103 0.761 1.00 78.44 700 LYS A CA 1
ATOM 5671 C C . LYS A 1 700 ? 0.065 4.977 1.292 1.00 78.44 700 LYS A C 1
ATOM 5673 O O . LYS A 1 700 ? -0.126 3.831 0.898 1.00 78.44 700 LYS A O 1
ATOM 5678 N N . ASN A 1 701 ? 1.046 5.303 2.138 1.00 89.44 701 ASN A N 1
ATOM 5679 C C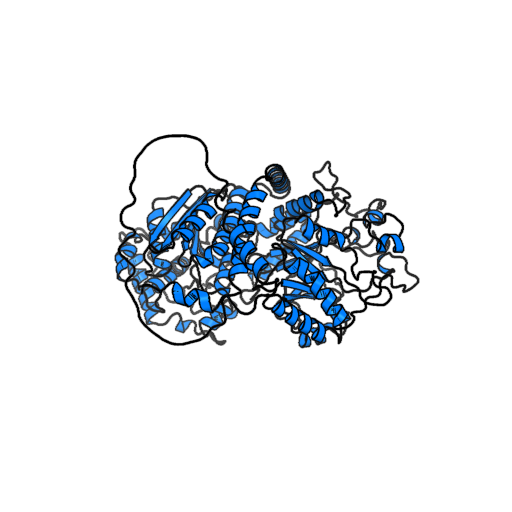A . ASN A 1 701 ? 2.040 4.375 2.703 1.00 89.44 701 ASN A CA 1
ATOM 5680 C C . ASN A 1 701 ? 2.568 3.319 1.704 1.00 89.44 701 ASN A C 1
ATOM 5682 O O . ASN A 1 701 ? 2.481 2.110 1.938 1.00 89.44 701 ASN A O 1
ATOM 5686 N N . PHE A 1 702 ? 3.059 3.772 0.546 1.00 95.12 702 PHE A N 1
ATOM 5687 C CA . PHE A 1 702 ? 3.622 2.868 -0.454 1.00 95.12 702 PHE A CA 1
ATOM 5688 C C . PHE A 1 702 ? 4.908 2.210 0.049 1.00 95.12 702 PHE A C 1
ATOM 5690 O O . PHE A 1 702 ? 5.713 2.829 0.748 1.00 95.12 702 PHE A O 1
ATOM 5697 N N . PHE A 1 703 ? 5.104 0.958 -0.358 1.00 95.94 703 PHE A N 1
ATOM 5698 C CA . PHE A 1 703 ? 6.296 0.175 -0.077 1.00 95.94 703 PHE A CA 1
ATOM 5699 C C . PHE A 1 703 ? 6.748 -0.548 -1.347 1.00 95.94 703 PHE A C 1
ATOM 5701 O O . PHE A 1 703 ? 5.998 -1.345 -1.906 1.00 95.94 703 PHE A O 1
ATOM 5708 N N . PHE A 1 704 ? 7.961 -0.283 -1.814 1.00 96.88 704 PHE A N 1
ATOM 5709 C CA . PHE A 1 704 ? 8.437 -0.754 -3.113 1.00 96.88 704 PHE A CA 1
ATOM 5710 C C . PHE A 1 704 ? 9.278 -2.027 -2.980 1.00 96.88 704 PHE A C 1
ATOM 5712 O O . PHE A 1 704 ? 10.115 -2.142 -2.091 1.00 96.88 704 PHE A O 1
ATOM 5719 N N . ILE A 1 705 ? 9.087 -2.996 -3.872 1.00 96.94 705 ILE A N 1
ATOM 5720 C CA . ILE A 1 705 ? 9.915 -4.202 -3.937 1.00 96.94 705 ILE A CA 1
ATOM 5721 C C . ILE A 1 705 ? 10.580 -4.285 -5.303 1.00 96.94 705 ILE A C 1
ATOM 5723 O O . ILE A 1 705 ? 9.906 -4.290 -6.336 1.00 96.94 705 ILE A O 1
ATOM 5727 N N . THR A 1 706 ? 11.904 -4.402 -5.291 1.00 93.06 706 THR A N 1
ATOM 5728 C CA . THR A 1 706 ? 12.720 -4.629 -6.483 1.00 93.06 706 THR A CA 1
ATOM 5729 C C . THR A 1 706 ? 13.060 -6.119 -6.578 1.00 93.06 706 THR A C 1
ATOM 5731 O O . THR A 1 706 ? 13.872 -6.620 -5.801 1.00 93.06 706 THR A O 1
ATOM 5734 N N . ALA A 1 707 ? 12.456 -6.886 -7.480 1.00 95.38 707 ALA A N 1
ATOM 5735 C CA . ALA A 1 707 ? 11.371 -6.570 -8.414 1.00 95.38 707 ALA A CA 1
ATOM 5736 C C . ALA A 1 707 ? 10.447 -7.795 -8.567 1.00 95.38 707 ALA A C 1
ATOM 5738 O O . ALA A 1 707 ? 10.721 -8.861 -8.017 1.00 95.38 707 ALA A O 1
ATOM 5739 N N . TRP A 1 708 ? 9.350 -7.671 -9.318 1.00 98.31 708 TRP A N 1
ATOM 5740 C CA . TRP A 1 708 ? 8.512 -8.813 -9.683 1.00 98.31 708 TRP A CA 1
ATOM 5741 C C . TRP A 1 708 ? 9.309 -9.824 -10.519 1.00 98.31 708 TRP A C 1
ATOM 5743 O O . TRP A 1 708 ? 9.439 -10.973 -10.108 1.00 98.31 708 TRP A O 1
ATOM 5753 N N . ASN A 1 709 ? 9.892 -9.385 -11.641 1.00 97.81 709 ASN A N 1
ATOM 5754 C CA . ASN A 1 709 ? 10.398 -10.261 -12.705 1.00 97.81 709 ASN A CA 1
ATOM 5755 C C . ASN A 1 709 ? 11.726 -9.797 -13.350 1.00 97.81 709 ASN A C 1
ATOM 5757 O O . ASN A 1 709 ? 11.916 -9.975 -14.552 1.00 97.81 709 ASN A O 1
ATOM 5761 N N . GLU A 1 710 ? 12.671 -9.227 -12.598 1.00 95.88 710 GLU A N 1
ATOM 5762 C CA . GLU A 1 710 ? 14.026 -8.919 -13.106 1.00 95.88 710 GLU A CA 1
ATOM 5763 C C . GLU A 1 710 ? 14.923 -10.173 -13.107 1.00 95.88 710 GLU A C 1
ATOM 5765 O O . GLU A 1 710 ? 15.868 -10.309 -12.326 1.00 95.88 710 GLU A O 1
ATOM 5770 N N . TRP A 1 711 ? 14.598 -11.144 -13.968 1.00 97.19 711 TRP A N 1
ATOM 5771 C CA . TRP A 1 711 ? 15.202 -12.481 -13.970 1.00 97.19 711 TRP A CA 1
ATOM 5772 C C . TRP A 1 711 ? 16.712 -12.472 -14.210 1.00 97.19 711 TRP A C 1
ATOM 5774 O O . TRP A 1 711 ? 17.446 -13.174 -13.522 1.00 97.19 711 TRP A O 1
ATOM 5784 N N . ASN A 1 712 ? 17.213 -11.650 -15.127 1.00 94.56 712 ASN A N 1
ATOM 5785 C CA . ASN A 1 712 ? 18.647 -11.612 -15.431 1.00 94.56 712 ASN A CA 1
ATOM 5786 C C . ASN A 1 712 ? 19.473 -10.747 -14.462 1.00 94.56 712 ASN A C 1
ATOM 5788 O O . ASN A 1 712 ? 20.700 -10.718 -14.567 1.00 94.56 712 ASN A O 1
ATOM 5792 N N . GLU A 1 713 ? 18.812 -10.086 -13.509 1.00 92.44 713 GLU A N 1
ATOM 5793 C CA . GLU A 1 713 ? 19.438 -9.477 -12.329 1.00 92.44 713 GLU A CA 1
ATOM 5794 C C . GLU A 1 713 ? 19.155 -10.264 -11.054 1.00 92.44 713 GLU A C 1
ATOM 5796 O O . GLU A 1 713 ? 19.617 -9.880 -9.985 1.00 92.44 713 GLU A O 1
ATOM 5801 N N . GLN A 1 714 ? 18.380 -11.350 -11.146 1.00 94.31 714 GLN A N 1
ATOM 5802 C CA . GLN A 1 714 ? 18.000 -12.201 -10.021 1.00 94.31 714 GLN A CA 1
ATOM 5803 C C . GLN A 1 714 ? 17.377 -11.414 -8.852 1.00 94.31 714 GLN A C 1
ATOM 5805 O O . GLN A 1 714 ? 17.405 -11.876 -7.712 1.00 94.31 714 GLN A O 1
ATOM 5810 N N . ALA A 1 715 ? 16.767 -10.262 -9.141 1.00 93.38 715 ALA A N 1
ATOM 5811 C CA . ALA A 1 715 ? 15.950 -9.471 -8.226 1.00 93.38 715 ALA A CA 1
ATOM 5812 C C . ALA A 1 715 ? 14.474 -9.820 -8.469 1.00 93.38 715 ALA A C 1
ATOM 5814 O O . ALA A 1 715 ? 13.695 -9.025 -8.987 1.00 93.38 715 ALA A O 1
ATOM 5815 N N . VAL A 1 716 ? 14.114 -11.072 -8.179 1.00 96.38 716 VAL A N 1
ATOM 5816 C CA . VAL A 1 716 ? 12.833 -11.677 -8.572 1.00 96.38 716 VAL A CA 1
ATOM 5817 C C . VAL A 1 716 ? 12.009 -12.054 -7.348 1.00 96.38 716 VAL A C 1
ATOM 5819 O O . VAL A 1 716 ? 12.517 -12.712 -6.431 1.00 96.38 716 VAL A O 1
ATOM 5822 N N . LEU A 1 717 ? 10.747 -11.637 -7.351 1.00 97.50 717 LEU A N 1
ATOM 5823 C CA . LEU A 1 717 ? 9.715 -12.016 -6.389 1.00 97.50 717 LEU A CA 1
ATOM 5824 C C . LEU A 1 717 ? 8.771 -13.088 -6.963 1.00 97.50 717 LEU A C 1
ATOM 5826 O O . LEU A 1 717 ? 8.168 -13.845 -6.204 1.00 97.50 717 LEU A O 1
ATOM 5830 N N . GLU A 1 718 ? 8.653 -13.152 -8.292 1.00 97.88 718 GLU A N 1
ATOM 5831 C CA . GLU A 1 718 ? 7.927 -14.190 -9.023 1.00 97.88 718 GLU A CA 1
ATOM 5832 C C . GLU A 1 718 ? 8.441 -15.609 -8.676 1.00 97.88 718 GLU A C 1
ATOM 5834 O O . GLU A 1 718 ? 9.645 -15.784 -8.468 1.00 97.88 718 GLU A O 1
ATOM 5839 N N . PRO A 1 719 ? 7.566 -16.637 -8.610 1.00 97.44 719 PRO A N 1
ATOM 5840 C CA . PRO A 1 719 ? 7.972 -17.983 -8.217 1.00 97.44 719 PRO A CA 1
ATOM 5841 C C . PRO A 1 719 ? 9.067 -18.594 -9.095 1.00 97.44 719 PRO A C 1
ATOM 5843 O O . PRO A 1 719 ? 8.973 -18.614 -10.328 1.00 97.44 719 PRO A O 1
ATOM 5846 N N . ASP A 1 720 ? 10.073 -19.175 -8.445 1.00 97.25 720 ASP A N 1
ATOM 5847 C CA . ASP A 1 720 ? 11.269 -19.710 -9.093 1.00 97.25 720 ASP A CA 1
ATOM 5848 C C . ASP A 1 720 ? 11.499 -21.200 -8.803 1.00 97.25 720 ASP A C 1
ATOM 5850 O O . ASP A 1 720 ? 10.897 -21.787 -7.911 1.00 97.25 720 ASP A O 1
ATOM 5854 N N . ASN A 1 721 ? 12.353 -21.855 -9.581 1.00 96.12 721 ASN A N 1
ATOM 5855 C CA . ASN A 1 721 ? 12.609 -23.292 -9.473 1.00 96.12 721 ASN A CA 1
ATOM 5856 C C . ASN A 1 721 ? 13.383 -23.725 -8.211 1.00 96.12 721 ASN A C 1
ATOM 5858 O O . ASN A 1 721 ? 13.448 -24.927 -7.959 1.00 96.12 721 ASN A O 1
ATOM 5862 N N . ILE A 1 722 ? 13.981 -22.793 -7.461 1.00 95.81 722 ILE A N 1
ATOM 5863 C CA . ILE A 1 722 ? 14.755 -23.073 -6.242 1.00 95.81 722 ILE A CA 1
ATOM 5864 C C . ILE A 1 722 ? 13.881 -22.858 -5.005 1.00 95.81 722 ILE A C 1
ATOM 5866 O O . ILE A 1 722 ? 13.780 -23.735 -4.151 1.00 95.81 722 ILE A O 1
ATOM 5870 N N . ASN A 1 723 ? 13.237 -21.696 -4.913 1.00 96.50 723 ASN A N 1
ATOM 5871 C CA . ASN A 1 723 ? 12.463 -21.277 -3.745 1.00 96.50 723 ASN A CA 1
ATOM 5872 C C . ASN A 1 723 ? 10.957 -21.503 -3.910 1.00 96.50 723 ASN A C 1
ATOM 5874 O O . ASN A 1 723 ? 10.204 -21.289 -2.959 1.00 96.50 723 ASN A O 1
ATOM 5878 N N . GLU A 1 724 ? 10.500 -21.896 -5.101 1.00 96.62 724 GLU A N 1
ATOM 5879 C CA . GLU A 1 724 ? 9.087 -22.013 -5.461 1.00 96.62 724 GLU A CA 1
ATOM 5880 C C . GLU A 1 724 ? 8.333 -20.725 -5.083 1.00 96.62 724 GLU A C 1
ATOM 5882 O O . GLU A 1 724 ? 8.675 -19.645 -5.556 1.00 96.62 724 GLU A O 1
ATOM 5887 N N . PHE A 1 725 ? 7.342 -20.800 -4.193 1.00 96.56 725 PHE A N 1
ATOM 5888 C CA . PHE A 1 725 ? 6.569 -19.644 -3.715 1.00 96.56 725 PHE A CA 1
ATOM 5889 C C . PHE A 1 725 ? 7.194 -18.945 -2.489 1.00 96.56 725 PHE A C 1
ATOM 5891 O O . PHE A 1 725 ? 6.544 -18.115 -1.853 1.00 96.56 725 PHE A O 1
ATOM 5898 N N . GLY A 1 726 ? 8.429 -19.285 -2.115 1.00 97.06 726 GLY A N 1
ATOM 5899 C CA . GLY A 1 726 ? 9.061 -18.909 -0.847 1.00 97.06 726 GLY A CA 1
ATOM 5900 C C . GLY A 1 726 ? 9.067 -17.408 -0.554 1.00 97.06 726 GLY A C 1
ATOM 5901 O O . GLY A 1 726 ? 8.650 -17.007 0.531 1.00 97.06 726 GLY A O 1
ATOM 5902 N N . TYR A 1 727 ? 9.462 -16.560 -1.509 1.00 97.88 727 TYR A N 1
ATOM 5903 C CA . TYR A 1 727 ? 9.470 -15.107 -1.288 1.00 97.88 727 TYR A CA 1
ATOM 5904 C C . TYR A 1 727 ? 8.061 -14.506 -1.172 1.00 97.88 727 TYR A C 1
ATOM 5906 O O . TYR A 1 727 ? 7.850 -13.611 -0.354 1.00 97.88 727 TYR A O 1
ATOM 5914 N N . LEU A 1 728 ? 7.080 -15.021 -1.924 1.00 97.69 728 LEU A N 1
ATOM 5915 C CA . LEU A 1 728 ? 5.677 -14.603 -1.798 1.00 97.69 728 LEU A CA 1
ATOM 5916 C C . LEU A 1 728 ? 5.094 -15.001 -0.435 1.00 97.69 728 LEU A C 1
ATOM 5918 O O . LEU A 1 728 ? 4.416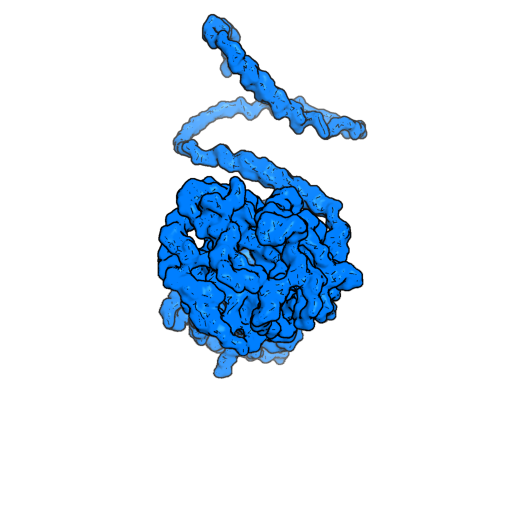 -14.195 0.200 1.00 97.69 728 LEU A O 1
ATOM 5922 N N . LYS A 1 729 ? 5.415 -16.208 0.048 1.00 96.81 729 LYS A N 1
ATOM 5923 C CA . LYS A 1 729 ? 5.064 -16.666 1.401 1.00 96.81 729 LYS A CA 1
ATOM 5924 C C . LYS A 1 729 ? 5.699 -15.786 2.472 1.00 96.81 729 LYS A C 1
ATOM 5926 O O . LYS A 1 729 ? 5.013 -15.381 3.400 1.00 96.81 729 LYS A O 1
ATOM 5931 N N . ALA A 1 730 ? 6.985 -15.464 2.335 1.00 97.06 730 ALA A N 1
ATOM 5932 C CA . ALA A 1 730 ? 7.700 -14.595 3.267 1.00 97.06 730 ALA A CA 1
ATOM 5933 C C . ALA A 1 730 ? 7.108 -13.181 3.336 1.00 97.06 730 ALA A C 1
ATOM 5935 O O . ALA A 1 730 ? 6.974 -12.634 4.429 1.00 97.06 730 ALA A O 1
ATOM 5936 N N . LEU A 1 731 ? 6.727 -12.606 2.190 1.00 97.56 731 LEU A N 1
ATOM 5937 C CA . LEU A 1 731 ? 6.036 -11.319 2.144 1.00 97.56 731 LEU A CA 1
ATOM 5938 C C . LEU A 1 731 ? 4.683 -11.391 2.857 1.00 97.56 731 LEU A C 1
ATOM 5940 O O . LEU A 1 731 ? 4.410 -10.567 3.729 1.00 97.56 731 LEU A O 1
ATOM 5944 N N . ASN A 1 732 ? 3.859 -12.386 2.518 1.00 95.75 732 ASN A N 1
ATOM 5945 C CA . ASN A 1 732 ? 2.551 -12.548 3.142 1.00 95.75 732 ASN A CA 1
ATOM 5946 C C . ASN A 1 732 ? 2.670 -12.764 4.659 1.00 95.75 732 ASN A C 1
ATOM 5948 O O . ASN A 1 732 ? 1.958 -12.110 5.415 1.00 95.75 732 ASN A O 1
ATOM 5952 N N . ASP A 1 733 ? 3.614 -13.603 5.100 1.00 94.81 733 ASP A N 1
ATOM 5953 C CA . ASP A 1 733 ? 3.902 -13.863 6.516 1.00 94.81 733 ASP A CA 1
ATOM 5954 C C . ASP A 1 733 ? 4.271 -12.579 7.271 1.00 94.81 733 ASP A C 1
ATOM 5956 O O . ASP A 1 733 ? 3.750 -12.334 8.357 1.00 94.81 733 ASP A O 1
ATOM 5960 N N . ALA A 1 734 ? 5.110 -11.719 6.685 1.00 95.88 734 ALA A N 1
ATOM 5961 C CA . ALA A 1 734 ? 5.465 -10.436 7.289 1.00 95.88 734 ALA A CA 1
ATOM 5962 C C . ALA A 1 734 ? 4.263 -9.473 7.375 1.00 95.88 734 ALA A C 1
ATOM 5964 O O . ALA A 1 734 ? 4.109 -8.767 8.370 1.00 95.88 734 ALA A O 1
ATOM 5965 N N . LEU A 1 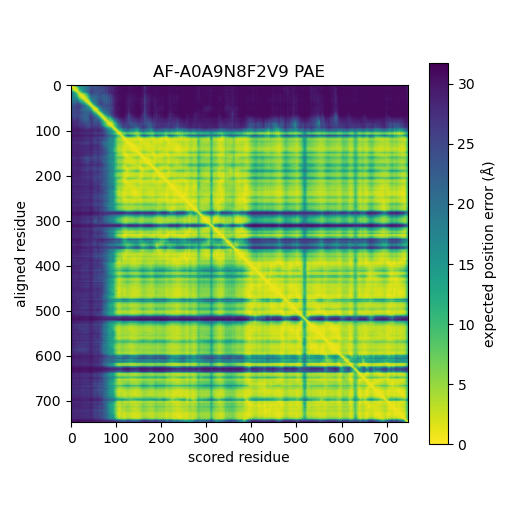735 ? 3.384 -9.457 6.364 1.00 95.44 735 LEU A N 1
ATOM 5966 C CA . LEU A 1 735 ? 2.187 -8.605 6.345 1.00 95.44 735 LEU A CA 1
ATOM 5967 C C . LEU A 1 735 ? 1.134 -9.034 7.380 1.00 95.44 735 LEU A C 1
ATOM 5969 O O . LEU A 1 735 ? 0.518 -8.178 8.013 1.00 95.44 735 LEU A O 1
ATOM 5973 N N . ILE A 1 736 ? 0.940 -10.341 7.588 1.00 94.19 736 ILE A N 1
ATOM 5974 C CA . ILE A 1 736 ? -0.016 -10.875 8.580 1.00 94.19 736 ILE A CA 1
ATOM 5975 C C . ILE A 1 736 ? 0.545 -10.926 10.010 1.00 94.19 736 ILE A C 1
ATOM 5977 O O . ILE A 1 736 ? -0.159 -11.372 10.916 1.00 94.19 736 ILE A O 1
ATOM 5981 N N . HIS A 1 737 ? 1.806 -10.538 10.204 1.00 94.00 737 HIS A N 1
ATOM 5982 C CA . HIS A 1 737 ? 2.456 -10.341 11.505 1.00 94.00 737 HIS A CA 1
ATOM 5983 C C . HIS A 1 737 ? 2.997 -8.910 11.630 1.00 94.00 737 HIS A C 1
ATOM 5985 O O . HIS A 1 737 ? 4.008 -8.661 12.288 1.00 94.00 737 HIS A O 1
ATOM 5991 N N . PHE A 1 738 ? 2.331 -7.961 10.968 1.00 94.44 738 PHE A N 1
ATOM 5992 C CA . PHE A 1 738 ? 2.679 -6.553 11.036 1.00 94.44 738 PHE A CA 1
ATOM 5993 C C . PHE A 1 738 ? 2.613 -6.057 12.497 1.00 94.44 738 PHE A C 1
ATOM 5995 O O . PHE A 1 738 ? 1.567 -6.219 13.134 1.00 94.44 738 PHE A O 1
ATOM 6002 N N . PRO A 1 739 ? 3.684 -5.445 13.036 1.00 93.44 739 PRO A N 1
ATOM 6003 C CA . PRO A 1 739 ? 3.783 -5.127 14.453 1.00 93.44 739 PRO A CA 1
ATOM 6004 C C . PRO A 1 739 ? 2.935 -3.920 14.860 1.00 93.44 739 PRO A C 1
ATOM 6006 O O . PRO A 1 739 ? 2.855 -2.907 14.160 1.00 93.44 739 PRO A O 1
ATOM 6009 N N . ALA A 1 740 ? 2.364 -4.021 16.058 1.00 92.81 740 ALA A N 1
ATOM 6010 C CA . ALA A 1 740 ? 1.743 -2.912 16.763 1.00 92.81 740 ALA A CA 1
ATOM 6011 C C . ALA A 1 740 ? 2.789 -2.122 17.561 1.00 92.81 740 ALA A C 1
ATOM 6013 O O . ALA A 1 740 ? 3.768 -2.684 18.060 1.00 92.81 740 ALA A O 1
ATOM 6014 N N . LYS A 1 741 ? 2.539 -0.834 17.788 1.00 89.75 741 LYS A N 1
ATOM 6015 C CA . LYS A 1 741 ? 3.181 -0.083 18.866 1.00 89.75 741 LYS A CA 1
ATOM 6016 C C . LYS A 1 741 ? 2.357 -0.261 20.137 1.00 89.75 741 LYS A C 1
ATOM 6018 O O . LYS A 1 741 ? 1.226 0.211 20.221 1.00 89.75 741 LYS A O 1
ATOM 6023 N N . ASN A 1 742 ? 2.913 -0.942 21.133 1.00 75.31 742 ASN A N 1
ATOM 6024 C CA . ASN A 1 742 ? 2.284 -1.024 22.448 1.00 75.31 742 ASN A CA 1
ATOM 6025 C C . ASN A 1 742 ? 2.582 0.258 23.220 1.00 75.31 742 ASN A C 1
ATOM 6027 O O . ASN A 1 742 ? 3.748 0.605 23.420 1.00 75.31 742 ASN A O 1
ATOM 6031 N N . LYS A 1 743 ? 1.539 0.961 23.660 1.00 65.19 743 LYS A N 1
ATOM 6032 C CA . LYS A 1 743 ? 1.700 2.092 24.565 1.00 65.19 743 LYS A CA 1
ATOM 6033 C C . LYS A 1 743 ? 1.601 1.555 25.990 1.00 65.19 743 LYS A C 1
ATOM 6035 O O . LYS A 1 743 ? 0.511 1.352 26.508 1.00 65.19 743 LYS A O 1
ATOM 6040 N N . ILE A 1 744 ? 2.753 1.258 26.588 1.00 48.56 744 ILE A N 1
ATOM 6041 C CA . ILE A 1 744 ? 2.836 0.981 28.024 1.00 48.56 744 ILE A CA 1
ATOM 6042 C C . ILE A 1 744 ? 2.610 2.329 28.713 1.00 48.56 744 ILE A C 1
ATOM 6044 O O . ILE A 1 744 ? 3.382 3.266 28.492 1.00 48.56 744 ILE A O 1
ATOM 6048 N N . HIS A 1 745 ? 1.524 2.464 29.474 1.00 48.56 745 HIS A N 1
ATOM 6049 C CA . HIS A 1 745 ? 1.418 3.574 30.414 1.00 48.56 745 HIS A CA 1
ATOM 6050 C C . HIS A 1 745 ? 2.495 3.364 31.481 1.00 48.56 745 HIS A C 1
ATOM 6052 O O . HIS A 1 745 ? 2.607 2.280 32.043 1.00 48.56 745 HIS A O 1
ATOM 6058 N N . VAL A 1 746 ? 3.347 4.377 31.647 1.00 38.03 746 VAL A N 1
ATOM 6059 C CA . VAL A 1 746 ? 4.421 4.406 32.645 1.00 38.03 746 VAL A CA 1
ATOM 6060 C C . VAL A 1 746 ? 3.790 4.200 34.025 1.00 38.03 746 VAL A C 1
ATOM 6062 O O . VAL A 1 746 ? 2.809 4.883 34.324 1.00 38.03 746 VAL A O 1
ATOM 6065 N N . GLU A 1 747 ? 4.325 3.237 34.787 1.00 28.02 747 GLU A N 1
ATOM 6066 C CA . GLU A 1 747 ? 3.988 2.987 36.201 1.00 28.02 747 GLU A CA 1
ATOM 6067 C C . GLU A 1 747 ? 4.118 4.244 37.068 1.00 28.02 747 GLU A C 1
ATOM 6069 O O . GLU A 1 747 ? 5.089 5.016 36.862 1.00 28.02 747 GLU A O 1
#